Protein AF-A0A943MW72-F1 (afdb_monomer_lite)

Foldseek 3Di:
DVVLLVLLLVLLLCQQFVLQLLLCVLDPDDSLLSRLLSNLVRLLQLQVVLAVCVVVVHFAFLCVSVVVSNVVSVVSNVVSVVVVVVVCVVVVDDPPDDPDLCPCLLVLLLVLLLVLCCVLFVVLFPHLLFFFDDFVVLVLLLQLLLCLVLSNQHQQQRDSDNDDFLLAQWQDGRSHGHLCSLSSSLSSSCRPPVRFSSSSNSSSLSCLRSNNLSSLQLLLQCVLVVSPPLLSNLLSLLSPLQLLPPLCCVFVVPDSLLNNLLSNLSVLLSLVCLLPPPPHPPSVNVVSVVSNVSNCSSSVSSPNLSVVLSLLQCLLVCLQVVLVVQQVVVLVVPVPDDDSPSPPVSSVVSSVVSNVVSLVVLVVVLPDPVLCVQLQQDDAAQDALVVLVVCLLQSCFSHPAGQNLLSQLLVLLQVCCVPPNVVCNSLVVSLVLLSVLLSLLRHDHNDPVLSSSPSSVSSHNSSSSNSNSNSSSSSSSSSLVVVLVVQLVVCCVVPVVPSPHPVSVVSSVVSSVVSSCSSCPCDDPPDGHSSVVSSVSSSVSSAPPPQALCHPVNLVQLLVVVVVDDLPAEEEEDVLNVCLSCCSRPVRNYSPNRLADPPDPGTDPLSQCQQQALLCCQPDPSVVVSCVRSVHFKYKYNDADPVSRVSDPRDDVNSRCNRNVDDCPRPQWAWDDDDPRITMTTGRRD

Radius of gyration: 27.87 Å; chains: 1; bounding box: 82×56×87 Å

pLDDT: mean 90.43, std 11.52, range [44.84, 98.81]

Secondary structure (DSSP, 8-state):
-HHHHHHHHHHHHHHHHHHHHHHHTTTT--HHHHHHHHHHHHHHHHHHHHHHHHHTTPPP-HHHHHHHHHHHHHHHHHHHHHHHHHHHHHT----PPPPPTTTTHHHHHHHHHHHHHHHHTGGGSSSTT-----HHHHHHHHHHHHHHHH----SSS--SSSSSSTT-SBSS--------HHHHHHHHHHHHH---HHHHHHHHHHHIIIIIIHHHHHHHHHHHHTS-HHHHHHHHHHTTT-IIIIIIIIIIS--HHHHHHHHTHHHHHHHHHHHH-TTS-HHHHHHHHHHHHHHHHHHHHH-THHHHHHHHHHHHHHHHHHHHHHHHHHHHHTTTSS-----HHHHHHHHHHHHHHHHHHHHHHHH-GGGHHHHT--PPPSS-HHHHHHHHHHT-TTSS---HHHHHHHHHHHHHHHHH-TTSHHHHHHHHHHHHHHHHHHH--S-HHHHHHHGGGTT-HHHHHHHHHHHHHHHHHHHHHHHHHHHHHHHHHH-GGGTTSHHHHHHHHHHHHHHHHHHH-S--SSS--HHHHHHHHHHHHTT-TTS-SS-HHHHHHHHHHHTTS-TT-EEEE-GGGTGGGHHHHH---BS---SS-TTSTTB-HHHHHHHHHGGGTTT-HHHHHHHHHTTEEEEEE---SHHHHTTSTT--GGGTHHHHT--TTSTTEEEEEEETTEEEEEE---

Structure (mmCIF, N/CA/C/O backbone):
data_AF-A0A943MW72-F1
#
_entry.id   AF-A0A943MW72-F1
#
loop_
_atom_site.group_PDB
_atom_site.id
_atom_site.type_symbol
_atom_site.label_atom_id
_atom_site.label_alt_id
_atom_site.label_comp_id
_atom_site.label_asym_id
_atom_site.label_entity_id
_atom_site.label_seq_id
_atom_site.pdbx_PDB_ins_code
_atom_site.Cartn_x
_atom_site.Cartn_y
_atom_site.Cartn_z
_atom_site.occupancy
_atom_site.B_iso_or_equiv
_atom_site.auth_seq_id
_atom_site.auth_comp_id
_atom_site.auth_asym_id
_atom_site.auth_atom_id
_atom_site.pdbx_PDB_model_num
ATOM 1 N N . MET A 1 1 ? 1.439 16.631 -18.017 1.00 85.50 1 MET A N 1
ATOM 2 C CA . MET A 1 1 ? 1.537 15.791 -16.795 1.00 85.50 1 MET A CA 1
ATOM 3 C C . MET A 1 1 ? 0.488 16.062 -15.706 1.00 85.50 1 MET A C 1
ATOM 5 O O . MET A 1 1 ? -0.037 15.096 -15.161 1.00 85.50 1 MET A O 1
ATOM 9 N N . ILE A 1 2 ? 0.177 17.312 -15.309 1.00 91.88 2 ILE A N 1
ATOM 10 C CA . ILE A 1 2 ? -0.842 17.557 -14.254 1.00 91.88 2 ILE A CA 1
ATOM 11 C C . ILE A 1 2 ? -2.256 17.095 -14.673 1.00 91.88 2 ILE A C 1
ATOM 13 O O . ILE A 1 2 ? -2.888 16.389 -13.882 1.00 91.88 2 ILE A O 1
ATOM 17 N N . PRO A 1 3 ? -2.774 17.446 -15.871 1.00 94.50 3 PRO A N 1
ATOM 18 C CA . PRO A 1 3 ? -4.081 16.962 -16.323 1.00 94.50 3 PRO A CA 1
ATOM 19 C C . PRO A 1 3 ? -4.187 15.431 -16.355 1.00 94.50 3 PRO A C 1
ATOM 21 O O . PRO A 1 3 ? -5.172 14.877 -15.876 1.00 94.50 3 PRO A O 1
ATOM 24 N N . GLU A 1 4 ? -3.152 14.754 -16.846 1.00 96.19 4 GLU A N 1
ATOM 25 C CA . GLU A 1 4 ? -3.037 13.299 -16.968 1.00 96.19 4 GLU A CA 1
ATOM 26 C C . GLU A 1 4 ? -3.049 12.634 -15.590 1.00 96.19 4 GLU A C 1
ATOM 28 O O . GLU A 1 4 ? -3.748 11.643 -15.379 1.00 96.19 4 GLU A O 1
ATOM 33 N N . PHE A 1 5 ? -2.345 13.215 -14.614 1.00 97.44 5 PHE A N 1
ATOM 34 C CA . PHE A 1 5 ? -2.361 12.740 -13.232 1.00 97.44 5 PHE A CA 1
ATOM 35 C C . PHE A 1 5 ? -3.743 12.882 -12.584 1.00 97.44 5 PHE A C 1
ATOM 37 O O . PHE A 1 5 ? -4.241 11.941 -11.962 1.00 97.44 5 PHE A O 1
ATOM 44 N N . ILE A 1 6 ? -4.391 14.043 -12.739 1.00 97.25 6 ILE A N 1
ATOM 45 C CA . ILE A 1 6 ? -5.739 14.281 -12.200 1.00 97.25 6 ILE A CA 1
ATOM 46 C C . ILE A 1 6 ? -6.745 13.322 -12.846 1.00 97.25 6 ILE A C 1
ATOM 48 O O . ILE A 1 6 ? -7.546 12.710 -12.136 1.00 97.25 6 ILE A O 1
ATOM 52 N N . LEU A 1 7 ? -6.683 13.154 -14.169 1.00 97.50 7 LEU A N 1
ATOM 53 C CA . LEU A 1 7 ? -7.526 12.221 -14.910 1.00 97.50 7 LEU A CA 1
ATOM 54 C C . LEU A 1 7 ? -7.322 10.784 -14.418 1.00 97.50 7 LEU A C 1
ATOM 56 O O . LEU A 1 7 ? -8.296 10.107 -14.091 1.00 97.50 7 LEU A O 1
ATOM 60 N N . SER A 1 8 ? -6.069 10.358 -14.253 1.00 98.44 8 SER A N 1
ATOM 61 C CA . SER A 1 8 ? -5.722 9.039 -13.714 1.00 98.44 8 SER A CA 1
ATOM 62 C C . SER A 1 8 ? -6.286 8.837 -12.304 1.00 98.44 8 SER A C 1
ATOM 64 O O . SER A 1 8 ? -6.885 7.801 -12.021 1.00 98.44 8 SER A O 1
ATOM 66 N N . CYS A 1 9 ? -6.202 9.845 -11.427 1.00 98.56 9 CYS A N 1
ATOM 67 C CA . CYS A 1 9 ? -6.795 9.780 -10.087 1.00 98.56 9 CYS A CA 1
ATOM 68 C C . CYS A 1 9 ? -8.324 9.627 -10.136 1.00 98.56 9 CYS A C 1
ATOM 70 O O . CYS A 1 9 ? -8.895 8.865 -9.354 1.00 98.56 9 CYS A O 1
ATOM 72 N N . ILE A 1 10 ? -8.998 10.336 -11.049 1.00 98.38 10 ILE A N 1
ATOM 73 C CA . ILE A 1 10 ? -10.453 10.235 -11.241 1.00 98.38 10 ILE A CA 1
ATOM 74 C C . ILE A 1 10 ? -10.832 8.830 -11.710 1.00 98.38 10 ILE A C 1
ATOM 76 O O . ILE A 1 10 ? -11.766 8.244 -11.164 1.00 98.38 10 ILE A O 1
ATOM 80 N N . VAL A 1 11 ? -10.101 8.276 -12.676 1.00 98.31 11 VAL A N 1
ATOM 81 C CA . VAL A 1 11 ? -10.335 6.933 -13.227 1.00 98.31 11 VAL A CA 1
ATOM 82 C C . VAL A 1 11 ? -10.125 5.869 -12.162 1.00 98.31 11 VAL A C 1
ATOM 84 O O . VAL A 1 11 ? -11.015 5.053 -11.933 1.00 98.31 11 VAL A O 1
ATOM 87 N N . VAL A 1 12 ? -9.003 5.918 -11.441 1.00 98.56 12 VAL A N 1
ATOM 88 C CA . VAL A 1 12 ? -8.723 4.985 -10.345 1.00 98.56 12 VAL A CA 1
ATOM 89 C C . VAL A 1 12 ? -9.811 5.078 -9.273 1.00 98.56 12 VAL A C 1
ATOM 91 O O . VAL A 1 12 ? -10.351 4.058 -8.844 1.00 98.56 12 VAL A O 1
ATOM 94 N N . ALA A 1 13 ? -10.199 6.289 -8.859 1.00 98.50 13 ALA A N 1
ATOM 95 C CA . ALA A 1 13 ? -11.279 6.465 -7.893 1.00 98.50 13 ALA A CA 1
ATOM 96 C C . ALA A 1 13 ? -12.618 5.921 -8.423 1.00 98.50 13 ALA A C 1
ATOM 98 O O . ALA A 1 13 ? -13.351 5.263 -7.685 1.00 98.50 13 ALA A O 1
ATOM 99 N N . PHE A 1 14 ? -12.935 6.147 -9.696 1.00 98.06 14 PHE A N 1
ATOM 100 C CA . PHE A 1 14 ? -14.144 5.633 -10.332 1.00 98.06 14 PHE A CA 1
ATOM 101 C C . PHE A 1 14 ? -14.173 4.102 -10.327 1.00 98.06 14 PHE A C 1
ATOM 103 O O . PHE A 1 14 ? -15.137 3.513 -9.840 1.00 98.06 14 PHE A O 1
ATOM 110 N N . VAL A 1 15 ? -13.102 3.467 -10.804 1.00 97.88 15 VAL A N 1
ATOM 111 C CA . VAL A 1 15 ? -12.960 2.010 -10.918 1.00 97.88 15 VAL A CA 1
ATOM 112 C C . VAL A 1 15 ? -13.031 1.351 -9.541 1.00 97.88 15 VAL A C 1
ATOM 114 O O . VAL A 1 15 ? -13.747 0.362 -9.373 1.00 97.88 15 VAL A O 1
ATOM 117 N N . LEU A 1 16 ? -12.372 1.926 -8.530 1.00 98.38 16 LEU A N 1
ATOM 118 C CA . LEU A 1 16 ? -12.396 1.406 -7.163 1.00 98.38 16 LEU A CA 1
ATOM 119 C C . LEU A 1 16 ? -13.766 1.567 -6.494 1.00 98.38 16 LEU A C 1
ATOM 121 O O . LEU A 1 16 ? -14.262 0.625 -5.867 1.00 98.38 16 LEU A O 1
ATOM 125 N N . TYR A 1 17 ? -14.382 2.746 -6.598 1.00 98.56 17 TYR A N 1
ATOM 126 C CA . TYR A 1 17 ? -15.531 3.093 -5.763 1.00 98.56 17 TYR A CA 1
ATOM 127 C C . TYR A 1 17 ? -16.885 2.922 -6.444 1.00 98.56 17 TYR A C 1
ATOM 129 O O . TYR A 1 17 ? -17.829 2.496 -5.782 1.00 98.56 17 TYR A O 1
ATOM 137 N N . LEU A 1 18 ? -17.045 3.262 -7.723 1.00 97.25 18 LEU A N 1
ATOM 138 C CA . LEU A 1 18 ? -18.388 3.399 -8.290 1.00 97.25 18 LEU A CA 1
ATOM 139 C C . LEU A 1 18 ? -19.146 2.062 -8.411 1.00 97.25 18 LEU A C 1
ATOM 141 O O . LEU A 1 18 ? -20.272 1.988 -7.902 1.00 97.25 18 LEU A O 1
ATOM 145 N N . PRO A 1 19 ? -18.575 0.993 -9.003 1.00 97.50 19 PRO A N 1
ATOM 146 C CA . PRO A 1 19 ? -19.308 -0.258 -9.198 1.00 97.50 19 PRO A CA 1
ATOM 147 C C . PRO A 1 19 ? -19.659 -0.924 -7.865 1.00 97.50 19 PRO A C 1
ATOM 149 O O . PRO A 1 19 ? -20.830 -1.187 -7.569 1.00 97.50 19 PRO A O 1
ATOM 152 N N . GLY A 1 20 ? -18.662 -1.081 -6.988 1.00 97.75 20 GLY A N 1
ATOM 153 C CA . GLY A 1 20 ? -18.866 -1.604 -5.643 1.00 97.75 20 GLY A CA 1
ATOM 154 C C . GLY A 1 20 ? -19.872 -0.786 -4.831 1.00 97.75 20 GLY A C 1
ATOM 155 O O . GLY A 1 20 ? -20.723 -1.362 -4.153 1.00 97.75 20 GLY A O 1
ATOM 156 N N . PHE A 1 21 ? -19.863 0.547 -4.941 1.00 97.56 21 PHE A N 1
ATOM 157 C CA . PHE A 1 21 ? -20.837 1.396 -4.258 1.00 97.56 21 PHE A CA 1
ATOM 158 C C . PHE A 1 21 ? -22.261 1.108 -4.737 1.00 97.56 21 PHE A C 1
ATOM 160 O O . PHE A 1 21 ? -23.158 0.933 -3.911 1.00 97.56 21 PHE A O 1
ATOM 167 N N . PHE A 1 22 ? -22.489 1.013 -6.048 1.00 96.44 22 PHE A N 1
ATOM 168 C CA . PHE A 1 22 ? -23.806 0.701 -6.610 1.00 96.44 22 PHE A CA 1
ATOM 169 C C . PHE A 1 22 ? -24.331 -0.664 -6.158 1.00 96.44 22 PHE A C 1
ATOM 171 O O . PHE A 1 22 ? -25.486 -0.752 -5.724 1.00 96.44 22 PHE A O 1
ATOM 178 N N . ILE A 1 23 ? -23.478 -1.691 -6.141 1.00 95.94 23 ILE A N 1
ATOM 179 C CA . ILE A 1 23 ? -23.824 -3.009 -5.590 1.00 95.94 23 ILE A CA 1
ATOM 180 C C . ILE A 1 23 ? -24.182 -2.883 -4.103 1.00 95.94 23 ILE A C 1
ATOM 182 O O . ILE A 1 23 ? -25.236 -3.346 -3.656 1.00 95.94 23 ILE A O 1
ATOM 186 N N . LEU A 1 24 ? -23.356 -2.192 -3.315 1.00 95.44 24 LEU A N 1
ATOM 187 C CA . LEU A 1 24 ? -23.553 -2.074 -1.871 1.00 95.44 24 LEU A CA 1
ATOM 188 C C . LEU A 1 24 ? -24.746 -1.196 -1.484 1.00 95.44 24 LEU A C 1
ATOM 190 O O . LEU A 1 24 ? -25.320 -1.392 -0.410 1.00 95.44 24 LEU A O 1
ATOM 194 N N . LYS A 1 25 ? -25.223 -0.308 -2.360 1.00 91.25 25 LYS A N 1
ATOM 195 C CA . LYS A 1 25 ? -26.480 0.439 -2.163 1.00 91.25 25 LYS A CA 1
ATOM 196 C C . LYS A 1 25 ? -27.716 -0.463 -2.169 1.00 91.25 25 LYS A C 1
ATOM 198 O O . LYS A 1 25 ? -28.776 -0.052 -1.668 1.00 91.25 25 LYS A O 1
ATOM 203 N N . ALA A 1 26 ? -27.600 -1.697 -2.664 1.00 87.69 26 ALA A N 1
ATOM 204 C CA . ALA A 1 26 ? -28.627 -2.720 -2.498 1.00 87.69 26 ALA A CA 1
ATOM 205 C C . ALA A 1 26 ? -28.738 -3.258 -1.065 1.00 87.69 26 ALA A C 1
ATOM 207 O O . ALA A 1 26 ? -29.782 -3.787 -0.678 1.00 87.69 26 ALA A O 1
ATOM 208 N N . THR A 1 27 ? -27.713 -3.052 -0.242 1.00 87.44 27 THR A N 1
ATOM 209 C CA . THR A 1 27 ? -27.683 -3.497 1.151 1.00 87.44 27 THR A CA 1
ATOM 210 C C . THR A 1 27 ? -28.313 -2.466 2.106 1.00 87.44 27 THR A C 1
ATOM 212 O O . THR A 1 27 ? -28.968 -1.501 1.694 1.00 87.44 27 THR A O 1
ATOM 215 N N . ARG A 1 28 ? -28.158 -2.701 3.417 1.00 83.25 28 ARG A N 1
ATOM 216 C CA . ARG A 1 28 ? -28.612 -1.819 4.510 1.00 83.25 28 ARG A CA 1
ATOM 217 C C . ARG A 1 28 ? -27.483 -0.975 5.116 1.00 83.25 28 ARG A C 1
ATOM 219 O O . ARG A 1 28 ? -27.653 -0.478 6.227 1.00 83.25 28 ARG A O 1
ATOM 226 N N . LEU A 1 29 ? -26.339 -0.888 4.444 1.00 88.44 29 LEU A N 1
ATOM 227 C CA . LEU A 1 29 ? -25.214 -0.063 4.879 1.00 88.44 29 LEU A CA 1
ATOM 228 C C . LEU A 1 29 ? -25.560 1.424 4.762 1.00 88.44 29 LEU A C 1
ATOM 230 O O . LEU A 1 29 ? -26.369 1.827 3.918 1.00 88.44 29 LEU A O 1
ATOM 234 N N . SER A 1 30 ? -24.932 2.245 5.603 1.00 88.81 30 SER A N 1
ATOM 235 C CA . SER A 1 30 ? -24.958 3.696 5.415 1.00 88.81 30 SER A CA 1
ATOM 236 C C . SER A 1 30 ? -24.248 4.090 4.113 1.00 88.81 30 SER A C 1
ATOM 238 O O . SER A 1 30 ? -23.492 3.308 3.537 1.00 88.81 30 SER A O 1
ATOM 240 N N . GLN A 1 31 ? -24.477 5.316 3.630 1.00 90.88 31 GLN A N 1
ATOM 241 C CA . GLN A 1 31 ? -23.833 5.797 2.400 1.00 90.88 31 GLN A CA 1
ATOM 242 C C . GLN A 1 31 ? -22.304 5.774 2.509 1.00 90.88 31 GLN A C 1
ATOM 244 O O . GLN A 1 31 ? -21.642 5.292 1.596 1.00 90.88 31 GLN A O 1
ATOM 249 N N . TRP A 1 32 ? -21.758 6.231 3.639 1.00 93.19 32 TRP A N 1
ATOM 250 C CA . TRP A 1 32 ? -20.315 6.244 3.865 1.00 93.19 32 TRP A CA 1
ATOM 251 C C . TRP A 1 32 ? -19.720 4.848 4.033 1.00 93.19 32 TRP A C 1
ATOM 253 O O . TRP A 1 32 ? -18.623 4.612 3.544 1.00 93.19 32 TRP A O 1
ATOM 263 N N . GLU A 1 33 ? -20.433 3.909 4.663 1.00 94.56 33 GLU A N 1
ATOM 264 C CA . GLU A 1 33 ? -19.985 2.513 4.704 1.00 94.56 33 GLU A CA 1
ATOM 265 C C . GLU A 1 33 ? -20.002 1.882 3.314 1.00 94.56 33 GLU A C 1
ATOM 267 O O . GLU A 1 33 ? -19.012 1.285 2.919 1.00 94.56 33 GLU A O 1
ATOM 272 N N . ALA A 1 34 ? -21.091 2.038 2.555 1.00 95.62 34 ALA A N 1
ATOM 273 C CA . ALA A 1 34 ? -21.169 1.514 1.194 1.00 95.62 34 ALA A CA 1
ATOM 274 C C . ALA A 1 34 ? -20.055 2.085 0.305 1.00 95.62 34 ALA A C 1
ATOM 276 O O . ALA A 1 34 ? -19.512 1.361 -0.518 1.00 95.62 34 ALA A O 1
ATOM 277 N N . PHE A 1 35 ? -19.706 3.364 0.481 1.00 96.56 35 PHE A N 1
ATOM 278 C CA . PHE A 1 35 ? -18.613 3.993 -0.253 1.00 96.56 35 PHE A CA 1
ATOM 279 C C . PHE A 1 35 ? -17.256 3.437 0.192 1.00 96.56 35 PHE A C 1
ATOM 281 O O . PHE A 1 35 ? -16.515 2.924 -0.631 1.00 96.56 35 PHE A O 1
ATOM 288 N N . ALA A 1 36 ? -16.957 3.427 1.494 1.00 97.88 36 ALA A N 1
ATOM 289 C CA . ALA A 1 36 ? -15.689 2.907 2.009 1.00 97.88 36 ALA A CA 1
ATOM 290 C C . ALA A 1 36 ? -15.448 1.428 1.658 1.00 97.88 36 ALA A C 1
ATOM 292 O O . ALA A 1 36 ? -14.317 1.042 1.389 1.00 97.88 36 ALA A O 1
ATOM 293 N N . PHE A 1 37 ? -16.502 0.606 1.646 1.00 98.56 37 PHE A N 1
ATOM 294 C CA . PHE A 1 37 ? -16.429 -0.818 1.314 1.00 98.56 37 PHE A CA 1
ATOM 295 C C . PHE A 1 37 ? -16.468 -1.131 -0.179 1.00 98.56 37 PHE A C 1
ATOM 297 O O . PHE A 1 37 ? -16.253 -2.284 -0.545 1.00 98.56 37 PHE A O 1
ATOM 304 N N . ALA A 1 38 ? -16.739 -0.153 -1.042 1.00 98.50 38 ALA A N 1
ATOM 305 C CA . ALA A 1 38 ? -16.846 -0.395 -2.474 1.00 98.50 38 ALA A CA 1
ATOM 306 C C . ALA A 1 38 ? -15.615 -1.101 -3.079 1.00 98.50 38 ALA A C 1
ATOM 308 O O . ALA A 1 38 ? -15.822 -2.071 -3.813 1.00 98.50 38 ALA A O 1
ATOM 309 N N . PRO A 1 39 ? -14.362 -0.752 -2.717 1.00 98.75 39 PRO A N 1
ATOM 310 C CA . PRO A 1 39 ? -13.192 -1.437 -3.264 1.00 98.75 39 PRO A CA 1
ATOM 311 C C . PRO A 1 39 ? -13.108 -2.929 -2.905 1.00 98.75 39 PRO A C 1
ATOM 313 O O . PRO A 1 39 ? -12.532 -3.694 -3.672 1.00 98.75 39 PRO A O 1
ATOM 316 N N . PHE A 1 40 ? -13.720 -3.376 -1.796 1.00 98.62 40 PHE A N 1
ATOM 317 C CA . PHE A 1 40 ? -13.796 -4.808 -1.461 1.00 98.62 40 PHE A CA 1
ATOM 318 C C . PHE A 1 40 ? -14.653 -5.593 -2.455 1.00 98.62 40 PHE A C 1
ATOM 320 O O . PHE A 1 40 ? -14.514 -6.803 -2.544 1.00 98.62 40 PHE A O 1
ATOM 327 N N . VAL A 1 41 ? -15.530 -4.928 -3.206 1.00 98.44 41 VAL A N 1
ATOM 328 C CA . VAL A 1 41 ? -16.318 -5.554 -4.273 1.00 98.44 41 VAL A CA 1
ATOM 329 C C . VAL A 1 41 ? -15.625 -5.380 -5.622 1.00 98.44 41 VAL A C 1
ATOM 331 O O . VAL A 1 41 ? -15.493 -6.349 -6.363 1.00 98.44 41 VAL A O 1
ATOM 334 N N . SER A 1 42 ? -15.167 -4.163 -5.930 1.00 98.56 42 SER A N 1
ATOM 335 C CA . SER A 1 42 ? -14.612 -3.836 -7.246 1.00 98.56 42 SER A CA 1
ATOM 336 C C . SER A 1 42 ? -13.295 -4.570 -7.527 1.00 98.56 42 SER A C 1
ATOM 338 O O . SER A 1 42 ? -13.158 -5.162 -8.590 1.00 98.56 42 SER A O 1
ATOM 340 N N . ILE A 1 43 ? -12.347 -4.593 -6.577 1.00 98.62 43 ILE A N 1
ATOM 341 C CA . ILE A 1 43 ? -11.022 -5.204 -6.798 1.00 98.62 43 ILE A CA 1
ATOM 342 C C . ILE A 1 43 ? -11.138 -6.702 -7.122 1.00 98.62 43 ILE A C 1
ATOM 344 O O . ILE A 1 43 ? -10.633 -7.102 -8.171 1.00 98.62 43 ILE A O 1
ATOM 348 N N . PRO A 1 44 ? -11.830 -7.535 -6.311 1.00 98.38 44 PRO A N 1
ATOM 349 C CA . PRO A 1 44 ? -12.001 -8.940 -6.659 1.00 98.38 44 PRO A CA 1
ATOM 350 C C . PRO A 1 44 ? -12.733 -9.142 -7.982 1.00 98.38 44 PRO A C 1
ATOM 352 O O . PRO A 1 44 ? -12.376 -10.050 -8.720 1.00 98.38 44 PRO A O 1
ATOM 355 N N . ALA A 1 45 ? -13.725 -8.303 -8.301 1.00 98.19 45 ALA A N 1
ATOM 356 C CA . ALA A 1 45 ? -14.450 -8.413 -9.561 1.00 98.19 45 ALA A CA 1
ATOM 357 C C . ALA A 1 45 ? -13.518 -8.243 -10.770 1.00 98.19 45 ALA A C 1
ATOM 359 O O . ALA A 1 45 ? -13.564 -9.074 -11.670 1.00 98.19 45 ALA A O 1
ATOM 360 N N . TYR A 1 46 ? -12.641 -7.233 -10.768 1.00 98.25 46 TYR A N 1
ATOM 361 C CA . TYR A 1 46 ? -11.687 -7.035 -11.865 1.00 98.25 46 TYR A CA 1
ATOM 362 C C . TYR A 1 46 ? -10.619 -8.121 -11.926 1.00 98.25 46 TYR A C 1
ATOM 364 O O . TYR A 1 46 ? -10.357 -8.629 -13.007 1.00 98.25 46 TYR A O 1
ATOM 372 N N . CYS A 1 47 ? -10.045 -8.519 -10.786 1.00 97.31 47 CYS A N 1
ATOM 373 C CA . CYS A 1 47 ? -8.991 -9.538 -10.773 1.00 97.31 47 CYS A CA 1
ATOM 374 C C . CYS A 1 47 ? -9.527 -10.902 -11.234 1.00 97.31 47 CYS A C 1
ATOM 376 O O . CYS A 1 47 ? -8.886 -11.589 -12.022 1.00 97.31 47 CYS A O 1
ATOM 378 N N . ILE A 1 48 ? -10.730 -11.284 -10.786 1.00 97.06 48 ILE A N 1
ATOM 379 C CA . ILE A 1 48 ? -11.386 -12.520 -11.232 1.00 97.06 48 ILE A CA 1
ATOM 380 C C . ILE A 1 48 ? -11.736 -12.433 -12.718 1.00 97.06 48 ILE A C 1
ATOM 382 O O . ILE A 1 48 ? -11.555 -13.411 -13.434 1.00 97.06 48 ILE A O 1
ATOM 386 N N . LEU A 1 49 ? -12.227 -11.285 -13.193 1.00 96.81 49 LEU A N 1
ATOM 387 C CA . LEU A 1 49 ? -12.564 -11.126 -14.605 1.00 96.81 49 LEU A CA 1
ATOM 388 C C . LEU A 1 49 ? -11.320 -11.176 -15.499 1.00 96.81 49 LEU A C 1
ATOM 390 O O . LEU A 1 49 ? -11.376 -11.823 -16.535 1.00 96.81 49 LEU A O 1
ATOM 394 N N . GLY A 1 50 ? -10.200 -10.587 -15.073 1.00 95.50 50 GLY A N 1
ATOM 395 C CA . GLY A 1 50 ? -8.913 -10.695 -15.764 1.00 95.50 50 GLY A CA 1
ATOM 396 C C . GLY A 1 50 ? -8.421 -12.141 -15.879 1.00 95.50 50 GLY A C 1
ATOM 397 O O . GLY A 1 50 ? -8.064 -12.577 -16.967 1.00 95.50 50 GLY A O 1
ATOM 398 N N . ILE A 1 51 ? -8.529 -12.925 -14.797 1.00 95.12 51 ILE A N 1
ATOM 399 C CA . ILE A 1 51 ? -8.242 -14.373 -14.821 1.00 95.12 51 ILE A CA 1
ATOM 400 C C . ILE A 1 51 ? -9.166 -15.111 -15.801 1.00 95.12 51 ILE A C 1
ATOM 402 O O . ILE A 1 51 ? -8.720 -15.979 -16.545 1.00 95.12 51 ILE A O 1
ATOM 406 N N . ILE A 1 52 ? -10.465 -14.793 -15.800 1.00 95.81 52 ILE A N 1
ATOM 407 C CA . ILE A 1 52 ? -11.429 -15.423 -16.715 1.00 95.81 52 ILE A CA 1
ATOM 408 C C . ILE A 1 52 ? -11.098 -15.087 -18.171 1.00 95.81 52 ILE A C 1
ATOM 410 O O . ILE A 1 52 ? -11.219 -15.962 -19.020 1.00 95.81 52 ILE A O 1
ATOM 414 N N . TYR A 1 53 ? -10.710 -13.843 -18.459 1.00 94.69 53 TYR A N 1
ATOM 415 C CA . TYR A 1 53 ? -10.369 -13.395 -19.808 1.00 94.69 53 TYR A CA 1
ATOM 416 C C . TYR A 1 53 ? -9.140 -14.128 -20.335 1.00 94.69 53 TYR A C 1
ATOM 418 O O . TYR A 1 53 ? -9.231 -14.749 -21.389 1.00 94.69 53 TYR A O 1
ATOM 426 N N . GLU A 1 54 ? -8.057 -14.156 -19.559 1.00 90.69 54 GLU A N 1
ATOM 427 C CA . GLU A 1 54 ? -6.835 -14.881 -19.920 1.00 90.69 54 GLU A CA 1
ATOM 428 C C . GLU A 1 54 ? -7.123 -16.370 -20.167 1.00 90.69 54 GLU A C 1
ATOM 430 O O . GLU A 1 54 ? -6.871 -16.871 -21.260 1.00 90.69 54 GLU A O 1
ATOM 435 N N . LYS A 1 55 ? -7.804 -17.058 -19.238 1.00 91.19 55 LYS A N 1
ATOM 436 C CA . LYS A 1 55 ? -8.146 -18.484 -19.412 1.00 91.19 55 LYS A CA 1
ATOM 437 C C . LYS A 1 55 ? -9.129 -18.767 -20.548 1.00 91.19 55 LYS A C 1
ATOM 439 O O . LYS A 1 55 ? -9.241 -19.913 -20.980 1.00 91.19 55 LYS A O 1
ATOM 444 N N . ALA A 1 56 ? -9.862 -17.759 -21.012 1.00 93.88 56 ALA A N 1
ATOM 445 C CA . ALA A 1 56 ? -10.745 -17.858 -22.167 1.00 93.88 56 ALA A CA 1
ATOM 446 C C . ALA A 1 56 ? -10.061 -17.453 -23.487 1.00 93.88 56 ALA A C 1
ATOM 448 O O . ALA A 1 56 ? -10.723 -17.496 -24.524 1.00 93.88 56 ALA A O 1
ATOM 449 N N . GLY A 1 57 ? -8.784 -17.049 -23.465 1.00 90.19 57 GLY A N 1
ATOM 450 C CA . GLY A 1 57 ? -8.079 -16.511 -24.632 1.00 90.19 57 GLY A CA 1
ATOM 451 C C . GLY A 1 57 ? -8.652 -15.175 -25.118 1.00 90.19 57 GLY A C 1
ATOM 452 O O . GLY A 1 57 ? -8.636 -14.894 -26.313 1.00 90.19 57 GLY A O 1
ATOM 453 N N . LEU A 1 58 ? -9.238 -14.380 -24.216 1.00 93.88 58 LEU A N 1
ATOM 454 C CA . LEU A 1 58 ? -9.827 -13.074 -24.513 1.00 93.88 58 LEU A CA 1
ATOM 455 C C . LEU A 1 58 ? -8.892 -11.945 -24.081 1.00 93.88 58 LEU A C 1
ATOM 457 O O . LEU A 1 58 ? -8.423 -11.916 -22.946 1.00 93.88 58 LEU A O 1
ATOM 461 N N . THR A 1 59 ? -8.730 -10.942 -24.939 1.00 93.75 59 THR A N 1
ATOM 462 C CA . THR A 1 59 ? -7.940 -9.743 -24.639 1.00 93.75 59 THR A CA 1
ATOM 463 C C . THR A 1 59 ? -8.660 -8.843 -23.627 1.00 93.75 59 THR A C 1
ATOM 465 O O . THR A 1 59 ? -9.760 -8.322 -23.876 1.00 93.75 59 THR A O 1
ATOM 468 N N . ALA A 1 60 ? -8.055 -8.641 -22.456 1.00 94.94 60 ALA A N 1
ATOM 469 C CA . ALA A 1 60 ? -8.530 -7.678 -21.473 1.00 94.94 60 ALA A CA 1
ATOM 470 C C . ALA A 1 60 ? -8.105 -6.251 -21.850 1.00 94.94 60 ALA A C 1
ATOM 472 O O . ALA A 1 60 ? -7.005 -5.990 -22.315 1.00 94.94 60 ALA A O 1
ATOM 473 N N . SER A 1 61 ? -8.999 -5.301 -21.615 1.00 96.56 61 SER A N 1
ATOM 474 C CA . SER A 1 61 ? -8.745 -3.868 -21.689 1.00 96.56 61 SER A CA 1
ATOM 475 C C . SER A 1 61 ? -9.610 -3.179 -20.648 1.00 96.56 61 SER A C 1
ATOM 477 O O . SER A 1 61 ? -10.597 -3.750 -20.168 1.00 96.56 61 SER A O 1
ATOM 479 N N . ALA A 1 62 ? -9.312 -1.920 -20.332 1.00 97.00 62 ALA A N 1
ATOM 480 C CA . ALA A 1 62 ? -10.092 -1.165 -19.356 1.00 97.00 62 ALA A CA 1
ATOM 481 C C . ALA A 1 62 ? -11.604 -1.177 -19.644 1.00 97.00 62 ALA A C 1
ATOM 483 O O . ALA A 1 62 ? -12.416 -1.248 -18.721 1.00 97.00 62 ALA A O 1
ATOM 484 N N . LEU A 1 63 ? -12.003 -1.143 -20.919 1.00 96.75 63 LEU A N 1
ATOM 485 C CA . LEU A 1 63 ? -13.409 -1.215 -21.313 1.00 96.75 63 LEU A CA 1
ATOM 486 C C . LEU A 1 63 ? -13.951 -2.642 -21.247 1.00 96.75 63 LEU A C 1
ATOM 488 O O . LEU A 1 63 ? -15.060 -2.832 -20.740 1.00 96.75 63 LEU A O 1
ATOM 492 N N . SER A 1 64 ? -13.192 -3.635 -21.722 1.00 96.44 64 SER A N 1
ATOM 493 C CA . SER A 1 64 ? -13.682 -5.012 -21.806 1.00 96.44 64 SER A CA 1
ATOM 494 C C . SER A 1 64 ? -13.917 -5.625 -20.426 1.00 96.44 64 SER A C 1
ATOM 496 O O . SER A 1 64 ? -14.923 -6.306 -20.255 1.00 96.44 64 SER A O 1
ATOM 498 N N . ILE A 1 65 ? -13.097 -5.300 -19.418 1.00 96.00 65 ILE A N 1
ATOM 499 C CA . ILE A 1 65 ? -13.334 -5.732 -18.029 1.00 96.00 65 ILE A CA 1
ATOM 500 C C . ILE A 1 65 ? -14.122 -4.703 -17.200 1.00 96.00 65 ILE A C 1
ATOM 502 O O . ILE A 1 65 ? -14.875 -5.067 -16.293 1.00 96.00 65 ILE A O 1
ATOM 506 N N . GLY A 1 66 ? -14.001 -3.409 -17.510 1.00 96.62 66 GLY A N 1
ATOM 507 C CA . GLY A 1 66 ? -14.658 -2.329 -16.771 1.00 96.62 66 GLY A CA 1
ATOM 508 C C . GLY A 1 66 ? -16.168 -2.267 -16.990 1.00 96.62 66 GLY A C 1
ATOM 509 O O . GLY A 1 66 ? -16.943 -2.163 -16.032 1.00 96.62 66 GLY A O 1
ATOM 510 N N . LEU A 1 67 ? -16.605 -2.352 -18.251 1.00 96.44 67 LEU A N 1
ATOM 511 C CA . LEU A 1 67 ? -18.016 -2.223 -18.614 1.00 96.44 67 LEU A CA 1
ATOM 512 C C . LEU A 1 67 ? -18.883 -3.354 -18.046 1.00 96.44 67 LEU A C 1
ATOM 514 O O . LEU A 1 67 ? -19.918 -3.024 -17.465 1.00 96.44 67 LEU A O 1
ATOM 518 N N . PRO A 1 68 ? -18.509 -4.650 -18.114 1.00 96.88 68 PRO A N 1
ATOM 519 C CA . PRO A 1 68 ? -19.316 -5.714 -17.518 1.00 96.88 68 PRO A CA 1
ATOM 520 C C . PRO A 1 68 ? -19.546 -5.512 -16.017 1.00 96.88 68 PRO A C 1
ATOM 522 O O . PRO A 1 68 ? -20.681 -5.610 -15.545 1.00 96.88 68 PRO A O 1
ATOM 525 N N . VAL A 1 69 ? -18.498 -5.151 -15.267 1.00 97.19 69 VAL A N 1
ATOM 526 C CA . VAL A 1 69 ? -18.597 -4.893 -13.822 1.00 97.19 69 VAL A CA 1
ATOM 527 C C . VAL A 1 69 ? -19.518 -3.701 -13.544 1.00 97.19 69 VAL A C 1
ATOM 529 O O . VAL A 1 69 ? -20.373 -3.768 -12.652 1.00 97.19 69 VAL A O 1
ATOM 532 N N . LEU A 1 70 ? -19.416 -2.625 -14.331 1.00 97.06 70 LEU A N 1
ATOM 533 C CA . LEU A 1 70 ? -20.294 -1.460 -14.214 1.00 97.06 70 LEU A CA 1
ATOM 534 C C . LEU A 1 70 ? -21.754 -1.790 -14.567 1.00 97.06 70 LEU A C 1
ATOM 536 O O . LEU A 1 70 ? -22.659 -1.405 -13.823 1.00 97.06 70 LEU A O 1
ATOM 540 N N . ILE A 1 71 ? -21.998 -2.530 -15.652 1.00 97.31 71 ILE A N 1
ATOM 541 C CA . ILE A 1 71 ? -23.337 -2.946 -16.097 1.00 97.31 71 ILE A CA 1
ATOM 542 C C . ILE A 1 71 ? -24.009 -3.794 -15.019 1.00 97.31 71 ILE A C 1
ATOM 544 O O . ILE A 1 71 ? -25.124 -3.478 -14.598 1.00 97.31 71 ILE A O 1
ATOM 548 N N . VAL A 1 72 ? -23.323 -4.822 -14.504 1.00 96.50 72 VAL A N 1
ATOM 549 C CA . VAL A 1 72 ? -23.835 -5.655 -13.404 1.00 96.50 72 VAL A CA 1
ATOM 550 C C . VAL A 1 72 ? -24.179 -4.786 -12.193 1.00 96.50 72 VAL A C 1
ATOM 552 O O . VAL A 1 72 ? -25.253 -4.925 -11.603 1.00 96.50 72 VAL A O 1
ATOM 555 N N . SER A 1 73 ? -23.313 -3.831 -11.858 1.00 95.94 73 SER A N 1
ATOM 556 C CA . SER A 1 73 ? -23.521 -2.920 -10.731 1.00 95.94 73 SER A CA 1
ATOM 557 C C . SER A 1 73 ? -24.752 -2.022 -10.908 1.00 95.94 73 SER A C 1
ATOM 559 O O . SER A 1 73 ? -25.539 -1.853 -9.970 1.00 95.94 73 SER A O 1
ATOM 561 N N . LEU A 1 74 ? -24.970 -1.488 -12.114 1.00 96.12 74 LEU A N 1
ATOM 562 C CA . LEU A 1 74 ? -26.143 -0.683 -12.466 1.00 96.12 74 LEU A CA 1
ATOM 563 C C . LEU A 1 74 ? -27.435 -1.509 -12.450 1.00 96.12 74 LEU A C 1
ATOM 565 O O . LEU A 1 74 ? -28.448 -1.045 -11.922 1.00 96.12 74 LEU A O 1
ATOM 569 N N . VAL A 1 75 ? -27.402 -2.745 -12.956 1.00 95.88 75 VAL A N 1
ATOM 570 C CA . VAL A 1 75 ? -28.545 -3.671 -12.908 1.00 95.88 75 VAL A CA 1
ATOM 571 C C . VAL A 1 75 ? -28.927 -3.970 -11.458 1.00 95.88 75 VAL A C 1
ATOM 573 O O . VAL A 1 75 ? -30.097 -3.839 -11.086 1.00 95.88 75 VAL A O 1
ATOM 576 N N . VAL A 1 76 ? -27.953 -4.294 -10.601 1.00 94.62 76 VAL A N 1
ATOM 577 C CA . VAL A 1 76 ? -28.186 -4.536 -9.167 1.00 94.62 76 VAL A CA 1
ATOM 578 C C . VAL A 1 76 ? -28.796 -3.305 -8.490 1.00 94.62 76 VAL A C 1
ATOM 580 O O . VAL A 1 76 ? -29.760 -3.429 -7.721 1.00 94.62 76 VAL A O 1
ATOM 583 N N . LEU A 1 77 ? -28.287 -2.110 -8.800 1.00 93.88 77 LEU A N 1
ATOM 584 C CA . LEU A 1 77 ? -28.825 -0.854 -8.284 1.00 93.88 77 LEU A CA 1
ATOM 585 C C . LEU A 1 77 ? -30.273 -0.626 -8.739 1.00 93.88 77 LEU A C 1
ATOM 587 O O . LEU A 1 77 ? -31.128 -0.329 -7.900 1.00 93.88 77 LEU A O 1
ATOM 591 N N . GLY A 1 78 ? -30.561 -0.803 -10.031 1.00 92.69 78 GLY A N 1
ATOM 592 C CA . GLY A 1 78 ? -31.891 -0.634 -10.621 1.00 92.69 78 GLY A CA 1
ATOM 593 C C . GLY A 1 78 ? -32.920 -1.599 -10.030 1.00 92.69 78 GLY A C 1
ATOM 594 O O . GLY A 1 78 ? -33.984 -1.172 -9.570 1.00 92.69 78 GLY A O 1
ATOM 595 N N . VAL A 1 79 ? -32.576 -2.887 -9.928 1.00 92.06 79 VAL A N 1
ATOM 596 C CA . VAL A 1 79 ? -33.427 -3.920 -9.310 1.00 92.06 79 VAL A CA 1
ATOM 597 C C . VAL A 1 79 ? -33.691 -3.603 -7.836 1.00 92.06 79 VAL A C 1
ATOM 599 O O . VAL A 1 79 ? -34.830 -3.689 -7.364 1.00 92.06 79 VAL A O 1
ATOM 602 N N . SER A 1 80 ? -32.662 -3.195 -7.091 1.00 90.06 80 SER A N 1
ATOM 603 C CA . SER A 1 80 ? -32.794 -2.794 -5.688 1.00 90.06 80 SER A CA 1
ATOM 604 C C . SER A 1 80 ? -33.687 -1.563 -5.515 1.00 90.06 80 SER A C 1
ATOM 606 O O . SER A 1 80 ? -34.577 -1.556 -4.657 1.00 90.06 80 SER A O 1
ATOM 608 N N . ALA A 1 81 ? -33.488 -0.530 -6.336 1.00 89.56 81 ALA A N 1
ATOM 609 C CA . ALA A 1 81 ? -34.285 0.690 -6.308 1.00 89.56 81 ALA A CA 1
ATOM 610 C C . ALA A 1 81 ? -35.760 0.400 -6.628 1.00 89.56 81 ALA A C 1
ATOM 612 O O . ALA A 1 81 ? -36.644 0.863 -5.903 1.00 89.56 81 ALA A O 1
ATOM 613 N N . GLY A 1 82 ? -36.027 -0.440 -7.635 1.00 89.19 82 GLY A N 1
ATOM 614 C CA . GLY A 1 82 ? -37.372 -0.905 -7.982 1.00 89.19 82 GLY A CA 1
ATOM 615 C C . GLY A 1 82 ? -38.054 -1.650 -6.829 1.00 89.19 82 GLY A C 1
ATOM 616 O O . GLY A 1 82 ? -39.192 -1.334 -6.471 1.00 89.19 82 GLY A O 1
ATOM 617 N N . ARG A 1 83 ? -37.340 -2.573 -6.165 1.00 87.94 83 ARG A N 1
ATOM 618 C CA . ARG A 1 83 ? -37.846 -3.293 -4.979 1.00 87.94 83 ARG A CA 1
ATOM 619 C C . ARG A 1 83 ? -38.147 -2.346 -3.816 1.00 87.94 83 ARG A C 1
ATOM 621 O O . ARG A 1 83 ? -39.217 -2.447 -3.217 1.00 87.94 83 ARG A O 1
ATOM 628 N N . LYS A 1 84 ? -37.247 -1.401 -3.517 1.00 85.81 84 LYS A N 1
ATOM 629 C CA . LYS A 1 84 ? -37.444 -0.396 -2.456 1.00 85.81 84 LYS A CA 1
ATOM 630 C C . LYS A 1 84 ? -38.637 0.515 -2.758 1.00 85.81 84 LYS A C 1
ATOM 632 O O . LYS A 1 84 ? -39.401 0.812 -1.843 1.00 85.81 84 LYS A O 1
ATOM 637 N N . ARG A 1 85 ? -38.840 0.916 -4.021 1.00 84.75 85 ARG A N 1
ATOM 638 C CA . ARG A 1 85 ? -39.997 1.718 -4.458 1.00 84.75 85 ARG A CA 1
ATOM 639 C C . ARG A 1 85 ? -41.313 0.962 -4.265 1.00 84.75 85 ARG A C 1
ATOM 641 O O . ARG A 1 85 ? -42.220 1.510 -3.644 1.00 84.75 85 ARG A O 1
ATOM 648 N N . LYS A 1 86 ? -41.389 -0.298 -4.712 1.00 84.38 86 LYS A N 1
ATOM 649 C CA . LYS A 1 86 ? -42.577 -1.154 -4.540 1.00 84.38 86 LYS A CA 1
ATOM 650 C C . LYS A 1 86 ? -42.890 -1.403 -3.062 1.00 84.38 86 LYS A C 1
ATOM 652 O O . LYS A 1 86 ? -44.040 -1.322 -2.649 1.00 84.38 86 LYS A O 1
ATOM 657 N N . GLN A 1 87 ? -41.862 -1.630 -2.243 1.00 81.81 87 GLN A N 1
ATOM 658 C CA . GLN A 1 87 ? -42.029 -1.778 -0.798 1.00 81.81 87 GLN A CA 1
ATOM 659 C C . GLN A 1 87 ? -42.565 -0.492 -0.152 1.00 81.81 87 GLN A C 1
ATOM 661 O O . GLN A 1 87 ? -43.497 -0.570 0.636 1.00 81.81 87 GLN A O 1
ATOM 666 N N . ARG A 1 88 ? -42.037 0.685 -0.525 1.00 79.00 88 ARG A N 1
ATOM 667 C CA . ARG A 1 88 ? -42.515 1.990 -0.028 1.00 79.00 88 ARG A CA 1
ATOM 668 C C . ARG A 1 88 ? -43.973 2.266 -0.397 1.00 79.00 88 ARG A C 1
ATOM 670 O O . ARG A 1 88 ? -44.702 2.794 0.434 1.00 79.00 88 ARG A O 1
ATOM 677 N N . GLN A 1 89 ? -44.377 1.904 -1.617 1.00 79.56 89 GLN A N 1
ATOM 678 C CA . GLN A 1 89 ? -45.768 2.002 -2.072 1.00 79.56 89 GLN A CA 1
ATOM 679 C C . GLN A 1 89 ? -46.684 1.066 -1.271 1.00 79.56 89 GLN A C 1
ATOM 681 O O . GLN A 1 89 ? -47.737 1.500 -0.821 1.00 79.56 89 GLN A O 1
ATOM 686 N N . ASN A 1 90 ? -46.253 -0.173 -1.009 1.00 76.56 90 ASN A N 1
ATOM 687 C CA . ASN A 1 90 ? -47.042 -1.143 -0.242 1.00 76.56 90 ASN A CA 1
ATOM 688 C C . ASN A 1 90 ? -47.125 -0.834 1.261 1.00 76.56 90 ASN A C 1
ATOM 690 O O . ASN A 1 90 ? -48.109 -1.198 1.894 1.00 76.56 90 ASN A O 1
ATOM 694 N N . THR A 1 91 ? -46.106 -0.209 1.862 1.00 74.69 91 THR A N 1
ATOM 695 C CA . THR A 1 91 ? -46.076 0.056 3.313 1.00 74.69 91 THR A CA 1
ATOM 696 C C . THR A 1 91 ? -46.478 1.483 3.695 1.00 74.69 91 THR A C 1
ATOM 698 O O . THR A 1 91 ? -46.346 1.834 4.864 1.00 74.69 91 THR A O 1
ATOM 701 N N . GLY A 1 92 ? -46.902 2.328 2.742 1.00 55.03 92 GLY A N 1
ATOM 702 C CA . GLY A 1 92 ? -47.421 3.689 2.981 1.00 55.03 92 GLY A CA 1
ATOM 703 C C . GLY A 1 92 ? -46.474 4.666 3.699 1.00 55.03 92 GLY A C 1
ATOM 704 O O . GLY A 1 92 ? -46.869 5.772 4.053 1.00 55.03 92 GLY A O 1
ATOM 705 N N . GLY A 1 93 ? -45.221 4.275 3.943 1.00 49.88 93 GLY A N 1
ATOM 706 C CA . GLY A 1 93 ? -44.325 4.946 4.879 1.00 49.88 93 GLY A CA 1
ATOM 707 C C . GLY A 1 93 ? -43.025 5.391 4.226 1.00 49.88 93 GLY A C 1
ATOM 708 O O . GLY A 1 93 ? -42.180 4.573 3.846 1.00 49.88 93 GLY A O 1
ATOM 709 N N . ALA A 1 94 ? -42.806 6.704 4.163 1.00 46.41 94 ALA A N 1
ATOM 710 C CA . ALA A 1 94 ? -41.486 7.264 3.923 1.00 46.41 94 ALA A CA 1
ATOM 711 C C . ALA A 1 94 ? -40.610 7.009 5.159 1.00 46.41 94 ALA A C 1
ATOM 713 O O . ALA A 1 94 ? -40.572 7.813 6.085 1.00 46.41 94 ALA A O 1
ATOM 714 N N . GLN A 1 95 ? -39.888 5.886 5.184 1.00 49.28 95 GLN A N 1
ATOM 715 C CA . GLN A 1 95 ? -38.840 5.679 6.181 1.00 49.28 95 GLN A CA 1
ATOM 716 C C . GLN A 1 95 ? -37.807 6.805 5.996 1.00 49.28 95 GLN A C 1
ATOM 718 O O . GLN A 1 95 ? -37.122 6.852 4.967 1.00 49.28 95 GLN A O 1
ATOM 723 N N . LYS A 1 96 ? -37.788 7.780 6.918 1.00 45.88 96 LYS A N 1
ATOM 724 C CA . LYS A 1 96 ? -36.773 8.839 6.961 1.00 45.88 96 LYS A CA 1
ATOM 725 C C . LYS A 1 96 ? -35.431 8.149 7.1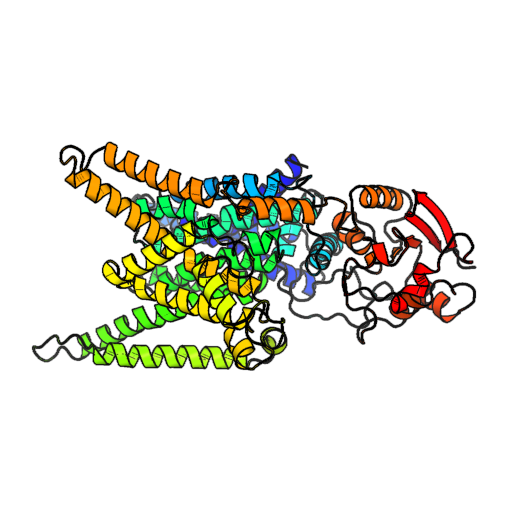81 1.00 45.88 96 LYS A C 1
ATOM 727 O O . LYS A 1 96 ? -35.267 7.418 8.153 1.00 45.88 96 LYS A O 1
ATOM 732 N N . SER A 1 97 ? -34.497 8.332 6.252 1.00 50.72 97 SER A N 1
ATOM 733 C CA . SER A 1 97 ? -33.117 7.904 6.454 1.00 50.72 97 SER A CA 1
ATOM 734 C C . SER A 1 97 ? -32.544 8.711 7.612 1.00 50.72 97 SER A C 1
ATOM 736 O O . SER A 1 97 ? -32.482 9.939 7.514 1.00 50.72 97 SER A O 1
ATOM 738 N N . GLU A 1 98 ? -32.156 8.048 8.698 1.00 51.53 98 GLU A N 1
ATOM 739 C CA . GLU A 1 98 ? -31.419 8.726 9.760 1.00 51.53 98 GLU A CA 1
ATOM 740 C C . GLU A 1 98 ? -30.115 9.301 9.180 1.00 51.53 98 GLU A C 1
ATOM 742 O O . GLU A 1 98 ? -29.432 8.614 8.407 1.00 51.53 98 GLU A O 1
ATOM 747 N N . PRO A 1 99 ? -29.780 10.567 9.482 1.00 54.88 99 PRO A N 1
ATOM 748 C CA . PRO A 1 99 ? -28.533 11.162 9.032 1.00 54.88 99 PRO A CA 1
ATOM 749 C C . PRO A 1 99 ? -27.348 10.362 9.580 1.00 54.88 99 PRO A C 1
ATOM 751 O O . PRO A 1 99 ? -27.327 9.968 10.744 1.00 54.88 99 PRO A O 1
ATOM 754 N N . SER A 1 100 ? -26.355 10.117 8.725 1.00 67.25 100 SER A N 1
ATOM 755 C CA . SER A 1 100 ? -25.160 9.356 9.092 1.00 67.25 100 SER A CA 1
ATOM 756 C C . SER A 1 100 ? -24.433 10.000 10.276 1.00 67.25 100 SER A C 1
ATOM 758 O O . SER A 1 100 ? -24.093 11.185 10.219 1.00 67.25 100 SER A O 1
ATOM 760 N N . SER A 1 101 ? -24.092 9.209 11.299 1.00 72.38 101 SER A N 1
ATOM 761 C CA . SER A 1 101 ? -23.326 9.671 12.468 1.00 72.38 101 SER A CA 1
ATOM 762 C C . SER A 1 101 ? -21.932 10.213 12.116 1.00 72.38 101 SER A C 1
ATOM 764 O O . SER A 1 101 ? -21.358 10.994 12.874 1.00 72.38 101 SER A O 1
ATOM 766 N N . LEU A 1 102 ? -21.417 9.871 10.929 1.00 85.38 102 LEU A N 1
ATOM 767 C CA . LEU A 1 102 ? -20.132 10.339 10.398 1.00 85.38 102 LEU A CA 1
ATOM 768 C C . LEU A 1 102 ? -20.148 11.770 9.831 1.00 85.38 102 LEU A C 1
ATOM 770 O O . LEU A 1 102 ? -19.077 12.349 9.672 1.00 85.38 102 LEU A O 1
ATOM 774 N N . GLY A 1 103 ? -21.309 12.355 9.508 1.00 87.88 103 GLY A N 1
ATOM 775 C CA . GLY A 1 103 ? -21.381 13.705 8.925 1.00 87.88 103 GLY A CA 1
ATOM 776 C C . GLY A 1 103 ? -20.377 13.937 7.780 1.00 87.88 103 GLY A C 1
ATOM 777 O O . GLY A 1 103 ? -20.367 13.180 6.811 1.00 87.88 103 GLY A O 1
ATOM 778 N N . LEU A 1 104 ? -19.526 14.965 7.927 1.00 92.50 104 LEU A N 1
ATOM 779 C CA . LEU A 1 104 ? -18.465 15.351 6.979 1.00 92.50 104 LEU A CA 1
ATOM 780 C C . LEU A 1 104 ? -17.065 14.819 7.351 1.00 92.50 104 LEU A C 1
ATOM 782 O O . LEU A 1 104 ? -16.096 15.139 6.668 1.00 92.50 104 LEU A O 1
ATOM 786 N N . TYR A 1 105 ? -16.920 14.018 8.416 1.00 95.81 105 TYR A N 1
ATOM 787 C CA . TYR A 1 105 ? -15.605 13.502 8.827 1.00 95.81 105 TYR A CA 1
ATOM 788 C C . TYR A 1 105 ? -14.887 12.696 7.733 1.00 95.81 105 TYR A C 1
ATOM 790 O O . TYR A 1 105 ? -13.690 12.909 7.577 1.00 95.81 105 TYR A O 1
ATOM 798 N N . PRO A 1 106 ? -15.556 11.839 6.936 1.00 96.94 106 PRO A N 1
ATOM 799 C CA . PRO A 1 106 ? -14.901 11.148 5.825 1.00 96.94 106 PRO A CA 1
ATOM 800 C C . PRO A 1 106 ? -14.212 12.108 4.844 1.00 96.94 106 PRO A C 1
ATOM 802 O O . PRO A 1 106 ? -13.061 11.892 4.481 1.00 96.94 106 PRO A O 1
ATOM 805 N N . LEU A 1 107 ? -14.873 13.219 4.500 1.00 97.50 107 LEU A N 1
ATOM 806 C CA . LEU A 1 107 ? -14.308 14.255 3.630 1.00 97.50 107 LEU A CA 1
ATOM 807 C C . LEU A 1 107 ? -13.143 14.995 4.292 1.00 97.50 107 LEU A C 1
ATOM 809 O O . LEU A 1 107 ? -12.178 15.330 3.616 1.00 97.50 107 LEU A O 1
ATOM 813 N N . LEU A 1 108 ? -13.199 15.216 5.609 1.00 97.81 108 LEU A N 1
ATOM 814 C CA . LEU A 1 108 ? -12.078 15.798 6.346 1.00 97.81 108 LEU A CA 1
ATOM 815 C C . LEU A 1 108 ? -10.837 14.894 6.296 1.00 97.81 108 LEU A C 1
ATOM 817 O O . LEU A 1 108 ? -9.742 15.402 6.090 1.00 97.81 108 LEU A O 1
ATOM 821 N N . TYR A 1 109 ? -10.991 13.577 6.470 1.00 98.56 109 TYR A N 1
ATOM 822 C CA . TYR A 1 109 ? -9.862 12.640 6.383 1.00 98.56 109 TYR A CA 1
ATOM 823 C C . TYR A 1 109 ? -9.256 12.657 4.979 1.00 98.56 109 TYR A C 1
ATOM 825 O O . TYR A 1 109 ? -8.042 12.771 4.858 1.00 98.56 109 TYR A O 1
ATOM 833 N N . ILE A 1 110 ? -10.099 12.630 3.939 1.00 98.62 110 ILE A N 1
ATOM 834 C CA . ILE A 1 110 ? -9.647 12.729 2.545 1.00 98.62 110 ILE A CA 1
ATOM 835 C C . ILE A 1 110 ? -8.910 14.049 2.303 1.00 98.62 110 ILE A C 1
ATOM 837 O O . ILE A 1 110 ? -7.814 14.042 1.757 1.00 98.62 110 ILE A O 1
ATOM 841 N N . GLY A 1 111 ? -9.466 15.176 2.755 1.00 98.56 111 GLY A N 1
ATOM 842 C CA . GLY A 1 111 ? -8.855 16.495 2.587 1.00 98.56 111 GLY A CA 1
ATOM 843 C C . GLY A 1 111 ? -7.508 16.632 3.301 1.00 98.56 111 GLY A C 1
ATOM 844 O O . GLY A 1 111 ? -6.557 17.140 2.714 1.00 98.56 111 GLY A O 1
ATOM 845 N N . VAL A 1 112 ? -7.394 16.139 4.541 1.00 98.25 112 VAL A N 1
ATOM 846 C CA . VAL A 1 112 ? -6.113 16.116 5.268 1.00 98.25 112 VAL A CA 1
ATOM 847 C C . VAL A 1 112 ? -5.122 15.175 4.586 1.00 98.25 112 VAL A C 1
ATOM 849 O O . VAL A 1 112 ? -3.971 15.554 4.399 1.00 98.25 112 VAL A O 1
ATOM 852 N N . GLY A 1 113 ? -5.563 13.989 4.162 1.00 98.00 113 GLY A N 1
ATOM 853 C CA . GLY A 1 113 ? -4.733 13.041 3.422 1.00 98.00 113 GLY A CA 1
ATOM 854 C C . GLY A 1 113 ? -4.180 13.639 2.133 1.00 98.00 113 GLY A C 1
ATOM 855 O O . GLY A 1 113 ? -2.974 13.593 1.920 1.00 98.00 113 GLY A O 1
ATOM 856 N N . LEU A 1 114 ? -5.033 14.272 1.321 1.00 98.19 114 LEU A N 1
ATOM 857 C CA . LEU A 1 114 ? -4.631 14.992 0.109 1.00 98.19 114 LEU A CA 1
ATOM 858 C C . LEU A 1 114 ? -3.620 16.098 0.418 1.00 98.19 114 LEU A C 1
ATOM 860 O O . LEU A 1 114 ? -2.615 16.198 -0.279 1.00 98.19 114 LEU A O 1
ATOM 864 N N . ALA A 1 115 ? -3.851 16.904 1.459 1.00 97.44 115 ALA A N 1
ATOM 865 C CA . ALA A 1 115 ? -2.947 17.992 1.826 1.00 97.44 115 ALA A CA 1
ATOM 866 C C . ALA A 1 115 ? -1.561 17.476 2.246 1.00 97.44 115 ALA A C 1
ATOM 868 O O . ALA A 1 115 ? -0.549 17.946 1.731 1.00 97.44 115 ALA A O 1
ATOM 869 N N . VAL A 1 116 ? -1.510 16.484 3.143 1.00 96.19 116 VAL A N 1
ATOM 870 C CA . VAL A 1 116 ? -0.249 15.910 3.643 1.00 96.19 116 VAL A CA 1
ATOM 871 C C . VAL A 1 116 ? 0.489 15.166 2.523 1.00 96.19 116 VAL A C 1
ATOM 873 O O . VAL A 1 116 ? 1.688 15.368 2.349 1.00 96.19 116 VAL A O 1
ATOM 876 N N . TYR A 1 117 ? -0.218 14.361 1.724 1.00 96.88 117 TYR A N 1
ATOM 877 C CA . TYR A 1 117 ? 0.362 13.634 0.591 1.00 96.88 117 TYR A CA 1
ATOM 878 C C . TYR A 1 117 ? 0.920 14.586 -0.470 1.00 96.88 117 TYR A C 1
ATOM 880 O O . TYR A 1 117 ? 2.062 14.439 -0.900 1.00 96.88 117 TYR A O 1
ATOM 888 N N . SER A 1 118 ? 0.157 15.616 -0.843 1.00 95.56 118 SER A N 1
ATOM 889 C CA . SER A 1 118 ? 0.603 16.578 -1.854 1.00 95.56 118 SER A CA 1
ATOM 890 C C . SER A 1 118 ? 1.819 17.377 -1.384 1.00 95.56 118 SER A C 1
ATOM 892 O O . SER A 1 118 ? 2.751 17.575 -2.154 1.00 95.56 118 SER A O 1
ATOM 894 N N . PHE A 1 119 ? 1.834 17.809 -0.118 1.00 93.94 119 PHE A N 1
ATOM 895 C CA . PHE A 1 119 ? 2.894 18.667 0.415 1.00 93.94 119 PHE A CA 1
ATOM 896 C C . PHE A 1 119 ? 4.202 17.929 0.737 1.00 93.94 119 PHE A C 1
ATOM 898 O O . PHE A 1 119 ? 5.273 18.517 0.629 1.00 93.94 119 PHE A O 1
ATOM 905 N N . PHE A 1 120 ? 4.153 16.668 1.177 1.00 92.44 120 PHE A N 1
ATOM 906 C CA . PHE A 1 120 ? 5.374 15.945 1.564 1.00 92.44 120 PHE A CA 1
ATOM 907 C C . PHE A 1 120 ? 5.875 14.952 0.523 1.00 92.44 120 PHE A C 1
ATOM 909 O O . PHE A 1 120 ? 7.054 14.614 0.558 1.00 92.44 120 PHE A O 1
ATOM 916 N N . TYR A 1 121 ? 5.011 14.490 -0.379 1.00 93.50 121 TYR A N 1
ATOM 917 C CA . TYR A 1 121 ? 5.377 13.503 -1.388 1.00 93.50 121 TYR A CA 1
ATOM 918 C C . TYR A 1 121 ? 5.348 14.109 -2.792 1.00 93.50 121 TYR A C 1
ATOM 920 O O . TYR A 1 121 ? 6.401 14.275 -3.399 1.00 93.50 121 TYR A O 1
ATOM 928 N N . LEU A 1 122 ? 4.177 14.538 -3.283 1.00 93.62 122 LEU A N 1
ATOM 929 C CA . LEU A 1 122 ? 4.065 15.014 -4.671 1.00 93.62 122 LEU A CA 1
ATOM 930 C C . LEU A 1 122 ? 4.907 16.262 -4.950 1.00 93.62 122 LEU A C 1
ATOM 932 O O . LEU A 1 122 ? 5.509 16.358 -6.011 1.00 93.62 122 LEU A O 1
ATOM 936 N N . SER A 1 123 ? 5.000 17.204 -4.007 1.00 92.00 123 SER A N 1
ATOM 937 C CA . SER A 1 123 ? 5.805 18.418 -4.204 1.00 92.00 123 SER A CA 1
ATOM 938 C C . SER A 1 123 ? 7.316 18.168 -4.219 1.00 92.00 123 SER A C 1
ATOM 940 O O . SER A 1 123 ? 8.073 19.100 -4.475 1.00 92.00 123 SER A O 1
ATOM 942 N N . ALA A 1 124 ? 7.764 16.973 -3.828 1.00 90.62 124 ALA A N 1
ATOM 943 C CA . ALA A 1 124 ? 9.173 16.598 -3.844 1.00 90.62 124 ALA A CA 1
ATOM 944 C C . ALA A 1 124 ? 9.587 15.931 -5.163 1.00 90.62 124 ALA A C 1
ATOM 946 O O . ALA A 1 124 ? 10.780 15.834 -5.436 1.00 90.62 124 ALA A O 1
ATOM 947 N N . MET A 1 125 ? 8.620 15.488 -5.970 1.00 88.81 125 MET A N 1
ATOM 948 C CA . MET A 1 125 ? 8.877 14.891 -7.276 1.00 88.81 125 MET A CA 1
ATOM 949 C C . MET A 1 125 ? 9.185 15.981 -8.313 1.00 88.81 125 MET A C 1
ATOM 951 O O . MET A 1 125 ? 8.485 16.999 -8.324 1.00 88.81 125 MET A O 1
ATOM 955 N N . PRO A 1 126 ? 10.168 15.779 -9.212 1.00 87.56 126 PRO A N 1
ATOM 956 C CA . PRO A 1 126 ? 10.412 16.700 -10.323 1.00 87.56 126 PRO A CA 1
ATOM 957 C C . PRO A 1 126 ? 9.176 16.861 -11.219 1.00 87.56 126 PRO A C 1
ATOM 959 O O . PRO A 1 126 ? 8.752 17.978 -11.513 1.00 87.56 126 PRO A O 1
ATOM 962 N N . THR A 1 127 ? 8.537 15.745 -11.584 1.00 88.75 127 THR A N 1
ATOM 963 C CA . THR A 1 127 ? 7.212 15.719 -12.213 1.00 88.75 127 THR A CA 1
ATOM 964 C C . THR A 1 127 ? 6.355 14.600 -11.625 1.00 88.75 127 THR A C 1
ATOM 966 O O . THR A 1 127 ? 6.858 13.653 -11.028 1.00 88.75 127 THR A O 1
ATOM 969 N N . LEU A 1 128 ? 5.038 14.662 -11.841 1.00 91.94 128 LEU A N 1
ATOM 970 C CA . LEU A 1 128 ? 4.096 13.641 -11.356 1.00 91.94 128 LEU A CA 1
ATOM 971 C C . LEU A 1 128 ? 4.224 12.280 -12.072 1.00 91.94 128 LEU A C 1
ATOM 973 O O . LEU A 1 128 ? 3.549 11.328 -11.681 1.00 91.94 128 LEU A O 1
ATOM 977 N N . GLY A 1 129 ? 5.056 12.190 -13.116 1.00 90.25 129 GLY A N 1
ATOM 978 C CA . GLY A 1 129 ? 5.384 10.946 -13.815 1.00 90.25 129 GLY A CA 1
ATOM 979 C C . GLY A 1 129 ? 6.717 10.324 -13.399 1.00 90.25 129 GLY A C 1
ATOM 980 O O . GLY A 1 129 ? 6.996 9.208 -13.825 1.00 90.25 129 GLY A O 1
ATOM 981 N N . HIS A 1 130 ? 7.527 11.007 -12.580 1.00 90.19 130 HIS A N 1
ATOM 982 C CA . HIS A 1 130 ? 8.767 10.432 -12.060 1.00 90.19 130 HIS A CA 1
ATOM 983 C C . HIS A 1 130 ? 8.464 9.344 -11.034 1.00 90.19 130 HIS A C 1
ATOM 985 O O . HIS A 1 130 ? 7.538 9.453 -10.226 1.00 90.19 130 HIS A O 1
ATOM 991 N N . VAL A 1 131 ? 9.259 8.284 -11.080 1.00 89.19 131 VAL A N 1
ATOM 992 C CA . VAL A 1 131 ? 9.035 7.056 -10.325 1.00 89.19 131 VAL A CA 1
ATOM 993 C C . VAL A 1 131 ? 10.312 6.602 -9.643 1.00 89.19 131 VAL A C 1
ATOM 995 O O . VAL A 1 131 ? 11.397 6.991 -10.051 1.00 89.19 131 VAL A O 1
ATOM 998 N N . ALA A 1 132 ? 10.173 5.776 -8.606 1.00 88.62 132 ALA A N 1
ATOM 999 C CA . ALA A 1 132 ? 11.319 5.181 -7.932 1.00 88.62 132 ALA A CA 1
ATOM 1000 C C . ALA A 1 132 ? 11.847 3.964 -8.705 1.00 88.62 132 ALA A C 1
ATOM 1002 O O . ALA A 1 132 ? 11.068 3.052 -8.999 1.00 88.62 132 ALA A O 1
ATOM 1003 N N . GLU A 1 133 ? 13.157 3.933 -8.954 1.00 84.56 133 GLU A N 1
ATOM 1004 C CA . GLU A 1 133 ? 13.874 2.891 -9.705 1.00 84.56 133 GLU A CA 1
ATOM 1005 C C . GLU A 1 133 ? 14.500 1.841 -8.776 1.00 84.56 133 GLU A C 1
ATOM 1007 O O . GLU A 1 133 ? 15.712 1.704 -8.655 1.00 84.56 133 GLU A O 1
ATOM 1012 N N . THR A 1 134 ? 13.651 1.116 -8.048 1.00 84.31 134 THR A N 1
ATOM 1013 C CA . THR A 1 134 ? 14.076 0.065 -7.110 1.00 84.31 134 THR A CA 1
ATOM 1014 C C . THR A 1 134 ? 13.771 -1.332 -7.645 1.00 84.31 134 THR A C 1
ATOM 1016 O O . THR A 1 134 ? 12.993 -1.493 -8.584 1.00 84.31 134 THR A O 1
ATOM 1019 N N . TYR A 1 135 ? 14.330 -2.352 -6.985 1.00 81.81 135 TYR A N 1
ATOM 1020 C CA . TYR A 1 135 ? 14.212 -3.763 -7.366 1.00 81.81 135 TYR A CA 1
ATOM 1021 C C . TYR A 1 135 ? 12.787 -4.203 -7.747 1.00 81.81 135 TYR A C 1
ATOM 1023 O O . TYR A 1 135 ? 12.565 -4.679 -8.858 1.00 81.81 135 TYR A O 1
ATOM 1031 N N . ASP A 1 136 ? 11.808 -4.008 -6.858 1.00 85.06 136 ASP A N 1
ATOM 1032 C CA . ASP A 1 136 ? 10.418 -4.422 -7.112 1.00 85.06 136 ASP A CA 1
ATOM 1033 C C . ASP A 1 136 ? 9.721 -3.524 -8.149 1.00 85.06 136 ASP A C 1
ATOM 1035 O O . ASP A 1 136 ? 8.851 -3.969 -8.902 1.00 85.06 136 ASP A O 1
ATOM 1039 N N . ASN A 1 137 ? 10.105 -2.250 -8.205 1.00 89.62 137 ASN A N 1
ATOM 1040 C CA . ASN A 1 137 ? 9.436 -1.254 -9.027 1.00 89.62 137 ASN A CA 1
ATOM 1041 C C . ASN A 1 137 ? 9.715 -1.426 -10.523 1.00 89.62 137 ASN A C 1
ATOM 1043 O O . ASN A 1 137 ? 8.801 -1.201 -11.314 1.00 89.62 137 ASN A O 1
ATOM 1047 N N . VAL A 1 138 ? 10.914 -1.887 -10.903 1.00 89.06 138 VAL A N 1
ATOM 1048 C CA . VAL A 1 138 ? 11.230 -2.265 -12.295 1.00 89.06 138 VAL A CA 1
ATOM 1049 C C . VAL A 1 138 ? 10.198 -3.272 -12.807 1.00 89.06 138 VAL A C 1
ATOM 1051 O O . VAL A 1 138 ? 9.510 -3.029 -13.799 1.00 89.06 138 VAL A O 1
ATOM 1054 N N . PHE A 1 139 ? 9.996 -4.362 -12.058 1.00 90.75 139 PHE A N 1
ATOM 1055 C CA . PHE A 1 139 ? 8.993 -5.376 -12.384 1.00 90.75 139 PHE A CA 1
ATOM 1056 C C . PHE A 1 139 ? 7.580 -4.780 -12.450 1.00 90.75 139 PHE A C 1
ATOM 1058 O O . PHE A 1 139 ? 6.801 -5.103 -13.341 1.00 90.75 139 PHE A O 1
ATOM 1065 N N . HIS A 1 140 ? 7.232 -3.885 -11.524 1.00 94.12 140 HIS A N 1
ATOM 1066 C CA . HIS A 1 140 ? 5.900 -3.290 -11.467 1.00 94.12 140 HIS A CA 1
ATOM 1067 C C . HIS A 1 140 ? 5.546 -2.426 -12.682 1.00 94.12 140 HIS A C 1
ATOM 1069 O O . HIS A 1 140 ? 4.412 -2.513 -13.157 1.00 94.12 140 HIS A O 1
ATOM 1075 N N . TYR A 1 141 ? 6.467 -1.596 -13.175 1.00 95.25 141 TYR A N 1
ATOM 1076 C CA . TYR A 1 141 ? 6.198 -0.752 -14.343 1.00 95.25 141 TYR A CA 1
ATOM 1077 C C . TYR A 1 141 ? 6.132 -1.588 -15.621 1.00 95.25 141 TYR A C 1
ATOM 1079 O O . TYR A 1 141 ? 5.194 -1.426 -16.401 1.00 95.25 141 TYR A O 1
ATOM 1087 N N . ASN A 1 142 ? 7.052 -2.544 -15.769 1.00 94.00 142 ASN A N 1
ATOM 1088 C CA . ASN A 1 142 ? 7.069 -3.473 -16.897 1.00 94.00 142 ASN A CA 1
ATOM 1089 C C . ASN A 1 142 ? 5.802 -4.347 -16.931 1.00 94.00 142 ASN A C 1
ATOM 1091 O O . ASN A 1 142 ? 5.232 -4.563 -17.996 1.00 94.00 142 ASN A O 1
ATOM 1095 N N . LEU A 1 143 ? 5.280 -4.769 -15.774 1.00 94.31 143 LEU A N 1
ATOM 1096 C CA . LEU A 1 143 ? 4.035 -5.542 -15.707 1.00 94.31 143 LEU A CA 1
ATOM 1097 C C . LEU A 1 143 ? 2.797 -4.711 -16.083 1.00 94.31 143 LEU A C 1
ATOM 1099 O O . LEU A 1 143 ? 1.897 -5.227 -16.737 1.00 94.31 143 LEU A O 1
ATOM 1103 N N . ILE A 1 144 ? 2.730 -3.427 -15.702 1.00 96.75 144 ILE A N 1
ATOM 1104 C CA . ILE A 1 144 ? 1.622 -2.549 -16.132 1.00 96.75 144 ILE A CA 1
ATOM 1105 C C . ILE A 1 144 ? 1.625 -2.395 -17.654 1.00 96.75 144 ILE A C 1
ATOM 1107 O O . ILE A 1 144 ? 0.566 -2.492 -18.271 1.00 96.75 144 ILE A O 1
ATOM 1111 N N . ARG A 1 145 ? 2.800 -2.153 -18.247 1.00 95.25 145 ARG A N 1
ATOM 1112 C CA . ARG A 1 145 ? 2.955 -2.046 -19.701 1.00 95.25 145 ARG A CA 1
ATOM 1113 C C . ARG A 1 145 ? 2.508 -3.328 -20.395 1.00 95.25 145 ARG A C 1
ATOM 1115 O O . ARG A 1 145 ? 1.585 -3.290 -21.201 1.00 95.25 145 ARG A O 1
ATOM 1122 N N . SER A 1 146 ? 3.062 -4.461 -19.963 1.00 93.00 146 SER A N 1
ATOM 1123 C CA . SER A 1 146 ? 2.726 -5.775 -20.511 1.00 93.00 146 SER A CA 1
ATOM 1124 C C . SER A 1 146 ? 1.240 -6.091 -20.413 1.00 93.00 146 SER A C 1
ATOM 1126 O O . SER A 1 146 ? 0.667 -6.588 -21.377 1.00 93.00 146 SER A O 1
ATOM 1128 N N . PHE A 1 147 ? 0.577 -5.752 -19.304 1.00 94.69 147 PHE A N 1
ATOM 1129 C CA . PHE A 1 147 ? -0.873 -5.899 -19.200 1.00 94.69 147 PHE A CA 1
ATOM 1130 C C . PHE A 1 147 ? -1.586 -5.134 -20.314 1.00 94.69 147 PHE A C 1
ATOM 1132 O O . PHE A 1 147 ? -2.442 -5.699 -20.992 1.00 94.69 147 PHE A O 1
ATOM 1139 N N . VAL A 1 148 ? -1.261 -3.857 -20.512 1.00 95.50 148 VAL A N 1
ATOM 1140 C CA . VAL A 1 148 ? -1.950 -3.008 -21.494 1.00 95.50 148 VAL A CA 1
ATOM 1141 C C . VAL A 1 148 ? -1.742 -3.499 -22.927 1.00 95.50 148 VAL A C 1
ATOM 1143 O O . VAL A 1 148 ? -2.710 -3.487 -23.682 1.00 95.50 148 VAL A O 1
ATOM 1146 N N . GLU A 1 149 ? -0.540 -3.956 -23.268 1.00 92.50 149 GLU A N 1
ATOM 1147 C CA . GLU A 1 149 ? -0.196 -4.441 -24.611 1.00 92.50 149 GLU A CA 1
ATOM 1148 C C . GLU A 1 149 ? -0.747 -5.840 -24.900 1.00 92.50 149 GLU A C 1
ATOM 1150 O O . GLU A 1 149 ? -1.466 -6.030 -25.877 1.00 92.50 149 GLU A O 1
ATOM 1155 N N . SER A 1 150 ? -0.480 -6.816 -24.026 1.00 90.62 150 SER A N 1
ATOM 1156 C CA . SER A 1 150 ? -0.927 -8.207 -24.230 1.00 90.62 150 SER A CA 1
ATOM 1157 C C . SER A 1 150 ? -2.434 -8.387 -24.019 1.00 90.62 150 SER A C 1
ATOM 1159 O O . SER A 1 150 ? -3.055 -9.324 -24.520 1.00 90.62 150 SER A O 1
ATOM 1161 N N . GLY A 1 151 ? -3.040 -7.534 -23.189 1.00 91.94 151 GLY A N 1
ATOM 1162 C CA . GLY A 1 151 ? -4.374 -7.756 -22.643 1.00 91.94 151 GLY A CA 1
ATOM 1163 C C . GLY A 1 151 ? -4.466 -8.925 -21.652 1.00 91.94 151 GLY A C 1
ATOM 1164 O O . GLY A 1 151 ? -5.574 -9.316 -21.285 1.00 91.94 151 GLY A O 1
ATOM 1165 N N . ALA A 1 152 ? -3.352 -9.472 -21.160 1.00 90.31 152 ALA A N 1
ATOM 1166 C CA . ALA A 1 152 ? -3.327 -10.556 -20.175 1.00 90.31 152 ALA A CA 1
ATOM 1167 C C . ALA A 1 152 ? -3.326 -10.021 -18.726 1.00 90.31 152 ALA A C 1
ATOM 1169 O O . ALA A 1 152 ? -2.357 -10.150 -17.983 1.00 90.31 152 ALA A O 1
ATOM 1170 N N . TRP A 1 153 ? -4.430 -9.400 -18.283 1.00 93.12 153 TRP A N 1
ATOM 1171 C CA . TRP A 1 153 ? -4.531 -8.766 -16.949 1.00 93.12 153 TRP A CA 1
ATOM 1172 C C . TRP A 1 153 ? -4.804 -9.803 -15.840 1.00 93.12 153 TRP A C 1
ATOM 1174 O O . TRP A 1 153 ? -5.804 -9.720 -15.119 1.00 93.12 153 TRP A O 1
ATOM 1184 N N . SER A 1 154 ? -3.954 -10.825 -15.722 1.00 92.44 154 SER A N 1
ATOM 1185 C CA . SER A 1 154 ? -4.177 -11.997 -14.867 1.00 92.44 154 SER A CA 1
ATOM 1186 C C . SER A 1 154 ? -3.281 -12.004 -13.626 1.00 92.44 154 SER A C 1
ATOM 1188 O O . SER A 1 154 ? -2.101 -11.678 -13.669 1.00 92.44 154 SER A O 1
ATOM 1190 N N . SER A 1 155 ? -3.844 -12.424 -12.487 1.00 91.62 155 SER A N 1
ATOM 1191 C CA . SER A 1 155 ? -3.076 -12.718 -11.261 1.00 91.62 155 SER A CA 1
ATOM 1192 C C . SER A 1 155 ? -2.577 -14.169 -11.198 1.00 91.62 155 SER A C 1
ATOM 1194 O O . SER A 1 155 ? -1.975 -14.548 -10.199 1.00 91.62 155 SER A O 1
ATOM 1196 N N . LEU A 1 156 ? -2.880 -15.003 -12.198 1.00 88.06 156 LEU A N 1
ATOM 1197 C CA . LEU A 1 156 ? -2.389 -16.387 -12.293 1.00 88.06 156 LEU A CA 1
ATOM 1198 C C . LEU A 1 156 ? -1.328 -16.571 -13.378 1.00 88.06 156 LEU A C 1
ATOM 1200 O O . LEU A 1 156 ? -0.730 -17.638 -13.442 1.00 88.06 156 LEU A O 1
ATOM 1204 N N . ASP A 1 157 ? -1.143 -15.561 -14.225 1.00 75.00 157 ASP A N 1
ATOM 1205 C CA . ASP A 1 157 ? -0.278 -15.645 -15.398 1.00 75.00 157 ASP A CA 1
ATOM 1206 C C . ASP A 1 157 ? 0.275 -14.268 -15.794 1.00 75.00 157 ASP A C 1
ATOM 1208 O O . ASP A 1 157 ? 0.250 -13.848 -16.945 1.00 75.00 157 ASP A O 1
ATOM 1212 N N . GLY A 1 158 ? 0.656 -13.477 -14.788 1.00 71.50 158 GLY A N 1
ATOM 1213 C CA . GLY A 1 158 ? 1.190 -12.140 -15.020 1.00 71.50 158 GLY A CA 1
ATOM 1214 C C . GLY A 1 158 ? 2.651 -12.213 -15.450 1.00 71.50 158 GLY A C 1
ATOM 1215 O O . GLY A 1 158 ? 3.508 -12.509 -14.618 1.00 71.50 158 GLY A O 1
ATOM 1216 N N . SER A 1 159 ? 2.932 -11.895 -16.712 1.00 81.00 159 SER A N 1
ATOM 1217 C CA . SER A 1 159 ? 4.285 -11.803 -17.268 1.00 81.00 159 SER A CA 1
ATOM 1218 C C . SER A 1 159 ? 4.652 -10.353 -17.584 1.00 81.00 159 SER A C 1
ATOM 1220 O O . SER A 1 159 ? 3.783 -9.516 -17.800 1.00 81.00 159 SER A O 1
ATOM 1222 N N . VAL A 1 160 ? 5.950 -10.041 -17.594 1.00 81.88 160 VAL A N 1
ATOM 1223 C CA . VAL A 1 160 ? 6.469 -8.768 -18.138 1.00 81.88 160 VAL A CA 1
ATOM 1224 C C . VAL A 1 160 ? 6.825 -8.874 -19.630 1.00 81.88 160 VAL A C 1
ATOM 1226 O O . VAL A 1 160 ? 7.231 -7.883 -20.237 1.00 81.88 160 VAL A O 1
ATOM 1229 N N . TYR A 1 161 ? 6.658 -10.066 -20.205 1.00 82.50 161 TYR A N 1
ATOM 1230 C CA . TYR A 1 161 ? 6.863 -10.401 -21.613 1.00 82.50 161 TYR A CA 1
ATOM 1231 C C . TYR A 1 161 ? 5.522 -10.777 -22.245 1.00 82.50 161 TYR A C 1
ATOM 1233 O O . TYR A 1 161 ? 4.668 -11.340 -21.559 1.00 82.50 161 TYR A O 1
ATOM 1241 N N . LEU A 1 162 ? 5.342 -10.427 -23.519 1.00 77.94 162 LEU A N 1
ATOM 1242 C CA . LEU A 1 162 ? 4.056 -10.533 -24.211 1.00 77.94 162 LEU A CA 1
ATOM 1243 C C . LEU A 1 162 ? 3.722 -11.965 -24.630 1.00 77.94 162 LEU A C 1
ATOM 1245 O O . LEU A 1 162 ? 2.591 -12.386 -24.419 1.00 77.94 162 LEU A O 1
ATOM 1249 N N . ASP A 1 163 ? 4.710 -12.702 -25.136 1.00 67.06 163 ASP A N 1
ATOM 1250 C CA . ASP A 1 163 ? 4.544 -14.069 -25.625 1.00 67.06 163 ASP A CA 1
ATOM 1251 C C . ASP A 1 163 ? 5.665 -14.997 -25.136 1.00 67.06 163 ASP A C 1
ATOM 1253 O O . ASP A 1 163 ? 6.769 -14.567 -24.782 1.00 67.06 163 ASP A O 1
ATOM 1257 N N . GLU A 1 164 ? 5.358 -16.294 -25.128 1.00 60.59 164 GLU A N 1
ATOM 1258 C CA . GLU A 1 164 ? 6.322 -17.382 -24.966 1.00 60.59 164 GLU A CA 1
ATOM 1259 C C . GLU A 1 164 ? 7.081 -17.628 -26.271 1.00 60.59 164 GLU A C 1
ATOM 1261 O O . GLU A 1 164 ? 6.473 -17.736 -27.334 1.00 60.59 164 GLU A O 1
ATOM 1266 N N . GLY A 1 165 ? 8.405 -17.779 -26.205 1.00 58.44 165 GLY A N 1
ATOM 1267 C CA . GLY A 1 165 ? 9.207 -18.119 -27.378 1.00 58.44 165 GLY A CA 1
ATOM 1268 C C . GLY A 1 165 ? 10.640 -17.621 -27.282 1.00 58.44 165 GLY A C 1
ATOM 1269 O O . GLY A 1 165 ? 11.151 -17.366 -26.197 1.00 58.44 165 GLY A O 1
ATOM 1270 N N . ALA A 1 166 ? 11.292 -17.469 -28.428 1.00 53.25 166 ALA A N 1
ATOM 1271 C CA . ALA A 1 166 ? 12.684 -17.043 -28.483 1.00 53.25 166 ALA A CA 1
ATOM 1272 C C . ALA A 1 166 ? 12.907 -15.596 -27.993 1.00 53.25 166 ALA A C 1
ATOM 1274 O O . ALA A 1 166 ? 14.007 -15.265 -27.573 1.00 53.25 166 ALA A O 1
ATOM 1275 N N . ASN A 1 167 ? 11.861 -14.764 -27.921 1.00 60.03 167 ASN A N 1
ATOM 1276 C CA . ASN A 1 167 ? 11.940 -13.388 -27.404 1.00 60.03 167 ASN A CA 1
ATOM 1277 C C . ASN A 1 167 ? 11.807 -13.316 -25.861 1.00 60.03 167 ASN A C 1
ATOM 1279 O O . ASN A 1 167 ? 11.545 -12.253 -25.294 1.00 60.03 167 ASN A O 1
ATOM 1283 N N . TYR A 1 168 ? 11.959 -14.456 -25.175 1.00 67.69 168 TYR A N 1
ATOM 1284 C CA . TYR A 1 168 ? 11.781 -14.618 -23.733 1.00 67.69 168 TYR A CA 1
ATOM 1285 C C . TYR A 1 168 ? 13.104 -15.057 -23.069 1.00 67.69 168 TYR A C 1
ATOM 1287 O O . TYR A 1 168 ? 13.558 -16.181 -23.284 1.00 67.69 168 TYR A O 1
ATOM 1295 N N . PRO A 1 169 ? 13.729 -14.231 -22.201 1.00 66.44 169 PRO A N 1
ATOM 1296 C CA . PRO A 1 169 ? 15.047 -14.534 -21.632 1.00 66.44 169 PRO A CA 1
ATOM 1297 C C . PRO A 1 169 ? 15.073 -15.684 -20.621 1.00 66.44 169 PRO A C 1
ATOM 1299 O O . PRO A 1 169 ? 16.156 -16.041 -20.159 1.00 66.44 169 PRO A O 1
ATOM 1302 N N . TYR A 1 170 ? 13.937 -16.284 -20.263 1.00 66.56 170 TYR A N 1
ATOM 1303 C CA . TYR A 1 170 ? 13.853 -17.322 -19.234 1.00 66.56 170 TYR A CA 1
ATOM 1304 C C . TYR A 1 170 ? 13.416 -18.676 -19.811 1.00 66.56 170 TYR A C 1
ATOM 1306 O O . TYR A 1 170 ? 12.729 -18.758 -20.815 1.00 66.56 170 TYR A O 1
ATOM 1314 N N . ALA A 1 171 ? 13.819 -19.772 -19.176 1.00 50.16 171 ALA A N 1
ATOM 1315 C CA . ALA A 1 171 ? 13.580 -21.126 -19.664 1.00 50.16 171 ALA A CA 1
ATOM 1316 C C . ALA A 1 171 ? 12.136 -21.616 -19.445 1.00 50.16 171 ALA A C 1
ATOM 1318 O O . ALA A 1 171 ? 11.685 -22.513 -20.152 1.00 50.16 171 ALA A O 1
ATOM 1319 N N . ILE A 1 172 ? 11.423 -21.097 -18.434 1.00 51.84 172 ILE A N 1
ATOM 1320 C CA . ILE A 1 172 ? 10.066 -21.539 -18.066 1.00 51.84 172 ILE A CA 1
ATOM 1321 C C . ILE A 1 172 ? 9.284 -20.364 -17.464 1.00 51.84 172 ILE A C 1
ATOM 1323 O O . ILE A 1 172 ? 9.776 -19.719 -16.533 1.00 51.84 172 ILE A O 1
ATOM 1327 N N . LEU A 1 173 ? 8.042 -20.148 -17.914 1.00 52.47 173 LEU A N 1
ATOM 1328 C CA . LEU A 1 173 ? 7.089 -19.287 -17.213 1.00 52.47 173 LEU A CA 1
ATOM 1329 C C . LEU A 1 173 ? 6.620 -19.936 -15.917 1.00 52.47 173 LEU A C 1
ATOM 1331 O O . LEU A 1 173 ? 6.047 -21.027 -15.886 1.00 52.47 173 LEU A O 1
ATOM 1335 N N . SER A 1 174 ? 6.799 -19.222 -14.813 1.00 51.59 174 SER A N 1
ATOM 1336 C CA . SER A 1 174 ? 6.052 -19.530 -13.605 1.00 51.59 174 SER A CA 1
ATOM 1337 C C . SER A 1 174 ? 4.616 -19.023 -13.778 1.00 51.59 174 SER A C 1
ATOM 1339 O O . SER A 1 174 ? 4.355 -17.850 -13.517 1.00 51.59 174 SER A O 1
ATOM 1341 N N . HIS A 1 175 ? 3.674 -19.902 -14.142 1.00 62.81 175 HIS A N 1
ATOM 1342 C CA . HIS A 1 175 ? 2.219 -19.657 -14.041 1.00 62.81 175 HIS A CA 1
ATOM 1343 C C . HIS A 1 175 ? 1.748 -19.638 -12.569 1.00 62.81 175 HIS A C 1
ATOM 1345 O O . HIS A 1 175 ? 0.775 -20.289 -12.168 1.00 62.81 175 HIS A O 1
ATOM 1351 N N . GLU A 1 176 ? 2.518 -18.978 -11.709 1.00 70.44 176 GLU A N 1
ATOM 1352 C CA . GLU A 1 176 ? 2.260 -18.903 -10.285 1.00 70.44 176 GLU A CA 1
ATOM 1353 C C . GLU A 1 176 ? 1.375 -17.704 -9.965 1.00 70.44 176 GLU A C 1
ATOM 1355 O O . GLU A 1 176 ? 1.388 -16.665 -10.625 1.00 70.44 176 GLU A O 1
ATOM 1360 N N . PHE A 1 177 ? 0.596 -17.843 -8.893 1.00 84.31 177 PHE A N 1
ATOM 1361 C CA . PHE A 1 177 ? -0.210 -16.738 -8.404 1.00 84.31 177 PHE A CA 1
ATOM 1362 C C . PHE A 1 177 ? 0.680 -15.547 -8.025 1.00 84.31 177 PHE A C 1
ATOM 1364 O O . PHE A 1 177 ? 1.503 -15.642 -7.111 1.00 84.31 177 PHE A O 1
ATOM 1371 N N . TYR A 1 178 ? 0.415 -14.399 -8.643 1.00 88.69 178 TYR A N 1
ATOM 1372 C CA . TYR A 1 178 ? 1.001 -13.116 -8.288 1.00 88.69 178 TYR A CA 1
ATOM 1373 C C . TYR A 1 178 ? -0.102 -12.100 -7.940 1.00 88.69 178 TYR A C 1
ATOM 1375 O O . TYR A 1 178 ? -1.050 -11.928 -8.709 1.00 88.69 178 TYR A O 1
ATOM 1383 N N . PRO A 1 179 ? -0.023 -11.394 -6.796 1.00 92.50 179 PRO A N 1
ATOM 1384 C CA . PRO A 1 179 ? -1.040 -10.427 -6.389 1.00 92.50 179 PRO A CA 1
ATOM 1385 C C . PRO A 1 179 ? -0.987 -9.144 -7.247 1.00 92.50 179 PRO A C 1
ATOM 1387 O O . PRO A 1 179 ? -0.380 -8.143 -6.868 1.00 92.50 179 PRO A O 1
ATOM 1390 N N . ALA A 1 180 ? -1.657 -9.168 -8.403 1.00 94.56 180 ALA A N 1
ATOM 1391 C CA . ALA A 1 180 ? -1.573 -8.129 -9.434 1.00 94.56 180 ALA A CA 1
ATOM 1392 C C . ALA A 1 180 ? -2.680 -7.052 -9.371 1.00 94.56 180 ALA A C 1
ATOM 1394 O O . ALA A 1 180 ? -2.911 -6.337 -10.351 1.00 94.56 180 ALA A O 1
ATOM 1395 N N . ALA A 1 181 ? -3.411 -6.902 -8.256 1.00 97.56 181 ALA A N 1
ATOM 1396 C CA . ALA A 1 181 ? -4.505 -5.921 -8.189 1.00 97.56 181 ALA A CA 1
ATOM 1397 C C . ALA A 1 181 ? -4.018 -4.480 -8.372 1.00 97.56 181 ALA A C 1
ATOM 1399 O O . ALA A 1 181 ? -4.711 -3.675 -8.988 1.00 97.56 181 ALA A O 1
ATOM 1400 N N . TRP A 1 182 ? -2.846 -4.135 -7.831 1.00 98.00 182 TRP A N 1
ATOM 1401 C CA . TRP A 1 182 ? -2.285 -2.794 -8.006 1.00 98.00 182 TRP A CA 1
ATOM 1402 C C . TRP A 1 182 ? -1.993 -2.510 -9.488 1.00 98.00 182 TRP A C 1
ATOM 1404 O O . TRP A 1 182 ? -2.385 -1.461 -9.993 1.00 98.00 182 TRP A O 1
ATOM 1414 N N . HIS A 1 183 ? -1.414 -3.480 -10.199 1.00 97.69 183 HIS A N 1
ATOM 1415 C CA . HIS A 1 183 ? -1.121 -3.413 -11.634 1.00 97.69 183 HIS A CA 1
ATOM 1416 C C . HIS A 1 183 ? -2.397 -3.307 -12.460 1.00 97.69 183 HIS A C 1
ATOM 1418 O O . HIS A 1 183 ? -2.522 -2.404 -13.281 1.00 97.69 183 HIS A O 1
ATOM 1424 N N . THR A 1 184 ? -3.387 -4.154 -12.165 1.00 97.62 184 THR A N 1
ATOM 1425 C CA . THR A 1 184 ? -4.710 -4.144 -12.809 1.00 97.62 184 THR A CA 1
ATOM 1426 C C . THR A 1 184 ? -5.358 -2.765 -12.699 1.00 97.62 184 THR A C 1
ATOM 1428 O O . THR A 1 184 ? -5.826 -2.216 -13.690 1.00 97.62 184 THR A O 1
ATOM 1431 N N . ILE A 1 185 ? -5.366 -2.170 -11.500 1.00 98.44 185 ILE A N 1
ATOM 1432 C CA . ILE A 1 185 ? -5.976 -0.854 -11.267 1.00 98.44 185 ILE A CA 1
ATOM 1433 C C . ILE A 1 185 ? -5.193 0.267 -11.963 1.00 98.44 185 ILE A C 1
ATOM 1435 O O . ILE A 1 185 ? -5.817 1.143 -12.561 1.00 98.44 185 ILE A O 1
ATOM 1439 N N . SER A 1 186 ? -3.858 0.234 -11.935 1.00 98.31 186 SER A N 1
ATOM 1440 C CA . SER A 1 186 ? -3.018 1.204 -12.653 1.00 98.31 186 SER A CA 1
ATOM 1441 C C . SER A 1 186 ? -3.205 1.123 -14.175 1.00 98.31 186 SER A C 1
ATOM 1443 O O . SER A 1 186 ? -3.261 2.158 -14.841 1.00 98.31 186 SER A O 1
ATOM 1445 N N . SER A 1 187 ? -3.402 -0.084 -14.713 1.00 98.19 187 SER A N 1
ATOM 1446 C CA . SER A 1 187 ? -3.578 -0.335 -16.151 1.00 98.19 187 SER A CA 1
ATOM 1447 C C . SER A 1 187 ? -4.846 0.305 -16.723 1.00 98.19 187 SER A C 1
ATOM 1449 O O . SER A 1 187 ? -4.873 0.640 -17.902 1.00 98.19 187 SER A O 1
ATOM 1451 N N . PHE A 1 188 ? -5.883 0.571 -15.912 1.00 98.56 188 PHE A N 1
ATOM 1452 C CA . PHE A 1 188 ? -7.087 1.275 -16.386 1.00 98.56 188 PHE A CA 1
ATOM 1453 C C . PHE A 1 188 ? -6.783 2.670 -16.936 1.00 98.56 188 PHE A C 1
ATOM 1455 O O . PHE A 1 188 ? -7.357 3.062 -17.949 1.00 98.56 188 PHE A O 1
ATOM 1462 N N . ALA A 1 189 ? -5.922 3.436 -16.262 1.00 98.12 189 ALA A N 1
ATOM 1463 C CA . ALA A 1 189 ? -5.606 4.791 -16.699 1.00 98.12 189 ALA A CA 1
ATOM 1464 C C . ALA A 1 189 ? -4.768 4.774 -17.986 1.00 98.12 189 ALA A C 1
ATOM 1466 O O . ALA A 1 189 ? -5.078 5.520 -18.914 1.00 98.12 189 ALA A O 1
ATOM 1467 N N . VAL A 1 190 ? -3.776 3.880 -18.061 1.00 98.25 190 VAL A N 1
ATOM 1468 C CA . VAL A 1 190 ? -2.929 3.692 -19.249 1.00 98.25 190 VAL A CA 1
ATOM 1469 C C . VAL A 1 190 ? -3.776 3.223 -20.437 1.00 98.25 190 VAL A C 1
ATOM 1471 O O . VAL A 1 190 ? -3.812 3.891 -21.460 1.00 98.25 190 VAL A O 1
ATOM 1474 N N . SER A 1 191 ? -4.573 2.164 -20.271 1.00 97.94 191 SER A N 1
ATOM 1475 C CA . SER A 1 191 ? -5.407 1.588 -21.338 1.00 97.94 191 SER A CA 1
ATOM 1476 C C . SER A 1 191 ? -6.495 2.533 -21.871 1.00 97.94 191 SER A C 1
ATOM 1478 O O . SER A 1 191 ? -6.850 2.439 -23.041 1.00 97.94 191 SER A O 1
ATOM 1480 N N . LEU A 1 192 ? -7.048 3.439 -21.051 1.00 97.44 192 LEU A N 1
ATOM 1481 C CA . LEU A 1 192 ? -8.096 4.369 -21.506 1.00 97.44 192 LEU A CA 1
ATOM 1482 C C . LEU A 1 192 ? -7.559 5.631 -22.185 1.00 97.44 192 LEU A C 1
ATOM 1484 O O . LEU A 1 192 ? -8.261 6.207 -23.015 1.00 97.44 192 LEU A O 1
ATOM 1488 N N . PHE A 1 193 ? -6.381 6.108 -21.779 1.00 96.44 193 PHE A N 1
ATOM 1489 C CA . PHE A 1 193 ? -5.918 7.460 -22.118 1.00 96.44 193 PHE A CA 1
ATOM 1490 C C . PHE A 1 193 ? -4.476 7.522 -22.620 1.00 96.44 193 PHE A C 1
ATOM 1492 O O . PHE A 1 193 ? -3.988 8.622 -22.863 1.00 96.44 193 PHE A O 1
ATOM 1499 N N . ASN A 1 194 ? -3.797 6.380 -22.738 1.00 94.94 194 ASN A N 1
ATOM 1500 C CA . ASN A 1 194 ? -2.377 6.274 -23.068 1.00 94.94 194 ASN A CA 1
ATOM 1501 C C . ASN A 1 194 ? -1.489 7.194 -22.205 1.00 94.94 194 ASN A C 1
ATOM 1503 O O . ASN A 1 194 ? -0.572 7.855 -22.689 1.00 94.94 194 ASN A O 1
ATOM 1507 N N . VAL A 1 195 ? -1.814 7.315 -20.911 1.00 96.81 195 VAL A N 1
ATOM 1508 C CA . VAL A 1 195 ? -0.987 8.095 -19.979 1.00 96.81 195 VAL A CA 1
ATOM 1509 C C . VAL A 1 195 ? 0.291 7.323 -19.643 1.00 96.81 195 VAL A C 1
ATOM 1511 O O . VAL A 1 195 ? 0.234 6.096 -19.538 1.00 96.81 195 VAL A O 1
ATOM 1514 N N . PRO A 1 196 ? 1.416 8.007 -19.367 1.00 96.00 196 PRO A N 1
ATOM 1515 C CA . PRO A 1 196 ? 2.646 7.331 -18.966 1.00 96.00 196 PRO A CA 1
ATOM 1516 C C . PRO A 1 196 ? 2.444 6.442 -17.732 1.00 96.00 196 PRO A C 1
ATOM 1518 O O . PRO A 1 196 ? 1.801 6.855 -16.758 1.00 96.00 196 PRO A O 1
ATOM 1521 N N . VAL A 1 197 ? 3.045 5.248 -17.733 1.00 97.00 197 VAL A N 1
ATOM 1522 C CA . VAL A 1 197 ? 2.909 4.249 -16.653 1.00 97.00 197 VAL A CA 1
ATOM 1523 C C . VAL A 1 197 ? 3.243 4.837 -15.281 1.00 97.00 197 VAL A C 1
ATOM 1525 O O . VAL A 1 197 ? 2.521 4.595 -14.311 1.00 97.00 197 VAL A O 1
ATOM 1528 N N . GLY A 1 198 ? 4.273 5.685 -15.195 1.00 95.44 198 GLY A N 1
ATOM 1529 C CA . GLY A 1 198 ? 4.641 6.352 -13.947 1.00 95.44 198 GLY A CA 1
ATOM 1530 C C . GLY A 1 198 ? 3.558 7.283 -13.388 1.00 95.44 198 GLY A C 1
ATOM 1531 O O . GLY A 1 198 ? 3.318 7.306 -12.179 1.00 95.44 198 GLY A O 1
ATOM 1532 N N . VAL A 1 199 ? 2.821 7.986 -14.257 1.00 97.38 199 VAL A N 1
ATOM 1533 C CA . VAL A 1 199 ? 1.676 8.824 -13.852 1.00 97.38 199 VAL A CA 1
ATOM 1534 C C . VAL A 1 199 ? 0.551 7.956 -13.302 1.00 97.38 199 VAL A C 1
ATOM 1536 O O . VAL A 1 199 ? -0.006 8.269 -12.248 1.00 97.38 199 VAL A O 1
ATOM 1539 N N . ALA A 1 200 ? 0.238 6.857 -13.991 1.00 98.25 200 ALA A N 1
ATOM 1540 C CA . ALA A 1 200 ? -0.761 5.885 -13.560 1.00 98.25 200 ALA A CA 1
ATOM 1541 C C . ALA A 1 200 ? -0.411 5.287 -12.187 1.00 98.25 200 ALA A C 1
ATOM 1543 O O . ALA A 1 200 ? -1.242 5.300 -11.278 1.00 98.25 200 ALA A O 1
ATOM 1544 N N . ALA A 1 201 ? 0.834 4.840 -11.999 1.00 97.56 201 ALA A N 1
ATOM 1545 C CA . ALA A 1 201 ? 1.331 4.286 -10.741 1.00 97.56 201 ALA A CA 1
ATOM 1546 C C . ALA A 1 201 ? 1.215 5.288 -9.575 1.00 97.56 201 ALA A C 1
ATOM 1548 O O . ALA A 1 201 ? 0.655 4.968 -8.518 1.00 97.56 201 ALA A O 1
ATOM 1549 N N . ASN A 1 202 ? 1.678 6.527 -9.774 1.00 97.38 202 ASN A N 1
ATOM 1550 C CA . ASN A 1 202 ? 1.595 7.583 -8.765 1.00 97.38 202 ASN A CA 1
ATOM 1551 C C . ASN A 1 202 ? 0.144 7.975 -8.450 1.00 97.38 202 ASN A C 1
ATOM 1553 O O . ASN A 1 202 ? -0.205 8.179 -7.283 1.00 97.38 202 ASN A O 1
ATOM 1557 N N . ALA A 1 203 ? -0.729 8.041 -9.459 1.00 98.44 203 ALA A N 1
ATOM 1558 C CA . ALA A 1 203 ? -2.151 8.314 -9.272 1.00 98.44 203 ALA A CA 1
ATOM 1559 C C . ALA A 1 203 ? -2.850 7.194 -8.483 1.00 98.44 203 ALA A C 1
ATOM 1561 O O . ALA A 1 203 ? -3.624 7.478 -7.563 1.00 98.44 203 ALA A O 1
ATOM 1562 N N . THR A 1 204 ? -2.528 5.929 -8.772 1.00 98.62 204 THR A N 1
ATOM 1563 C CA . THR A 1 204 ? -3.014 4.775 -8.009 1.00 98.62 204 THR A CA 1
ATOM 1564 C C . THR A 1 204 ? -2.617 4.893 -6.540 1.00 98.62 204 THR A C 1
ATOM 1566 O O . THR A 1 204 ? -3.481 4.874 -5.657 1.00 98.62 204 THR A O 1
ATOM 1569 N N . ASN A 1 205 ? -1.330 5.111 -6.264 1.00 98.38 205 ASN A N 1
ATOM 1570 C CA . ASN A 1 205 ? -0.821 5.286 -4.903 1.00 98.38 205 ASN A CA 1
ATOM 1571 C C . ASN A 1 205 ? -1.506 6.458 -4.177 1.00 98.38 205 ASN A C 1
ATOM 1573 O O . ASN A 1 205 ? -1.919 6.313 -3.022 1.00 98.38 205 ASN A O 1
ATOM 1577 N N . CYS A 1 206 ? -1.704 7.585 -4.865 1.00 98.44 206 CYS A N 1
ATOM 1578 C CA . CYS A 1 206 ? -2.418 8.746 -4.341 1.00 98.44 206 CYS A CA 1
ATOM 1579 C C . CYS A 1 206 ? -3.837 8.378 -3.884 1.00 98.44 206 CYS A C 1
ATOM 1581 O O . CYS A 1 206 ? -4.176 8.591 -2.721 1.00 98.44 206 CYS A O 1
ATOM 1583 N N . VAL A 1 207 ? -4.655 7.754 -4.739 1.00 98.81 207 VAL A N 1
ATOM 1584 C CA . VAL A 1 207 ? -6.048 7.408 -4.394 1.00 98.81 207 VAL A CA 1
ATOM 1585 C C . VAL A 1 207 ? -6.122 6.401 -3.242 1.00 98.81 207 VAL A C 1
ATOM 1587 O O . VAL A 1 207 ? -6.980 6.525 -2.359 1.00 98.81 207 VAL A O 1
ATOM 1590 N N . PHE A 1 208 ? -5.226 5.415 -3.192 1.00 98.81 208 PHE A N 1
ATOM 1591 C CA . PHE A 1 208 ? -5.211 4.462 -2.082 1.00 98.81 208 PHE A CA 1
ATOM 1592 C C . PHE A 1 208 ? -4.862 5.131 -0.746 1.00 98.81 208 PHE A C 1
ATOM 1594 O O . PHE A 1 208 ? -5.506 4.861 0.270 1.00 98.81 208 PHE A O 1
ATOM 1601 N N . ILE A 1 209 ? -3.908 6.060 -0.721 1.00 98.50 209 ILE A N 1
ATOM 1602 C CA . ILE A 1 209 ? -3.539 6.748 0.519 1.00 98.50 209 ILE A CA 1
ATOM 1603 C C . ILE A 1 209 ? -4.566 7.814 0.912 1.00 98.50 209 ILE A C 1
ATOM 1605 O O . ILE A 1 209 ? -4.989 7.874 2.068 1.00 98.50 209 ILE A O 1
ATOM 1609 N N . THR A 1 210 ? -5.018 8.643 -0.025 1.00 98.50 210 THR A N 1
ATOM 1610 C CA . THR A 1 210 ? -5.864 9.797 0.300 1.00 98.50 210 THR A CA 1
ATOM 1611 C C . THR A 1 210 ? -7.335 9.431 0.436 1.00 98.50 210 THR A C 1
ATOM 1613 O O . THR A 1 210 ? -8.032 10.056 1.235 1.00 98.50 210 THR A O 1
ATOM 1616 N N . CYS A 1 211 ? -7.807 8.382 -0.243 1.00 98.62 211 CYS A N 1
ATOM 1617 C CA . CYS A 1 211 ? -9.193 7.925 -0.161 1.00 98.62 211 CYS A CA 1
ATOM 1618 C C . CYS A 1 211 ? -9.326 6.625 0.637 1.00 98.62 211 CYS A C 1
ATOM 1620 O O . CYS A 1 211 ? -10.021 6.608 1.655 1.00 98.62 211 CYS A O 1
ATOM 1622 N N . VAL A 1 212 ? -8.665 5.539 0.216 1.00 98.75 212 VAL A N 1
ATOM 1623 C CA . VAL A 1 212 ? -8.880 4.211 0.827 1.00 98.75 212 VAL A CA 1
ATOM 1624 C C . VAL A 1 212 ? -8.432 4.194 2.286 1.00 98.75 212 VAL A C 1
ATOM 1626 O O . VAL A 1 212 ? -9.228 3.857 3.167 1.00 98.75 212 VAL A O 1
ATOM 1629 N N . PHE A 1 213 ? -7.198 4.605 2.574 1.00 98.81 213 PHE A N 1
ATOM 1630 C CA . PHE A 1 213 ? -6.672 4.615 3.938 1.00 98.81 213 PHE A CA 1
ATOM 1631 C C . PHE A 1 213 ? -7.414 5.614 4.842 1.00 98.81 213 PHE A C 1
ATOM 1633 O O . PHE A 1 213 ? -7.739 5.287 5.989 1.00 98.81 213 PHE A O 1
ATOM 1640 N N . SER A 1 214 ? -7.775 6.787 4.308 1.00 98.62 214 SER A N 1
ATOM 1641 C CA . SER A 1 214 ? -8.622 7.786 4.975 1.00 98.62 214 SER A CA 1
ATOM 1642 C C . SER A 1 214 ? -9.955 7.211 5.444 1.00 98.62 214 SER A C 1
ATOM 1644 O O . SER A 1 214 ? -10.299 7.294 6.626 1.00 98.62 214 SER A O 1
ATOM 1646 N N . LEU A 1 215 ? -10.723 6.620 4.525 1.00 98.50 215 LEU A N 1
ATOM 1647 C CA . LEU A 1 215 ? -12.054 6.088 4.812 1.00 98.50 215 LEU A CA 1
ATOM 1648 C C . LEU A 1 215 ? -11.983 4.871 5.735 1.00 98.50 215 LEU A C 1
ATOM 1650 O O . LEU A 1 215 ? -12.770 4.767 6.682 1.00 98.50 215 LEU A O 1
ATOM 1654 N N . SER A 1 216 ? -10.997 4.001 5.507 1.00 98.69 216 SER A N 1
ATOM 1655 C CA . SER A 1 216 ? -10.714 2.839 6.349 1.00 98.69 216 SER A CA 1
ATOM 1656 C C . SER A 1 216 ? -10.461 3.257 7.796 1.00 98.69 216 SER A C 1
ATOM 1658 O O . SER A 1 216 ? -11.119 2.769 8.722 1.00 98.69 216 SER A O 1
ATOM 1660 N N . SER A 1 217 ? -9.552 4.213 7.997 1.00 98.62 217 SER A N 1
ATOM 1661 C CA . SER A 1 217 ? -9.197 4.734 9.318 1.00 98.62 217 SER A CA 1
ATOM 1662 C C . SER A 1 217 ? -10.363 5.469 9.972 1.00 98.62 217 SER A C 1
ATOM 1664 O O . SER A 1 217 ? -10.633 5.258 11.155 1.00 98.62 217 SER A O 1
ATOM 1666 N N . CYS A 1 218 ? -11.115 6.270 9.211 1.00 98.44 218 CYS A N 1
ATOM 1667 C CA . CYS A 1 218 ? -12.281 6.994 9.712 1.00 98.44 218 CYS A CA 1
ATOM 1668 C C . CYS A 1 218 ? -13.338 6.039 10.296 1.00 98.44 218 CYS A C 1
ATOM 1670 O O . CYS A 1 218 ? -13.768 6.217 11.440 1.00 98.44 218 CYS A O 1
ATOM 1672 N N . LEU A 1 219 ? -13.719 4.985 9.560 1.00 97.50 219 LEU A N 1
ATOM 1673 C CA . LEU A 1 219 ? -14.700 4.000 10.034 1.00 97.50 219 LEU A CA 1
ATOM 1674 C C . LEU A 1 219 ? -14.188 3.204 11.236 1.00 97.50 219 LEU A C 1
ATOM 1676 O O . LEU A 1 219 ? -14.917 3.025 12.220 1.00 97.50 219 LEU A O 1
ATOM 1680 N N . PHE A 1 220 ? -12.928 2.769 11.196 1.00 98.19 220 PHE A N 1
ATOM 1681 C CA . PHE A 1 220 ? -12.319 2.043 12.303 1.00 98.19 220 PHE A CA 1
ATOM 1682 C C . PHE A 1 220 ? -12.288 2.889 13.581 1.00 98.19 220 PHE A C 1
ATOM 1684 O O . PHE A 1 220 ? -12.797 2.463 14.622 1.00 98.19 220 PHE A O 1
ATOM 1691 N N . LEU A 1 221 ? -11.799 4.129 13.508 1.00 98.19 221 LEU A N 1
ATOM 1692 C CA . LEU A 1 221 ? -11.753 5.048 14.646 1.00 98.19 221 LEU A CA 1
ATOM 1693 C C . LEU A 1 221 ? -13.158 5.415 15.140 1.00 98.19 221 LEU A C 1
ATOM 1695 O O . LEU A 1 221 ? -13.383 5.443 16.355 1.00 98.19 221 LEU A O 1
ATOM 1699 N N . ASN A 1 222 ? -14.131 5.600 14.239 1.00 95.62 222 ASN A N 1
ATOM 1700 C CA . ASN A 1 222 ? -15.530 5.817 14.613 1.00 95.62 222 ASN A CA 1
ATOM 1701 C C . ASN A 1 222 ? -16.054 4.670 15.488 1.00 95.62 222 ASN A C 1
ATOM 1703 O O . ASN A 1 222 ? -16.621 4.882 16.570 1.00 95.62 222 ASN A O 1
ATOM 1707 N N . ARG A 1 223 ? -15.782 3.431 15.064 1.00 94.38 223 ARG A N 1
ATOM 1708 C CA . ARG A 1 223 ? -16.181 2.218 15.782 1.00 94.38 223 ARG A CA 1
ATOM 1709 C C . ARG A 1 223 ? -15.462 2.048 17.110 1.00 94.38 223 ARG A C 1
ATOM 1711 O O . ARG A 1 223 ? -16.081 1.610 18.091 1.00 94.38 223 ARG A O 1
ATOM 1718 N N . LEU A 1 224 ? -14.172 2.372 17.153 1.00 95.69 224 LEU A N 1
ATOM 1719 C CA . LEU A 1 224 ? -13.359 2.285 18.357 1.00 95.69 224 LEU A CA 1
ATOM 1720 C C . LEU A 1 224 ? -13.807 3.300 19.396 1.00 95.69 224 LEU A C 1
ATOM 1722 O O . LEU A 1 224 ? -14.029 2.919 20.547 1.00 95.69 224 LEU A O 1
ATOM 1726 N N . PHE A 1 225 ? -14.014 4.559 19.019 1.00 95.31 225 PHE A N 1
ATOM 1727 C CA . PHE A 1 225 ? -14.319 5.648 19.948 1.00 95.31 225 PHE A CA 1
ATOM 1728 C C . PHE A 1 225 ? -15.814 5.911 20.158 1.00 95.31 225 PHE A C 1
ATOM 1730 O O . PHE A 1 225 ? -16.146 6.766 20.978 1.00 95.31 225 PHE A O 1
ATOM 1737 N N . LYS A 1 226 ? -16.695 5.096 19.555 1.00 90.19 226 LYS A N 1
ATOM 1738 C CA . LYS A 1 226 ? -18.163 5.181 19.676 1.00 90.19 226 LYS A CA 1
ATOM 1739 C C . LYS A 1 226 ? -18.678 6.574 19.304 1.00 90.19 226 LYS A C 1
ATOM 1741 O O . LYS A 1 226 ? -19.296 7.235 20.133 1.00 90.19 226 LYS A O 1
ATOM 1746 N N . GLU A 1 227 ? -18.362 7.019 18.090 1.00 83.38 227 GLU A N 1
ATOM 1747 C CA . GLU A 1 227 ? -18.884 8.277 17.526 1.00 83.38 227 GLU A CA 1
ATOM 1748 C C . GLU A 1 227 ? -18.473 9.539 18.303 1.00 83.38 227 GLU A C 1
ATOM 1750 O O . GLU A 1 227 ? -19.114 10.591 18.245 1.00 83.38 227 GLU A O 1
ATOM 1755 N N . ASN A 1 228 ? -17.360 9.466 19.041 1.00 92.12 228 ASN A N 1
ATOM 1756 C CA . ASN A 1 228 ? -16.800 10.637 19.696 1.00 92.12 228 ASN A CA 1
ATOM 1757 C C . ASN A 1 228 ? -16.229 11.604 18.647 1.00 92.12 228 ASN A C 1
ATOM 1759 O O . ASN A 1 228 ? -15.140 11.396 18.114 1.00 92.12 228 ASN A O 1
ATOM 1763 N N . ARG A 1 229 ? -16.964 12.693 18.408 1.00 92.94 229 ARG A N 1
ATOM 1764 C CA . ARG A 1 229 ? -16.640 13.755 17.443 1.00 92.94 229 ARG A CA 1
ATOM 1765 C C . ARG A 1 229 ? -15.231 14.335 17.585 1.00 92.94 229 ARG A C 1
ATOM 1767 O O . ARG A 1 229 ? -14.586 14.607 16.580 1.00 92.94 229 ARG A O 1
ATOM 1774 N N . LEU A 1 230 ? -14.743 14.515 18.815 1.00 95.00 230 LEU A N 1
ATOM 1775 C CA . LEU A 1 230 ? -13.397 15.045 19.052 1.00 95.00 230 LEU A CA 1
ATOM 1776 C C . LEU A 1 230 ? -12.321 14.010 18.700 1.00 95.00 230 LEU A C 1
ATOM 1778 O O . LEU A 1 230 ? -11.328 14.364 18.078 1.00 95.00 230 LEU A O 1
ATOM 1782 N N . ALA A 1 231 ? -12.524 12.738 19.051 1.00 96.44 231 ALA A N 1
ATOM 1783 C CA . ALA A 1 231 ? -11.600 11.671 18.663 1.00 96.44 231 ALA A CA 1
ATOM 1784 C C . ALA A 1 231 ? -11.559 11.479 17.137 1.00 96.44 231 ALA A C 1
ATOM 1786 O O . ALA A 1 231 ? -10.486 11.277 16.583 1.00 96.44 231 ALA A O 1
ATOM 1787 N N . LEU A 1 232 ? -12.705 11.600 16.456 1.00 96.12 232 LEU A N 1
ATOM 1788 C CA . LEU A 1 232 ? -12.765 11.569 14.993 1.00 96.12 232 LEU A CA 1
ATOM 1789 C C . LEU A 1 232 ? -12.040 12.751 14.353 1.00 96.12 232 LEU A C 1
ATOM 1791 O O . LEU A 1 232 ? -11.273 12.533 13.421 1.00 96.12 232 LEU A O 1
ATOM 1795 N N . LEU A 1 233 ? -12.246 13.967 14.870 1.00 96.94 233 LEU A N 1
ATOM 1796 C CA . LEU A 1 233 ? -11.530 15.162 14.421 1.00 96.94 233 LEU A CA 1
ATOM 1797 C C . LEU A 1 233 ? -10.014 14.975 14.549 1.00 96.94 233 LEU A C 1
ATOM 1799 O O . LEU A 1 233 ? -9.289 15.185 13.588 1.00 96.94 233 LEU A O 1
ATOM 1803 N N . ILE A 1 234 ? -9.550 14.538 15.722 1.00 98.38 234 ILE A N 1
ATOM 1804 C CA . ILE A 1 234 ? -8.134 14.255 15.989 1.00 98.38 234 ILE A CA 1
ATOM 1805 C C . ILE A 1 234 ? -7.602 13.176 15.043 1.00 98.38 234 ILE A C 1
ATOM 1807 O O . ILE A 1 234 ? -6.513 13.313 14.493 1.00 98.38 234 ILE A O 1
ATOM 1811 N N . GLY A 1 235 ? -8.376 12.111 14.832 1.00 98.31 235 GLY A N 1
ATOM 1812 C CA . GLY A 1 235 ? -7.988 11.016 13.956 1.00 98.31 235 GLY A CA 1
ATOM 1813 C C . GLY A 1 235 ? -7.726 11.441 12.515 1.00 98.31 235 GLY A C 1
ATOM 1814 O O . GLY A 1 235 ? -6.825 10.875 11.905 1.00 98.31 235 GLY A O 1
ATOM 1815 N N . ALA A 1 236 ? -8.405 12.474 12.003 1.00 98.19 236 ALA A N 1
ATOM 1816 C CA . ALA A 1 236 ? -8.150 12.980 10.653 1.00 98.19 236 ALA A CA 1
ATOM 1817 C C . ALA A 1 236 ? -6.692 13.432 10.487 1.00 98.19 236 ALA A C 1
ATOM 1819 O O . ALA A 1 236 ? -6.057 13.120 9.487 1.00 98.19 236 ALA A O 1
ATOM 1820 N N . PHE A 1 237 ? -6.144 14.100 11.507 1.00 97.44 237 PHE A N 1
ATOM 1821 C CA . PHE A 1 237 ? -4.769 14.599 11.506 1.00 97.44 237 PHE A CA 1
ATOM 1822 C C . PHE A 1 237 ? -3.738 13.547 11.917 1.00 97.44 237 PHE A C 1
ATOM 1824 O O . PHE A 1 237 ? -2.598 13.613 11.474 1.00 97.44 237 PHE A O 1
ATOM 1831 N N . ILE A 1 238 ? -4.107 12.580 12.761 1.00 98.31 238 ILE A N 1
ATOM 1832 C CA . ILE A 1 238 ? -3.171 11.559 13.261 1.00 98.31 238 ILE A CA 1
ATOM 1833 C C . ILE A 1 238 ? -3.020 10.370 12.303 1.00 98.31 238 ILE A C 1
ATOM 1835 O O . ILE A 1 238 ? -1.983 9.715 12.325 1.00 98.31 238 ILE A O 1
ATOM 1839 N N . THR A 1 239 ? -4.008 10.104 11.442 1.00 98.44 239 THR A N 1
ATOM 1840 C CA . THR A 1 239 ? -3.976 8.975 10.487 1.00 98.44 239 THR A CA 1
ATOM 1841 C C . THR A 1 239 ? -2.706 8.970 9.629 1.00 98.44 239 THR A C 1
ATOM 1843 O O . THR A 1 239 ? -2.153 7.909 9.371 1.00 98.44 239 THR A O 1
ATOM 1846 N N . PHE A 1 240 ? -2.200 10.150 9.267 1.00 97.38 240 PHE A N 1
ATOM 1847 C CA . PHE A 1 240 ? -1.033 10.332 8.401 1.00 97.38 240 PHE A CA 1
ATOM 1848 C C . PHE A 1 240 ? 0.262 10.676 9.154 1.00 97.38 240 PHE A C 1
ATOM 1850 O O . PHE A 1 240 ? 1.285 10.931 8.527 1.00 97.38 240 PHE A O 1
ATOM 1857 N N . ALA A 1 241 ? 0.237 10.694 10.491 1.00 96.75 241 ALA A N 1
ATOM 1858 C CA . ALA A 1 241 ? 1.347 11.187 11.309 1.00 96.75 241 ALA A CA 1
ATOM 1859 C C . ALA A 1 241 ? 2.490 10.172 11.476 1.00 96.75 241 ALA A C 1
ATOM 1861 O O . ALA A 1 241 ? 3.629 10.558 11.742 1.00 96.75 241 ALA A O 1
ATOM 1862 N N . PHE A 1 242 ? 2.186 8.877 11.371 1.00 96.00 242 PHE A N 1
ATOM 1863 C CA . PHE A 1 242 ? 3.168 7.814 11.565 1.00 96.00 242 PHE A CA 1
ATOM 1864 C C . PHE A 1 242 ? 4.102 7.731 10.369 1.00 96.00 242 PHE A C 1
ATOM 1866 O O . PHE A 1 242 ? 3.654 7.589 9.238 1.00 96.00 242 PHE A O 1
ATOM 1873 N N . GLY A 1 243 ? 5.407 7.776 10.626 1.00 93.38 243 GLY A N 1
ATOM 1874 C CA . GLY A 1 243 ? 6.403 7.702 9.571 1.00 93.38 243 GLY A CA 1
ATOM 1875 C C . GLY A 1 243 ? 6.429 6.345 8.877 1.00 93.38 243 GLY A C 1
ATOM 1876 O O . GLY A 1 243 ? 6.428 6.263 7.651 1.00 93.38 243 GLY A O 1
ATOM 1877 N N . ALA A 1 244 ? 6.360 5.272 9.668 1.00 95.00 244 ALA A N 1
ATOM 1878 C CA . ALA A 1 244 ? 6.456 3.903 9.172 1.00 95.00 244 ALA A CA 1
ATOM 1879 C C . ALA A 1 244 ? 5.353 3.499 8.175 1.00 95.00 244 ALA A C 1
ATOM 1881 O O . ALA A 1 244 ? 5.600 2.671 7.306 1.00 95.00 244 ALA A O 1
ATOM 1882 N N . TYR A 1 245 ? 4.152 4.078 8.266 1.00 97.44 245 TYR A N 1
ATOM 1883 C CA . TYR A 1 245 ? 3.106 3.902 7.257 1.00 97.44 245 TYR A CA 1
ATOM 1884 C C . TYR A 1 245 ? 2.252 5.174 7.139 1.00 97.44 245 TYR A C 1
ATOM 1886 O O . TYR A 1 245 ? 1.745 5.634 8.165 1.00 97.44 245 TYR A O 1
ATOM 1894 N N . PRO A 1 246 ? 2.027 5.711 5.923 1.00 97.00 246 PRO A N 1
ATOM 1895 C CA . PRO A 1 246 ? 2.380 5.124 4.620 1.00 97.00 246 PRO A CA 1
ATOM 1896 C C . PRO A 1 246 ? 3.788 5.467 4.104 1.00 97.00 246 PRO A C 1
ATOM 1898 O O . PRO A 1 246 ? 4.238 4.867 3.136 1.00 97.00 246 PRO A O 1
ATOM 1901 N N . TRP A 1 247 ? 4.484 6.425 4.718 1.00 95.75 247 TRP A N 1
ATOM 1902 C CA . TRP A 1 247 ? 5.590 7.142 4.069 1.00 95.75 247 TRP A CA 1
ATOM 1903 C C . TRP A 1 247 ? 6.838 6.308 3.811 1.00 95.75 247 TRP A C 1
ATOM 1905 O O . TRP A 1 247 ? 7.397 6.392 2.724 1.00 95.75 247 TRP A O 1
ATOM 1915 N N . VAL A 1 248 ? 7.264 5.485 4.771 1.00 94.38 248 VAL A N 1
ATOM 1916 C CA . VAL A 1 248 ? 8.418 4.594 4.565 1.00 94.38 248 VAL A CA 1
ATOM 1917 C C . VAL A 1 248 ? 8.153 3.628 3.413 1.00 94.38 248 VAL A C 1
ATOM 1919 O O . VAL A 1 248 ? 8.989 3.523 2.528 1.00 94.38 248 VAL A O 1
ATOM 1922 N N . ILE A 1 249 ? 6.971 3.010 3.372 1.00 95.25 249 ILE A N 1
ATOM 1923 C CA . ILE A 1 249 ? 6.570 2.042 2.335 1.00 95.25 249 ILE A CA 1
ATOM 1924 C C . ILE A 1 249 ? 6.297 2.702 0.972 1.00 95.25 249 ILE A C 1
ATOM 1926 O O . ILE A 1 249 ? 6.209 2.023 -0.045 1.00 95.25 249 ILE A O 1
ATOM 1930 N N . LEU A 1 250 ? 6.131 4.023 0.938 1.00 94.19 250 LEU A N 1
ATOM 1931 C CA . LEU A 1 250 ? 5.874 4.785 -0.281 1.00 94.19 250 LEU A CA 1
ATOM 1932 C C . LEU A 1 250 ? 7.151 5.410 -0.866 1.00 94.19 250 LEU A C 1
ATOM 1934 O O . LEU A 1 250 ? 7.306 5.438 -2.083 1.00 94.19 250 LEU A O 1
ATOM 1938 N N . ALA A 1 251 ? 8.023 5.952 -0.012 1.00 90.75 251 ALA A N 1
ATOM 1939 C CA . ALA A 1 251 ? 9.132 6.809 -0.424 1.00 90.75 251 ALA A CA 1
ATOM 1940 C C . ALA A 1 251 ? 10.511 6.179 -0.188 1.00 90.75 251 ALA A C 1
ATOM 1942 O O . ALA A 1 251 ? 11.359 6.251 -1.066 1.00 90.75 251 ALA A O 1
ATOM 1943 N N . HIS A 1 252 ? 10.745 5.566 0.978 1.00 89.56 252 HIS A N 1
ATOM 1944 C CA . HIS A 1 252 ? 12.061 5.016 1.338 1.00 89.56 252 HIS A CA 1
ATOM 1945 C C . HIS A 1 252 ? 12.247 3.570 0.869 1.00 89.56 252 HIS A C 1
ATOM 1947 O O . HIS A 1 252 ? 13.294 3.211 0.353 1.00 89.56 252 HIS A O 1
ATOM 1953 N N . TRP A 1 253 ? 11.221 2.747 1.053 1.00 91.19 253 TRP A N 1
ATOM 1954 C CA . TRP A 1 253 ? 11.198 1.334 0.703 1.00 91.19 253 TRP A CA 1
ATOM 1955 C C . TRP A 1 253 ? 9.924 1.071 -0.110 1.00 91.19 253 TRP A C 1
ATOM 1957 O O . TRP A 1 253 ? 8.948 0.551 0.439 1.00 91.19 253 TRP A O 1
ATOM 1967 N N . PRO A 1 254 ? 9.863 1.565 -1.364 1.00 91.62 254 PRO A N 1
ATOM 1968 C CA . PRO A 1 254 ? 8.638 1.587 -2.154 1.00 91.62 254 PRO A CA 1
ATOM 1969 C C . PRO A 1 254 ? 8.152 0.163 -2.444 1.00 91.62 254 PRO A C 1
ATOM 1971 O O . PRO A 1 254 ? 8.706 -0.534 -3.282 1.00 91.62 254 PRO A O 1
ATOM 1974 N N . LEU A 1 255 ? 7.101 -0.259 -1.736 1.00 93.81 255 LEU A N 1
ATOM 1975 C CA . LEU A 1 255 ? 6.437 -1.552 -1.915 1.00 93.81 255 LEU A CA 1
ATOM 1976 C C . LEU A 1 255 ? 4.956 -1.304 -2.205 1.00 93.81 255 LEU A C 1
ATOM 1978 O O . LEU A 1 255 ? 4.103 -1.457 -1.325 1.00 93.81 255 LEU A O 1
ATOM 1982 N N . TYR A 1 256 ? 4.625 -0.870 -3.421 1.00 96.19 256 TYR A N 1
ATOM 1983 C CA . TYR A 1 256 ? 3.285 -0.356 -3.732 1.00 96.19 256 TYR A CA 1
ATOM 1984 C C . TYR A 1 256 ? 2.139 -1.367 -3.532 1.00 96.19 256 TYR A C 1
ATOM 1986 O O . TYR A 1 256 ? 1.134 -0.995 -2.915 1.00 96.19 256 TYR A O 1
ATOM 1994 N N . PRO A 1 257 ? 2.262 -2.657 -3.899 1.00 96.44 257 PRO A N 1
ATOM 1995 C CA . PRO A 1 257 ? 1.240 -3.655 -3.565 1.00 96.44 257 PRO A CA 1
ATOM 1996 C C . PRO A 1 257 ? 1.032 -3.810 -2.040 1.00 96.44 257 PRO A C 1
ATOM 1998 O O . PRO A 1 257 ? -0.097 -3.893 -1.530 1.00 96.44 257 PRO A O 1
ATOM 2001 N N . ASN A 1 258 ? 2.116 -3.752 -1.254 1.00 97.12 258 ASN A N 1
ATOM 2002 C CA . ASN A 1 258 ? 2.030 -3.754 0.209 1.00 97.12 258 ASN A CA 1
ATOM 2003 C C . ASN A 1 258 ? 1.431 -2.448 0.769 1.00 97.12 258 ASN A C 1
ATOM 2005 O O . ASN A 1 258 ? 0.663 -2.489 1.735 1.00 97.12 258 ASN A O 1
ATOM 2009 N N . LEU A 1 259 ? 1.727 -1.305 0.149 1.00 98.00 259 LEU A N 1
ATOM 2010 C CA . LEU A 1 259 ? 1.165 -0.004 0.496 1.00 98.00 259 LEU A CA 1
ATOM 2011 C C . LEU A 1 259 ? -0.366 -0.037 0.418 1.00 98.00 259 LEU A C 1
ATOM 2013 O O . LEU A 1 259 ? -1.045 0.319 1.387 1.00 98.00 259 LEU A O 1
ATOM 2017 N N . VAL A 1 260 ? -0.907 -0.493 -0.717 1.00 98.00 260 VAL A N 1
ATOM 2018 C CA . VAL A 1 260 ? -2.351 -0.464 -0.988 1.00 98.00 260 VAL A CA 1
ATOM 2019 C C . VAL A 1 260 ? -3.123 -1.527 -0.211 1.00 98.00 260 VAL A C 1
ATOM 2021 O O . VAL A 1 260 ? -4.208 -1.251 0.299 1.00 98.00 260 VAL A O 1
ATOM 2024 N N . SER A 1 261 ? -2.550 -2.715 -0.015 1.00 98.12 261 SER A N 1
ATOM 2025 C CA . SER A 1 261 ? -3.146 -3.751 0.845 1.00 98.12 261 SER A CA 1
ATOM 2026 C C . SER A 1 261 ? -3.229 -3.303 2.312 1.00 98.12 261 SER A C 1
ATOM 2028 O O . SER A 1 261 ? -4.255 -3.491 2.972 1.00 98.12 261 SER A O 1
ATOM 2030 N N . THR A 1 262 ? -2.186 -2.638 2.820 1.00 98.44 262 THR A N 1
ATOM 2031 C CA . THR A 1 262 ? -2.137 -2.130 4.198 1.00 98.44 262 THR A CA 1
ATOM 2032 C C . THR A 1 262 ? -3.143 -0.992 4.426 1.00 98.44 262 THR A C 1
ATOM 2034 O O . THR A 1 262 ? -3.688 -0.870 5.526 1.00 98.44 262 THR A O 1
ATOM 2037 N N . ALA A 1 263 ? -3.498 -0.230 3.382 1.00 98.69 263 ALA A N 1
ATOM 2038 C CA . ALA A 1 263 ? -4.502 0.839 3.457 1.00 98.69 263 ALA A CA 1
ATOM 2039 C C . ALA A 1 263 ? -5.883 0.319 3.898 1.00 98.69 263 ALA A C 1
ATOM 2041 O O . ALA A 1 263 ? -6.640 1.038 4.555 1.00 98.69 263 ALA A O 1
ATOM 2042 N N . PHE A 1 264 ? -6.196 -0.943 3.583 1.00 98.75 264 PHE A N 1
ATOM 2043 C CA . PHE A 1 264 ? -7.456 -1.601 3.931 1.00 98.75 264 PHE A CA 1
ATOM 2044 C C . PHE A 1 264 ? -7.495 -2.215 5.332 1.00 98.75 264 PHE A C 1
ATOM 2046 O O . PHE A 1 264 ? -8.580 -2.561 5.811 1.00 98.75 264 PHE A O 1
ATOM 2053 N N . VAL A 1 265 ? -6.355 -2.351 6.016 1.00 98.75 265 VAL A N 1
ATOM 2054 C CA . VAL A 1 265 ? -6.263 -3.010 7.332 1.00 98.75 265 VAL A CA 1
ATOM 2055 C C . VAL A 1 265 ? -7.283 -2.452 8.337 1.00 98.75 265 VAL A C 1
ATOM 2057 O O . VAL A 1 265 ? -7.999 -3.254 8.952 1.00 98.75 265 VAL A O 1
ATOM 2060 N N . PRO A 1 266 ? -7.449 -1.119 8.498 1.00 98.81 266 PRO A N 1
ATOM 2061 C CA . PRO A 1 266 ? -8.440 -0.586 9.430 1.00 98.81 266 PRO A CA 1
ATOM 2062 C C . PRO A 1 266 ? -9.883 -0.946 9.036 1.00 98.81 266 PRO A C 1
ATOM 2064 O O . PRO A 1 266 ? -10.702 -1.267 9.904 1.00 98.81 266 PRO A O 1
ATOM 2067 N N . LEU A 1 267 ? -10.200 -0.952 7.736 1.00 98.69 267 LEU A N 1
ATOM 2068 C CA . LEU A 1 267 ? -11.535 -1.280 7.231 1.00 98.69 267 LEU A CA 1
ATOM 2069 C C . LEU A 1 267 ? -11.869 -2.757 7.424 1.00 98.69 267 LEU A C 1
ATOM 2071 O O . LEU A 1 267 ? -12.984 -3.084 7.835 1.00 98.69 267 LEU A O 1
ATOM 2075 N N . LEU A 1 268 ? -10.907 -3.651 7.189 1.00 98.75 268 LEU A N 1
ATOM 2076 C CA . LEU A 1 268 ? -11.109 -5.079 7.406 1.00 98.75 268 LEU A CA 1
ATOM 2077 C C . LEU A 1 268 ? -11.269 -5.394 8.904 1.00 98.75 268 LEU A C 1
ATOM 2079 O O . LEU A 1 268 ? -12.147 -6.176 9.281 1.00 98.75 268 LEU A O 1
ATOM 2083 N N . CYS A 1 269 ? -10.518 -4.703 9.774 1.00 98.75 269 CYS A N 1
ATOM 2084 C CA . CYS A 1 269 ? -10.737 -4.749 11.222 1.00 98.75 269 CYS A CA 1
ATOM 2085 C C . CYS A 1 269 ? -12.153 -4.288 11.595 1.00 98.75 269 CYS A C 1
ATOM 2087 O O . CYS A 1 269 ? -12.844 -4.953 12.371 1.00 98.75 269 CYS A O 1
ATOM 2089 N N . PHE A 1 270 ? -12.616 -3.172 11.023 1.00 98.06 270 PHE A N 1
ATOM 2090 C CA . PHE A 1 270 ? -13.979 -2.680 11.220 1.00 98.06 270 PHE A CA 1
ATOM 2091 C C . PHE A 1 270 ? -15.026 -3.715 10.772 1.00 98.06 270 PHE A C 1
ATOM 2093 O O . PHE A 1 270 ? -15.933 -4.026 11.548 1.00 98.06 270 PHE A O 1
ATOM 2100 N N . ALA A 1 271 ? -14.879 -4.298 9.577 1.00 98.12 271 ALA A N 1
ATOM 2101 C CA . ALA A 1 271 ? -15.782 -5.319 9.045 1.00 98.12 271 ALA A CA 1
ATOM 2102 C C . ALA A 1 271 ? -15.890 -6.523 9.986 1.00 98.12 271 ALA A C 1
ATOM 2104 O O . ALA A 1 271 ? -16.996 -6.912 10.368 1.00 98.12 271 ALA A O 1
ATOM 2105 N N . PHE A 1 272 ? -14.749 -7.048 10.443 1.00 98.06 272 PHE A N 1
ATOM 2106 C CA . PHE A 1 272 ? -14.707 -8.159 11.390 1.00 98.06 272 PHE A CA 1
ATOM 2107 C C . PHE A 1 272 ? -15.439 -7.820 12.692 1.00 98.06 272 PHE A C 1
ATOM 2109 O O . PHE A 1 272 ? -16.317 -8.561 13.137 1.00 98.06 272 PHE A O 1
ATOM 2116 N N . MET A 1 273 ? -15.133 -6.664 13.290 1.00 96.12 273 MET A N 1
ATOM 2117 C CA . MET A 1 273 ? -15.761 -6.217 14.537 1.00 96.12 273 MET A CA 1
ATOM 2118 C C . MET A 1 273 ? -17.282 -6.051 14.408 1.00 96.12 273 MET A C 1
ATOM 2120 O O . MET A 1 273 ? -18.010 -6.264 15.383 1.00 96.12 273 MET A O 1
ATOM 2124 N N . GLN A 1 274 ? -17.776 -5.661 13.231 1.00 94.81 274 GLN A N 1
ATOM 2125 C CA . GLN A 1 274 ? -19.208 -5.556 12.955 1.00 94.81 274 GLN A CA 1
ATOM 2126 C C . GLN A 1 274 ? -19.850 -6.925 12.702 1.00 94.81 274 GLN A C 1
ATOM 2128 O O . GLN A 1 274 ? -20.961 -7.160 13.186 1.00 94.81 274 GLN A O 1
ATOM 2133 N N . ALA A 1 275 ? -19.145 -7.832 12.019 1.00 95.12 275 ALA A N 1
ATOM 2134 C CA . ALA A 1 275 ? -19.573 -9.201 11.741 1.00 95.12 275 ALA A CA 1
ATOM 2135 C C . ALA A 1 275 ? -19.761 -10.024 13.026 1.00 95.12 275 ALA A C 1
ATOM 2137 O O . ALA A 1 275 ? -20.778 -10.702 13.183 1.00 95.12 275 ALA A O 1
ATOM 2138 N N . VAL A 1 276 ? -18.834 -9.913 13.985 1.00 92.00 276 VAL A N 1
ATOM 2139 C CA . VAL A 1 276 ? -18.900 -10.651 15.265 1.00 92.00 276 VAL A CA 1
ATOM 2140 C C . VAL A 1 276 ? -19.589 -9.866 16.390 1.00 92.00 276 VAL A C 1
ATOM 2142 O O . VAL A 1 276 ? -19.918 -10.417 17.444 1.00 92.00 276 VAL A O 1
ATOM 2145 N N . GLY A 1 277 ? -19.833 -8.570 16.188 1.00 84.75 277 GLY A N 1
ATOM 2146 C CA . GLY A 1 277 ? -20.351 -7.661 17.206 1.00 84.75 277 GLY A CA 1
ATOM 2147 C C . GLY A 1 277 ? -21.772 -7.996 17.663 1.00 84.75 277 GLY A C 1
ATOM 2148 O O . GLY A 1 277 ? -22.726 -7.923 16.891 1.00 84.75 277 GLY A O 1
ATOM 2149 N N . VAL A 1 278 ? -21.953 -8.269 18.962 1.00 76.12 278 VAL A N 1
ATOM 2150 C CA . VAL A 1 278 ? -23.268 -8.624 19.538 1.00 76.12 278 VAL A CA 1
ATOM 2151 C C . VAL A 1 278 ? -24.303 -7.488 19.417 1.00 76.12 278 VAL A C 1
ATOM 2153 O O . VAL A 1 278 ? -25.503 -7.752 19.382 1.00 76.12 278 VAL A O 1
ATOM 2156 N N . SER A 1 279 ? -23.856 -6.235 19.303 1.00 79.25 279 SER A N 1
ATOM 2157 C CA . SER A 1 279 ? -24.718 -5.063 19.098 1.00 79.25 279 SER A CA 1
ATOM 2158 C C . SER A 1 279 ? -25.241 -4.918 17.667 1.00 79.25 279 SER A C 1
ATOM 2160 O O . SER A 1 279 ? -26.229 -4.223 17.457 1.00 79.25 279 SER A O 1
ATOM 2162 N N . THR A 1 280 ? -24.604 -5.555 16.684 1.00 83.31 280 THR A N 1
ATOM 2163 C CA . THR A 1 280 ? -25.015 -5.462 15.280 1.00 83.31 280 THR A CA 1
ATOM 2164 C C . THR A 1 280 ? -26.242 -6.355 15.045 1.00 83.31 280 THR A C 1
ATOM 2166 O O . THR A 1 280 ? -26.218 -7.523 15.450 1.00 83.31 280 THR A O 1
ATOM 2169 N N . PRO A 1 281 ? -27.314 -5.881 14.389 1.00 86.00 281 PRO A N 1
ATOM 2170 C CA . PRO A 1 281 ? -28.453 -6.713 13.997 1.00 86.00 281 PRO A CA 1
ATOM 2171 C C . PRO A 1 281 ? -28.035 -7.924 13.146 1.00 86.00 281 PRO A C 1
ATOM 2173 O O . PRO A 1 281 ? -27.227 -7.785 12.230 1.00 86.00 281 PRO A O 1
ATOM 2176 N N . LYS A 1 282 ? -28.628 -9.109 13.381 1.00 86.19 282 LYS A N 1
ATOM 2177 C CA . LYS A 1 282 ? -28.251 -10.368 12.691 1.00 86.19 282 LYS A CA 1
ATOM 2178 C C . LYS A 1 282 ? -28.209 -10.241 11.159 1.00 86.19 282 LYS A C 1
ATOM 2180 O O . LYS A 1 282 ? -27.254 -10.688 10.539 1.00 86.19 282 LYS A O 1
ATOM 2185 N N . LYS A 1 283 ? -29.210 -9.583 10.556 1.00 84.19 283 LYS A N 1
ATOM 2186 C CA . LYS A 1 283 ? -29.273 -9.370 9.096 1.00 84.19 283 LYS A CA 1
ATOM 2187 C C . LYS A 1 283 ? -28.137 -8.481 8.570 1.00 84.19 283 LYS A C 1
ATOM 2189 O O . LYS A 1 283 ? -27.680 -8.695 7.458 1.00 84.19 283 LYS A O 1
ATOM 2194 N N . GLN A 1 284 ? -27.679 -7.502 9.354 1.00 87.12 284 GLN A N 1
ATOM 2195 C CA . GLN A 1 284 ? -26.532 -6.663 8.986 1.00 87.12 284 GLN A CA 1
ATOM 2196 C C . GLN A 1 284 ? -25.202 -7.396 9.193 1.00 87.12 284 GLN A C 1
ATOM 2198 O O . GLN A 1 284 ? -24.296 -7.218 8.391 1.00 87.12 284 GLN A O 1
ATOM 2203 N N . ARG A 1 285 ? -25.090 -8.280 10.197 1.00 90.94 285 ARG A N 1
ATOM 2204 C CA . ARG A 1 285 ? -23.879 -9.102 10.384 1.00 90.94 285 ARG A CA 1
ATOM 2205 C C . ARG A 1 285 ? -23.546 -9.939 9.160 1.00 90.94 285 ARG A C 1
ATOM 2207 O O . ARG A 1 285 ? -22.385 -9.983 8.791 1.00 90.94 285 ARG A O 1
ATOM 2214 N N . ALA A 1 286 ? -24.547 -10.546 8.519 1.00 92.19 286 ALA A N 1
ATOM 2215 C CA . ALA A 1 286 ? -24.333 -11.320 7.296 1.00 92.19 286 ALA A CA 1
ATOM 2216 C C . ALA A 1 286 ? -23.668 -10.478 6.191 1.00 92.19 286 ALA A C 1
ATOM 2218 O O . ALA A 1 286 ? -22.737 -10.947 5.549 1.00 92.19 286 ALA A O 1
ATOM 2219 N N . VAL A 1 287 ? -24.077 -9.212 6.036 1.00 93.56 287 VAL A N 1
ATOM 2220 C CA . VAL A 1 287 ? -23.445 -8.279 5.088 1.00 93.56 287 VAL A CA 1
ATOM 2221 C C . VAL A 1 287 ? -21.985 -8.029 5.464 1.00 93.56 287 VAL A C 1
ATOM 2223 O O . VAL A 1 287 ? -21.119 -8.133 4.606 1.00 93.56 287 VAL A O 1
ATOM 2226 N N . TYR A 1 288 ? -21.685 -7.763 6.738 1.00 96.50 288 TYR A N 1
ATOM 2227 C CA . TYR A 1 288 ? -20.299 -7.561 7.173 1.00 96.50 288 TYR A CA 1
ATOM 2228 C C . TYR A 1 288 ? -19.437 -8.828 7.086 1.00 96.50 288 TYR A C 1
ATOM 2230 O O . TYR A 1 288 ? -18.240 -8.707 6.864 1.00 96.50 288 TYR A O 1
ATOM 2238 N N . VAL A 1 289 ? -20.014 -10.029 7.227 1.00 97.00 289 VAL A N 1
ATOM 2239 C CA . VAL A 1 289 ? -19.303 -11.297 6.976 1.00 97.00 289 VAL A CA 1
ATOM 2240 C C . VAL A 1 289 ? -18.915 -11.392 5.504 1.00 97.00 289 VAL A C 1
ATOM 2242 O O . VAL A 1 289 ? -17.752 -11.632 5.209 1.00 97.00 289 VAL A O 1
ATOM 2245 N N . VAL A 1 290 ? -19.856 -11.145 4.587 1.00 96.88 290 VAL A N 1
ATOM 2246 C CA . VAL A 1 290 ? -19.566 -11.137 3.144 1.00 96.88 290 VAL A CA 1
ATOM 2247 C C . VAL A 1 290 ? -18.505 -10.088 2.813 1.00 96.88 290 VAL A C 1
ATOM 2249 O O . VAL A 1 290 ? -17.532 -10.405 2.144 1.00 96.88 290 VAL A O 1
ATOM 2252 N N . LEU A 1 291 ? -18.632 -8.869 3.346 1.00 98.00 291 LEU A N 1
ATOM 2253 C CA . LEU A 1 291 ? -17.628 -7.816 3.176 1.00 98.00 291 LEU A CA 1
ATOM 2254 C C . LEU A 1 291 ? -16.265 -8.184 3.766 1.00 98.00 291 LEU A C 1
ATOM 2256 O O . LEU A 1 291 ? -15.249 -7.796 3.208 1.00 98.00 291 LEU A O 1
ATOM 2260 N N . PHE A 1 292 ? -16.222 -8.913 4.881 1.00 98.44 292 PHE A N 1
ATOM 2261 C CA . PHE A 1 292 ? -14.969 -9.394 5.451 1.00 98.44 292 PHE A CA 1
ATOM 2262 C C . PHE A 1 292 ? -14.304 -10.422 4.527 1.00 98.44 292 PHE A C 1
ATOM 2264 O O . PHE A 1 292 ? -13.116 -10.299 4.260 1.00 98.44 292 PHE A O 1
ATOM 2271 N N . VAL A 1 293 ? -15.058 -11.383 3.981 1.00 98.44 293 VAL A N 1
ATOM 2272 C CA . VAL A 1 293 ? -14.523 -12.363 3.015 1.00 98.44 293 VAL A CA 1
ATOM 2273 C C . VAL A 1 293 ? -14.042 -11.675 1.737 1.00 98.44 293 VAL A C 1
ATOM 2275 O O . VAL A 1 293 ? -12.917 -11.905 1.303 1.00 98.44 293 VAL A O 1
ATOM 2278 N N . LEU A 1 294 ? -14.859 -10.786 1.173 1.00 98.44 294 LEU A N 1
ATOM 2279 C CA . LEU A 1 294 ? -14.500 -9.999 -0.004 1.00 98.44 294 LEU A CA 1
ATOM 2280 C C . LEU A 1 294 ? -13.291 -9.090 0.255 1.00 98.44 294 LEU A C 1
ATOM 2282 O O . LEU A 1 294 ? -12.432 -8.951 -0.605 1.00 98.44 294 LEU A O 1
ATOM 2286 N N . GLY A 1 295 ? -13.173 -8.525 1.457 1.00 98.56 295 GLY A N 1
ATOM 2287 C CA . GLY A 1 295 ? -12.012 -7.737 1.860 1.00 98.56 295 GLY A CA 1
ATOM 2288 C C . GLY A 1 295 ? -10.739 -8.565 2.016 1.00 98.56 295 GLY A C 1
ATOM 2289 O O . GLY A 1 295 ? -9.682 -8.117 1.589 1.00 98.56 295 GLY A O 1
ATOM 2290 N N . VAL A 1 296 ? -10.821 -9.784 2.564 1.00 98.62 296 VAL A N 1
ATOM 2291 C CA . VAL A 1 296 ? -9.687 -10.729 2.580 1.00 98.62 296 VAL A CA 1
ATOM 2292 C C . VAL A 1 296 ? -9.260 -11.067 1.153 1.00 98.62 296 VAL A C 1
ATOM 2294 O O . VAL A 1 296 ? -8.069 -11.058 0.869 1.00 98.62 296 VAL A O 1
ATOM 2297 N N . MET A 1 297 ? -10.215 -11.306 0.252 1.00 98.19 297 MET A N 1
ATOM 2298 C CA . MET A 1 297 ? -9.945 -11.582 -1.160 1.00 98.19 297 MET A CA 1
ATOM 2299 C C . MET A 1 297 ? -9.307 -10.381 -1.873 1.00 98.19 297 MET A C 1
ATOM 2301 O O . MET A 1 297 ? -8.296 -10.541 -2.545 1.00 98.19 297 MET A O 1
ATOM 2305 N N . ALA A 1 298 ? -9.839 -9.171 -1.677 1.00 98.44 298 ALA A N 1
ATOM 2306 C CA . ALA A 1 298 ? -9.271 -7.944 -2.233 1.00 98.44 298 ALA A CA 1
ATOM 2307 C C . ALA A 1 298 ? -7.831 -7.726 -1.746 1.00 98.44 298 ALA A C 1
ATOM 2309 O O . ALA A 1 298 ? -6.941 -7.464 -2.546 1.00 98.44 298 ALA A O 1
ATOM 2310 N N . ILE A 1 299 ? -7.586 -7.899 -0.443 1.00 98.31 299 ILE A N 1
ATOM 2311 C CA . ILE A 1 299 ? -6.238 -7.814 0.123 1.00 98.31 299 ILE A CA 1
ATOM 2312 C C . ILE A 1 299 ? -5.334 -8.917 -0.434 1.00 98.31 299 ILE A C 1
ATOM 2314 O O . ILE A 1 299 ? -4.179 -8.628 -0.712 1.00 98.31 299 ILE A O 1
ATOM 2318 N N . ALA A 1 300 ? -5.823 -10.143 -0.624 1.00 96.00 300 ALA A N 1
ATOM 2319 C CA . ALA A 1 300 ? -5.029 -11.227 -1.198 1.00 96.00 300 ALA A CA 1
ATOM 2320 C C . ALA A 1 300 ? -4.558 -10.905 -2.624 1.00 96.00 300 ALA A C 1
ATOM 2322 O O . ALA A 1 300 ? -3.396 -11.148 -2.926 1.00 96.00 300 ALA A O 1
ATOM 2323 N N . PHE A 1 301 ? -5.413 -10.294 -3.453 1.00 97.31 301 PHE A N 1
ATOM 2324 C CA . PHE A 1 301 ? -5.020 -9.815 -4.782 1.00 97.31 301 PHE A CA 1
ATOM 2325 C C . PHE A 1 301 ? -4.122 -8.568 -4.748 1.00 97.31 301 PHE A C 1
ATOM 2327 O O . PHE A 1 301 ? -3.397 -8.334 -5.705 1.00 97.31 301 PHE A O 1
ATOM 2334 N N . CYS A 1 302 ? -4.154 -7.756 -3.684 1.00 97.25 302 CYS A N 1
ATOM 2335 C CA . CYS A 1 302 ? -3.243 -6.616 -3.526 1.00 97.25 302 CYS A CA 1
ATOM 2336 C C . CYS A 1 302 ? -1.869 -7.027 -2.984 1.00 97.25 302 CYS A C 1
ATOM 2338 O O . CYS A 1 302 ? -0.860 -6.721 -3.588 1.00 97.25 302 CYS A O 1
ATOM 2340 N N . GLN A 1 303 ? -1.832 -7.648 -1.807 1.00 95.38 303 GLN A N 1
ATOM 2341 C CA . GLN A 1 303 ? -0.667 -8.281 -1.190 1.00 95.38 303 GLN A CA 1
ATOM 2342 C C . GLN A 1 303 ? -1.161 -9.067 0.046 1.00 95.38 303 GLN A C 1
ATOM 2344 O O . GLN A 1 303 ? -1.663 -8.460 1.003 1.00 95.38 303 GLN A O 1
ATOM 2349 N N . PRO A 1 304 ? -0.977 -10.400 0.109 1.00 94.06 304 PRO A N 1
ATOM 2350 C CA . PRO A 1 304 ? -1.550 -11.232 1.175 1.00 94.06 304 PRO A CA 1
ATOM 2351 C C . PRO A 1 304 ? -1.079 -10.906 2.601 1.00 94.06 304 PRO A C 1
ATOM 2353 O O . PRO A 1 304 ? -1.797 -11.172 3.569 1.00 94.06 304 PRO A O 1
ATOM 2356 N N . ASN A 1 305 ? 0.109 -10.312 2.767 1.00 95.38 305 ASN A N 1
ATOM 2357 C CA . ASN A 1 305 ? 0.700 -10.071 4.087 1.00 95.38 305 ASN A CA 1
ATOM 2358 C C . ASN A 1 305 ? -0.151 -9.150 4.991 1.00 95.38 305 ASN A C 1
ATOM 2360 O O . ASN A 1 305 ? -0.140 -9.298 6.214 1.00 95.38 305 ASN A O 1
ATOM 2364 N N . ALA A 1 306 ? -0.946 -8.241 4.420 1.00 97.81 306 ALA A N 1
ATOM 2365 C CA . ALA A 1 306 ? -1.819 -7.356 5.189 1.00 97.81 306 ALA A CA 1
ATOM 2366 C C . ALA A 1 306 ? -2.973 -8.108 5.888 1.00 97.81 306 ALA A C 1
ATOM 2368 O O . ALA A 1 306 ? -3.486 -7.633 6.905 1.00 97.81 306 ALA A O 1
ATOM 2369 N N . VAL A 1 307 ? -3.336 -9.321 5.445 1.00 98.00 307 VAL A N 1
ATOM 2370 C CA . VAL A 1 307 ? -4.269 -10.187 6.194 1.00 98.00 307 VAL A CA 1
ATOM 2371 C C . VAL A 1 307 ? -3.674 -10.558 7.555 1.00 98.00 307 VAL A C 1
ATOM 2373 O O . VAL A 1 307 ? -4.372 -10.516 8.569 1.00 98.00 307 VAL A O 1
ATOM 2376 N N . PHE A 1 308 ? -2.372 -10.840 7.614 1.00 98.25 308 PHE A N 1
ATOM 2377 C CA . PHE A 1 308 ? -1.681 -11.172 8.862 1.00 98.25 308 PHE A CA 1
ATOM 2378 C C . PHE A 1 308 ? -1.553 -9.956 9.788 1.00 98.25 308 PHE A C 1
ATOM 2380 O O . PHE A 1 308 ? -1.649 -10.105 11.006 1.00 98.25 308 PHE A O 1
ATOM 2387 N N . VAL A 1 309 ? -1.465 -8.737 9.238 1.00 98.44 309 VAL A N 1
ATOM 2388 C CA . VAL A 1 309 ? -1.553 -7.481 10.017 1.00 98.44 309 VAL A CA 1
ATOM 2389 C C . VAL A 1 309 ? -2.905 -7.403 10.728 1.00 98.44 309 VAL A C 1
ATOM 2391 O O . VAL A 1 309 ? -2.973 -7.150 11.932 1.00 98.44 309 VAL A O 1
ATOM 2394 N N . VAL A 1 310 ? -3.992 -7.695 10.008 1.00 98.62 310 VAL A N 1
ATOM 2395 C CA . VAL A 1 310 ? -5.348 -7.739 10.572 1.00 98.62 310 VAL A CA 1
ATOM 2396 C C . VAL A 1 310 ? -5.474 -8.832 11.635 1.00 98.62 310 VAL A C 1
ATOM 2398 O O . VAL A 1 310 ? -6.069 -8.582 12.684 1.00 98.62 310 VAL A O 1
ATOM 2401 N N . MET A 1 311 ? -4.875 -10.011 11.427 1.00 98.38 311 MET A N 1
ATOM 2402 C CA . MET A 1 311 ? -4.851 -11.078 12.436 1.00 98.38 311 MET A CA 1
ATOM 2403 C C . MET A 1 311 ? -4.150 -10.635 13.726 1.00 98.38 311 MET A C 1
ATOM 2405 O O . MET A 1 311 ? -4.705 -10.835 14.807 1.00 98.38 311 MET A O 1
ATOM 2409 N N . VAL A 1 312 ? -2.987 -9.980 13.634 1.00 98.56 312 VAL A N 1
ATOM 2410 C CA . VAL A 1 312 ? -2.254 -9.466 14.806 1.00 98.56 312 VAL A CA 1
ATOM 2411 C C . VAL A 1 312 ? -3.069 -8.407 15.552 1.00 98.56 312 VAL A C 1
ATOM 2413 O O . VAL A 1 312 ? -3.188 -8.473 16.777 1.00 98.56 312 VAL A O 1
ATOM 2416 N N . ILE A 1 313 ? -3.685 -7.461 14.832 1.00 98.56 313 ILE A N 1
ATOM 2417 C CA . ILE A 1 313 ? -4.500 -6.399 15.442 1.00 98.56 313 ILE A CA 1
ATOM 2418 C C . ILE A 1 313 ? -5.772 -6.966 16.096 1.00 98.56 313 ILE A C 1
ATOM 2420 O O . ILE A 1 313 ? -6.193 -6.508 17.160 1.00 98.56 313 ILE A O 1
ATOM 2424 N N . LEU A 1 314 ? -6.413 -7.962 15.482 1.00 98.38 314 LEU A N 1
ATOM 2425 C CA . LEU A 1 314 ? -7.674 -8.515 15.978 1.00 98.38 314 LEU A CA 1
ATOM 2426 C C . LEU A 1 314 ? -7.501 -9.642 16.999 1.00 98.38 314 LEU A C 1
ATOM 2428 O O . LEU A 1 314 ? -8.444 -9.901 17.749 1.00 98.38 314 LEU A O 1
ATOM 2432 N N . ALA A 1 315 ? -6.341 -10.296 17.090 1.00 98.12 315 ALA A N 1
ATOM 2433 C CA . ALA A 1 315 ? -6.127 -11.396 18.030 1.00 98.12 315 ALA A CA 1
ATOM 2434 C C . ALA A 1 315 ? -6.459 -10.996 19.487 1.00 98.12 315 ALA A C 1
ATOM 2436 O O . ALA A 1 315 ? -7.298 -11.658 20.115 1.00 98.12 315 ALA A O 1
ATOM 2437 N N . PRO A 1 316 ? -5.956 -9.865 20.027 1.00 98.12 316 PRO A N 1
ATOM 2438 C CA . PRO A 1 316 ? -6.349 -9.409 21.360 1.00 98.12 316 PRO A CA 1
ATOM 2439 C C . PRO A 1 316 ? -7.829 -9.022 21.470 1.00 98.12 316 PRO A C 1
ATOM 2441 O O . PRO A 1 316 ? -8.430 -9.189 22.535 1.00 98.12 316 PRO A O 1
ATOM 2444 N N . TYR A 1 317 ? -8.439 -8.513 20.393 1.00 97.06 317 TYR A N 1
ATOM 2445 C CA . TYR A 1 317 ? -9.870 -8.199 20.357 1.00 97.06 317 TYR A CA 1
ATOM 2446 C C . TYR A 1 317 ? -10.726 -9.464 20.497 1.00 97.06 317 TYR A C 1
ATOM 2448 O O . TYR A 1 317 ? -11.648 -9.488 21.319 1.00 97.06 317 TYR A O 1
ATOM 2456 N N . VAL A 1 318 ? -10.391 -10.525 19.753 1.00 96.88 318 VAL A N 1
ATOM 2457 C CA . VAL A 1 318 ? -11.066 -11.831 19.811 1.00 96.88 318 VAL A CA 1
ATOM 2458 C C . VAL A 1 318 ? -10.971 -12.415 21.216 1.00 96.88 318 VAL A C 1
ATOM 2460 O O . VAL A 1 318 ? -11.991 -12.802 21.787 1.00 96.88 318 VAL A O 1
ATOM 2463 N N . VAL A 1 319 ? -9.784 -12.392 21.829 1.00 96.69 319 VAL A N 1
ATOM 2464 C CA . VAL A 1 319 ? -9.605 -12.835 23.220 1.00 96.69 319 VAL A CA 1
ATOM 2465 C C . VAL A 1 319 ? -10.448 -11.983 24.176 1.00 96.69 319 VAL A C 1
ATOM 2467 O O . VAL A 1 319 ? -11.153 -12.516 25.038 1.00 96.69 319 VAL A O 1
ATOM 2470 N N . TYR A 1 320 ? -10.428 -10.656 24.034 1.00 94.69 320 TYR A N 1
ATOM 2471 C CA . TYR A 1 320 ? -11.103 -9.743 24.956 1.00 94.69 320 TYR A CA 1
ATOM 2472 C C . TYR A 1 320 ? -12.636 -9.811 24.888 1.00 94.69 320 TYR A C 1
ATOM 2474 O O . TYR A 1 320 ? -13.285 -9.959 25.933 1.00 94.69 320 TYR A O 1
ATOM 2482 N N . GLU A 1 321 ? -13.225 -9.668 23.696 1.00 92.50 321 GLU A N 1
ATOM 2483 C CA . GLU A 1 321 ? -14.681 -9.698 23.511 1.00 92.50 321 GLU A CA 1
ATOM 2484 C C . GLU A 1 321 ? -15.225 -11.132 23.511 1.00 92.50 321 GLU A C 1
ATOM 2486 O O . GLU A 1 321 ? -16.286 -11.364 24.092 1.00 92.50 321 GLU A O 1
ATOM 2491 N N . GLY A 1 322 ? -14.491 -12.105 22.963 1.00 92.56 322 GLY A N 1
ATOM 2492 C CA . GLY A 1 322 ? -14.882 -13.517 22.964 1.00 92.56 322 GLY A CA 1
ATOM 2493 C C . GLY A 1 322 ? -14.966 -14.090 24.378 1.00 92.56 322 GLY A C 1
ATOM 2494 O O . GLY A 1 322 ? -16.016 -14.595 24.777 1.00 92.56 322 GLY A O 1
ATOM 2495 N N . SER A 1 323 ? -13.920 -13.909 25.196 1.00 92.88 323 SER A N 1
ATOM 2496 C CA . SER A 1 323 ? -13.937 -14.362 26.599 1.00 92.88 323 SER A CA 1
ATOM 2497 C C . SER A 1 323 ? -15.060 -13.718 27.412 1.00 92.88 323 SER A C 1
ATOM 2499 O O . SER A 1 323 ? -15.680 -14.345 28.272 1.00 92.88 323 SER A O 1
ATOM 2501 N N . LYS A 1 324 ? -15.358 -12.445 27.135 1.00 90.38 324 LYS A N 1
ATOM 2502 C CA . LYS A 1 324 ? -16.451 -11.708 27.770 1.00 90.38 324 LYS A CA 1
ATOM 2503 C C . LYS A 1 324 ? -17.815 -12.258 27.348 1.00 90.38 324 LYS A C 1
ATOM 2505 O O . LYS A 1 324 ? -18.661 -12.440 28.222 1.00 90.38 324 LYS A O 1
ATOM 2510 N N . ALA A 1 325 ? -18.024 -12.540 26.064 1.00 88.94 325 ALA A N 1
ATOM 2511 C CA . ALA A 1 325 ? -19.265 -13.117 25.553 1.00 88.94 325 ALA A CA 1
ATOM 2512 C C . ALA A 1 325 ? -19.511 -14.528 26.117 1.00 88.94 325 ALA A C 1
ATOM 2514 O O . ALA A 1 325 ? -20.596 -14.803 26.630 1.00 88.94 325 ALA A O 1
ATOM 2515 N N . ILE A 1 326 ? -18.483 -15.384 26.121 1.00 89.75 326 ILE A N 1
ATOM 2516 C CA . ILE A 1 326 ? -18.542 -16.745 26.676 1.00 89.75 326 ILE A CA 1
ATOM 2517 C C . ILE A 1 326 ? -18.847 -16.702 28.179 1.00 89.75 326 ILE A C 1
ATOM 2519 O O . ILE A 1 326 ? -19.761 -17.373 28.659 1.00 89.75 326 ILE A O 1
ATOM 2523 N N . ALA A 1 327 ? -18.141 -15.855 28.934 1.00 87.75 327 ALA A N 1
ATOM 2524 C CA . ALA A 1 327 ? -18.382 -15.695 30.364 1.00 87.75 327 ALA A CA 1
ATOM 2525 C C . ALA A 1 327 ? -19.813 -15.217 30.668 1.00 87.75 327 ALA A C 1
ATOM 2527 O O . ALA A 1 327 ? -20.425 -15.679 31.629 1.00 87.75 327 ALA A O 1
ATOM 2528 N N . GLN A 1 328 ? -20.366 -14.312 29.854 1.00 86.25 328 GLN A N 1
ATOM 2529 C CA . GLN A 1 328 ? -21.750 -13.847 29.993 1.00 86.25 328 GLN A CA 1
ATOM 2530 C C . GLN A 1 328 ? -22.775 -14.940 29.669 1.00 86.25 328 GLN A C 1
ATOM 2532 O O . GLN A 1 328 ? -23.804 -15.014 30.337 1.00 86.25 328 GLN A O 1
ATOM 2537 N N . TYR A 1 329 ? -22.500 -15.796 28.684 1.00 85.75 329 TYR A N 1
ATOM 2538 C CA . TYR A 1 329 ? -23.351 -16.937 28.351 1.00 85.75 329 TYR A CA 1
ATOM 2539 C C . TYR A 1 329 ? -23.442 -17.937 29.514 1.00 85.75 329 TYR A C 1
ATOM 2541 O O . TYR A 1 329 ? -24.541 -18.243 29.977 1.00 85.75 329 TYR A O 1
ATOM 2549 N N . PHE A 1 330 ? -22.301 -18.359 30.071 1.00 83.38 330 PHE A N 1
ATOM 2550 C CA . PHE A 1 330 ? -22.279 -19.258 31.233 1.00 83.38 330 PHE A CA 1
ATOM 2551 C C . PHE A 1 330 ? -22.889 -18.623 32.488 1.00 83.38 330 PHE A C 1
ATOM 2553 O O . PHE A 1 330 ? -23.585 -19.304 33.239 1.00 83.38 330 PHE A O 1
ATOM 2560 N N . ALA A 1 331 ? -22.692 -17.314 32.698 1.00 80.75 331 ALA A N 1
ATOM 2561 C CA . ALA A 1 331 ? -23.339 -16.592 33.796 1.00 80.75 331 ALA A CA 1
ATOM 2562 C C . ALA A 1 331 ? -24.870 -16.675 33.724 1.00 80.75 331 ALA A C 1
ATOM 2564 O O . ALA A 1 331 ? -25.515 -16.815 34.754 1.00 80.75 331 ALA A O 1
ATOM 2565 N N . ARG A 1 332 ? -25.444 -16.568 32.516 1.00 79.62 332 ARG A N 1
ATOM 2566 C CA . ARG A 1 332 ? -26.896 -16.628 32.292 1.00 79.62 332 ARG A CA 1
ATOM 2567 C C . ARG A 1 332 ? -27.442 -18.045 32.442 1.00 79.62 332 ARG A C 1
ATOM 2569 O O . ARG A 1 332 ? -28.508 -18.210 33.017 1.00 79.62 332 ARG A O 1
ATOM 2576 N N . LYS A 1 333 ? -26.704 -19.053 31.968 1.00 73.31 333 LYS A N 1
ATOM 2577 C CA . LYS A 1 333 ? -27.101 -20.466 32.068 1.00 73.31 333 LYS A CA 1
ATOM 2578 C C . LYS A 1 333 ? -27.133 -20.971 33.518 1.00 73.31 333 LYS A C 1
ATOM 2580 O O . LYS A 1 333 ? -28.005 -21.754 33.864 1.00 73.31 333 LYS A O 1
ATOM 2585 N N . ASN A 1 334 ? -26.226 -20.484 34.366 1.00 65.50 334 ASN A N 1
ATOM 2586 C CA . ASN A 1 334 ? -26.110 -20.897 35.771 1.00 65.50 334 ASN A CA 1
ATOM 2587 C C . ASN A 1 334 ? -26.880 -19.981 36.746 1.00 65.50 334 ASN A C 1
ATOM 2589 O O . ASN A 1 334 ? -26.678 -20.064 37.956 1.00 65.50 334 ASN A O 1
ATOM 2593 N N . ALA A 1 335 ? -27.734 -19.082 36.243 1.00 60.66 335 ALA A N 1
ATOM 2594 C CA . ALA A 1 335 ? -28.465 -18.091 37.039 1.00 60.66 335 ALA A CA 1
ATOM 2595 C C . ALA A 1 335 ? -29.697 -18.660 37.779 1.00 60.66 335 ALA A C 1
ATOM 2597 O O . ALA A 1 335 ? -30.643 -17.927 38.049 1.00 60.66 335 ALA A O 1
ATOM 2598 N N . THR A 1 336 ? -29.691 -19.948 38.126 1.00 53.34 336 THR A N 1
ATOM 2599 C CA . THR A 1 336 ? -30.740 -20.618 38.915 1.00 53.34 336 THR A CA 1
ATOM 2600 C C . THR A 1 336 ? -30.550 -20.495 40.430 1.00 53.34 336 THR A C 1
ATOM 2602 O O . THR A 1 336 ? -31.422 -20.911 41.183 1.00 53.34 336 THR A O 1
ATOM 2605 N N . ALA A 1 337 ? -29.465 -19.882 40.915 1.00 47.72 337 ALA A N 1
ATOM 2606 C CA . ALA A 1 337 ? -29.258 -19.637 42.342 1.00 47.72 337 ALA A CA 1
ATOM 2607 C C . ALA A 1 337 ? -28.825 -18.189 42.605 1.00 47.72 337 ALA A C 1
ATOM 2609 O O . ALA A 1 337 ? -28.007 -17.622 41.881 1.00 47.72 337 ALA A O 1
ATOM 2610 N N . ASN A 1 338 ? -29.382 -17.613 43.668 1.00 44.84 338 ASN A N 1
ATOM 2611 C CA . ASN A 1 338 ? -29.481 -16.198 44.041 1.00 44.84 338 ASN A CA 1
ATOM 2612 C C . ASN A 1 338 ? -28.152 -15.438 44.317 1.00 44.84 338 ASN A C 1
ATOM 2614 O O . ASN A 1 338 ? -28.056 -14.642 45.247 1.00 44.84 338 ASN A O 1
ATOM 2618 N N . LYS A 1 339 ? -27.085 -15.663 43.540 1.00 47.66 339 LYS A N 1
ATOM 2619 C CA . LYS A 1 339 ? -25.849 -14.864 43.573 1.00 47.66 339 LYS A CA 1
ATOM 2620 C C . LYS A 1 339 ? -25.311 -14.674 42.162 1.00 47.66 339 LYS A C 1
ATOM 2622 O O . LYS A 1 339 ? -24.664 -15.557 41.604 1.00 47.66 339 LYS A O 1
ATOM 2627 N N . GLN A 1 340 ? -25.481 -13.470 41.622 1.00 48.38 340 GLN A N 1
ATOM 2628 C CA . GLN A 1 340 ? -24.883 -13.034 40.361 1.00 48.38 340 GLN A CA 1
ATOM 2629 C C . GLN A 1 340 ? -23.365 -12.823 40.519 1.00 48.38 340 GLN A C 1
ATOM 2631 O O . GLN A 1 340 ? -22.837 -11.715 40.426 1.00 48.38 340 GLN A O 1
ATOM 2636 N N . LYS A 1 341 ? -22.622 -13.901 40.800 1.00 53.84 341 LYS A N 1
ATOM 2637 C CA . LYS A 1 341 ? -21.159 -13.882 40.793 1.00 53.84 341 LYS A CA 1
ATOM 2638 C C . LYS A 1 341 ? -20.713 -13.673 39.348 1.00 53.84 341 LYS A C 1
ATOM 2640 O O . LYS A 1 341 ? -20.899 -14.543 38.503 1.00 53.84 341 LYS A O 1
ATOM 2645 N N . ARG A 1 342 ? -20.098 -12.520 39.054 1.00 57.34 342 ARG A N 1
ATOM 2646 C CA . ARG A 1 342 ? -19.364 -12.296 37.795 1.00 57.34 342 ARG A CA 1
ATOM 2647 C C . ARG A 1 342 ? -18.398 -13.475 37.602 1.00 57.34 342 ARG A C 1
ATOM 2649 O O . ARG A 1 342 ? -17.500 -13.612 38.437 1.00 57.34 342 ARG A O 1
ATOM 2656 N N . PRO A 1 343 ? -18.517 -14.315 36.556 1.00 68.75 343 PRO A N 1
ATOM 2657 C CA . PRO A 1 343 ? -17.686 -15.509 36.439 1.00 68.75 343 PRO A CA 1
ATOM 2658 C C . PRO A 1 343 ? -16.300 -15.126 35.905 1.00 68.75 343 PRO A C 1
ATOM 2660 O O . PRO A 1 343 ? -15.932 -15.401 34.765 1.00 68.75 343 PRO A O 1
ATOM 2663 N N . ARG A 1 344 ? -15.515 -14.449 36.752 1.00 80.81 344 ARG A N 1
ATOM 2664 C CA . ARG A 1 344 ? -14.152 -13.991 36.455 1.00 80.81 344 ARG A CA 1
ATOM 2665 C C . ARG A 1 344 ? -13.262 -15.168 36.054 1.00 80.81 344 ARG A C 1
ATOM 2667 O O . ARG A 1 344 ? -12.495 -15.029 35.111 1.00 80.81 344 ARG A O 1
ATOM 2674 N N . ARG A 1 345 ? -13.435 -16.329 36.701 1.00 84.62 345 ARG A N 1
ATOM 2675 C CA . ARG A 1 345 ? -12.754 -17.585 36.342 1.00 84.62 345 ARG A CA 1
ATOM 2676 C C . ARG A 1 345 ? -13.094 -18.040 34.919 1.00 84.62 345 ARG A C 1
ATOM 2678 O O . ARG A 1 345 ? -12.180 -18.236 34.132 1.00 84.62 345 ARG A O 1
ATOM 2685 N N . ALA A 1 346 ? -14.380 -18.112 34.555 1.00 85.69 346 ALA A N 1
ATOM 2686 C CA . ALA A 1 346 ? -14.793 -18.514 33.204 1.00 85.69 346 ALA A CA 1
ATOM 2687 C C . ALA A 1 346 ? -14.248 -17.567 32.124 1.00 85.69 346 ALA A C 1
ATOM 2689 O O . ALA A 1 346 ? -13.832 -18.017 31.060 1.00 85.69 346 ALA A O 1
ATOM 2690 N N . ARG A 1 347 ? -14.193 -16.257 32.408 1.00 90.19 347 ARG A N 1
ATOM 2691 C CA . ARG A 1 347 ? -13.586 -15.278 31.497 1.00 90.19 347 ARG A CA 1
ATOM 2692 C C . ARG A 1 347 ? -12.084 -15.506 31.310 1.00 90.19 347 ARG A C 1
ATOM 2694 O O . ARG A 1 347 ? -11.611 -15.453 30.186 1.00 90.19 347 ARG A O 1
ATOM 2701 N N . VAL A 1 348 ? -11.337 -15.747 32.386 1.00 91.75 348 VAL A N 1
ATOM 2702 C CA . VAL A 1 348 ? -9.888 -15.997 32.290 1.00 91.75 348 VAL A CA 1
ATOM 2703 C C . VAL A 1 348 ? -9.615 -17.295 31.528 1.00 91.75 348 VAL A C 1
ATOM 2705 O O . VAL A 1 348 ? -8.847 -17.274 30.576 1.00 91.75 348 VAL A O 1
ATOM 2708 N N . ILE A 1 349 ? -10.303 -18.387 31.877 1.00 92.56 349 ILE A N 1
ATOM 2709 C CA . ILE A 1 349 ? -10.129 -19.695 31.225 1.00 92.56 349 ILE A CA 1
ATOM 2710 C C . ILE A 1 349 ? -10.472 -19.616 29.732 1.00 92.56 349 ILE A C 1
ATOM 2712 O O . ILE A 1 349 ? -9.660 -20.002 28.900 1.00 92.56 349 ILE A O 1
ATOM 2716 N N . SER A 1 350 ? -11.636 -19.059 29.373 1.00 93.38 350 SER A N 1
ATOM 2717 C CA . SER A 1 350 ? -12.008 -18.892 27.958 1.00 93.38 350 SER A CA 1
ATOM 2718 C C . SER A 1 350 ? -11.049 -17.970 27.204 1.00 93.38 350 SER A C 1
ATOM 2720 O O . SER A 1 350 ? -10.767 -18.221 26.040 1.00 93.38 350 SER A O 1
ATOM 2722 N N . GLY A 1 351 ? -10.510 -16.936 27.858 1.00 94.75 351 GLY A N 1
ATOM 2723 C CA . GLY A 1 351 ? -9.472 -16.085 27.280 1.00 94.75 351 GLY A CA 1
ATOM 2724 C C . GLY A 1 351 ? -8.181 -16.847 26.971 1.00 94.75 351 GLY A C 1
ATOM 2725 O O . GLY A 1 351 ? -7.657 -16.699 25.873 1.00 94.75 351 GLY A O 1
ATOM 2726 N N . ILE A 1 352 ? -7.707 -17.688 27.898 1.00 96.06 352 ILE A N 1
ATOM 2727 C CA . ILE A 1 352 ? -6.521 -18.539 27.696 1.00 96.06 352 ILE A CA 1
ATOM 2728 C C . ILE A 1 352 ? -6.758 -19.520 26.547 1.00 96.06 352 ILE A C 1
ATOM 2730 O O . ILE A 1 352 ? -5.928 -19.610 25.651 1.00 96.06 352 ILE A O 1
ATOM 2734 N N . ILE A 1 353 ? -7.908 -20.201 26.525 1.00 96.94 353 ILE A N 1
ATOM 2735 C CA . ILE A 1 353 ? -8.255 -21.143 25.450 1.00 96.94 353 ILE A CA 1
ATOM 2736 C C . ILE A 1 353 ? -8.274 -20.430 24.094 1.00 96.94 353 ILE A C 1
ATOM 2738 O O . ILE A 1 353 ? -7.657 -20.908 23.150 1.00 96.94 353 ILE A O 1
ATOM 2742 N N . LEU A 1 354 ? -8.931 -19.269 23.991 1.00 97.12 354 LEU A N 1
ATOM 2743 C CA . LEU A 1 354 ? -8.961 -18.493 22.748 1.00 97.12 354 LEU A CA 1
ATOM 2744 C C . LEU A 1 354 ? -7.557 -18.060 22.306 1.00 97.12 354 LEU A C 1
ATOM 2746 O O . LEU A 1 354 ? -7.256 -18.130 21.120 1.00 97.12 354 LEU A O 1
ATOM 2750 N N . ALA A 1 355 ? -6.694 -17.647 23.239 1.00 97.56 355 ALA A N 1
ATOM 2751 C CA . ALA A 1 355 ? -5.313 -17.291 22.923 1.00 97.56 355 ALA A CA 1
ATOM 2752 C C . ALA A 1 355 ? -4.516 -18.499 22.403 1.00 97.56 355 ALA A C 1
ATOM 2754 O O . ALA A 1 355 ? -3.836 -18.384 21.387 1.00 97.56 355 ALA A O 1
ATOM 2755 N N . LEU A 1 356 ? -4.650 -19.667 23.041 1.00 98.00 356 LEU A N 1
ATOM 2756 C CA . LEU A 1 356 ? -4.006 -20.906 22.592 1.00 98.00 356 LEU A CA 1
ATOM 2757 C C . LEU A 1 356 ? -4.505 -21.347 21.210 1.00 98.00 356 LEU A C 1
ATOM 2759 O O . LEU A 1 356 ? -3.696 -21.747 20.382 1.00 98.00 356 LEU A O 1
ATOM 2763 N N . LEU A 1 357 ? -5.806 -21.220 20.931 1.00 98.12 357 LEU A N 1
ATOM 2764 C CA . LEU A 1 357 ? -6.369 -21.514 19.609 1.00 98.12 357 LEU A CA 1
ATOM 2765 C C . LEU A 1 357 ? -5.821 -20.576 18.527 1.00 98.12 357 LEU A C 1
ATOM 2767 O O . LEU A 1 357 ? -5.536 -21.029 17.423 1.00 98.12 357 LEU A O 1
ATOM 2771 N N . ILE A 1 358 ? -5.637 -19.290 18.838 1.00 98.06 358 ILE A N 1
ATOM 2772 C CA . ILE A 1 358 ? -5.027 -18.326 17.911 1.00 98.06 358 ILE A CA 1
ATOM 2773 C C . ILE A 1 358 ? -3.562 -18.689 17.642 1.00 98.06 358 ILE A C 1
ATOM 2775 O O . ILE A 1 358 ? -3.144 -18.681 16.489 1.00 98.06 358 ILE A O 1
ATOM 2779 N N . ILE A 1 359 ? -2.795 -19.046 18.677 1.00 97.75 359 ILE A N 1
ATOM 2780 C CA . ILE A 1 359 ? -1.395 -19.474 18.525 1.00 97.75 359 ILE A CA 1
ATOM 2781 C C . ILE A 1 359 ? -1.310 -20.764 17.699 1.00 97.75 359 ILE A C 1
ATOM 2783 O O . ILE A 1 359 ? -0.478 -20.859 16.801 1.00 97.75 359 ILE A O 1
ATOM 2787 N N . ALA A 1 360 ? -2.190 -21.736 17.955 1.00 98.12 360 ALA A N 1
ATOM 2788 C CA . ALA A 1 360 ? -2.256 -22.973 17.181 1.00 98.12 360 ALA A CA 1
ATOM 2789 C C . ALA A 1 360 ? -2.601 -22.699 15.709 1.00 98.12 360 ALA A C 1
ATOM 2791 O O . ALA A 1 360 ? -1.953 -23.238 14.817 1.00 98.12 360 ALA A O 1
ATOM 2792 N N . PHE A 1 361 ? -3.570 -21.816 15.446 1.00 98.00 361 PHE A N 1
ATOM 2793 C CA . PHE A 1 361 ? -3.922 -21.408 14.087 1.00 98.00 361 PHE A CA 1
ATOM 2794 C C . PHE A 1 361 ? -2.759 -20.700 13.378 1.00 98.00 361 PHE A C 1
ATOM 2796 O O . PHE A 1 361 ? -2.445 -21.036 12.240 1.00 98.00 361 PHE A O 1
ATOM 2803 N N . TRP A 1 362 ? -2.063 -19.788 14.063 1.00 98.25 362 TRP A N 1
ATOM 2804 C CA . TRP A 1 362 ? -0.856 -19.138 13.543 1.00 98.25 362 TRP A CA 1
ATOM 2805 C C . TRP A 1 362 ? 0.243 -20.151 13.202 1.00 98.25 362 TRP A C 1
ATOM 2807 O O . TRP A 1 362 ? 0.850 -20.065 12.139 1.00 98.25 362 TRP A O 1
ATOM 2817 N N . PHE A 1 363 ? 0.462 -21.151 14.061 1.00 97.94 363 PHE A N 1
ATOM 2818 C CA . PHE A 1 363 ? 1.423 -22.224 13.808 1.00 97.94 363 PHE A CA 1
ATOM 2819 C C . PHE A 1 363 ? 1.044 -23.077 12.591 1.00 97.94 363 PHE A C 1
ATOM 2821 O O . PHE A 1 363 ? 1.918 -23.419 11.800 1.00 97.94 363 PHE A O 1
ATOM 2828 N N . VAL A 1 364 ? -0.247 -23.383 12.404 1.00 98.19 364 VAL A N 1
ATOM 2829 C CA . VAL A 1 364 ? -0.728 -24.068 11.194 1.00 98.19 364 VAL A CA 1
ATOM 2830 C C . VAL A 1 364 ? -0.400 -23.239 9.956 1.00 98.19 364 VAL A C 1
ATOM 2832 O O . VAL A 1 364 ? 0.231 -23.768 9.048 1.00 98.19 364 VAL A O 1
ATOM 2835 N N . LEU A 1 365 ? -0.742 -21.943 9.940 1.00 97.62 365 LEU A N 1
ATOM 2836 C CA . LEU A 1 365 ? -0.413 -21.051 8.819 1.00 97.62 365 LEU A CA 1
ATOM 2837 C C . LEU A 1 365 ? 1.097 -21.007 8.552 1.00 97.62 365 LEU A C 1
ATOM 2839 O O . LEU A 1 365 ? 1.520 -21.102 7.406 1.00 97.62 365 LEU A O 1
ATOM 2843 N N . PHE A 1 366 ? 1.911 -20.944 9.606 1.00 97.56 366 PHE A N 1
ATOM 2844 C CA . PHE A 1 366 ? 3.372 -20.938 9.510 1.00 97.56 366 PHE A CA 1
ATOM 2845 C C . PHE A 1 366 ? 3.939 -22.222 8.876 1.00 97.56 366 PHE A C 1
ATOM 2847 O O . PHE A 1 366 ? 5.039 -22.207 8.331 1.00 97.56 366 PHE A O 1
ATOM 2854 N N . LYS A 1 367 ? 3.198 -23.335 8.920 1.00 97.50 3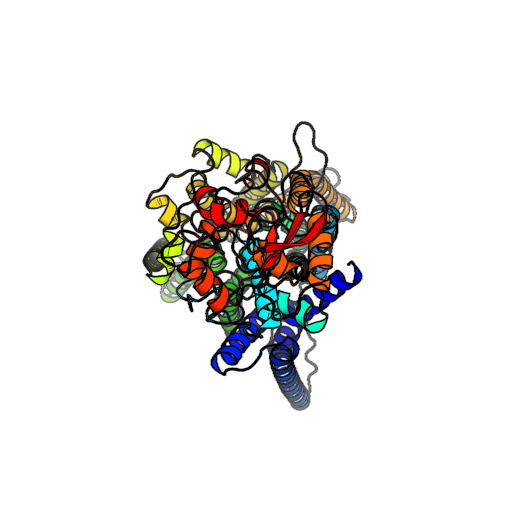67 LYS A N 1
ATOM 2855 C CA . LYS A 1 367 ? 3.595 -24.630 8.349 1.00 97.50 367 LYS A CA 1
ATOM 2856 C C . LYS A 1 367 ? 2.959 -24.947 6.995 1.00 97.50 367 LYS A C 1
ATOM 2858 O O . LYS A 1 367 ? 3.299 -25.976 6.418 1.00 97.50 367 LYS A O 1
ATOM 2863 N N . LEU A 1 368 ? 2.063 -24.105 6.469 1.00 96.75 368 LEU A N 1
ATOM 2864 C CA . LEU A 1 368 ? 1.432 -24.366 5.172 1.00 96.75 368 LEU A CA 1
ATOM 2865 C C . LEU A 1 368 ? 2.470 -24.305 4.033 1.00 96.75 368 LEU A C 1
ATOM 2867 O O . LEU A 1 368 ? 3.226 -23.330 3.984 1.00 96.75 368 LEU A O 1
ATOM 2871 N N . PRO A 1 369 ? 2.500 -25.292 3.108 1.00 95.25 369 PRO A N 1
ATOM 2872 C CA . PRO A 1 369 ? 3.504 -25.368 2.041 1.00 95.25 369 PRO A CA 1
ATOM 2873 C C . PRO A 1 369 ? 3.584 -24.114 1.165 1.00 95.25 369 PRO A C 1
ATOM 2875 O O . PRO A 1 369 ? 4.665 -23.570 0.973 1.00 95.25 369 PRO A O 1
ATOM 2878 N N . PHE A 1 370 ? 2.438 -23.590 0.719 1.00 90.88 370 PHE A N 1
ATOM 2879 C CA . PHE A 1 370 ? 2.394 -22.425 -0.175 1.00 90.88 370 PHE A CA 1
ATOM 2880 C C . PHE A 1 370 ? 2.877 -21.117 0.477 1.00 90.88 370 PHE A C 1
ATOM 2882 O O . PHE A 1 370 ? 3.113 -20.137 -0.217 1.00 90.88 370 PHE A O 1
ATOM 2889 N N . LEU A 1 371 ? 3.024 -21.078 1.808 1.00 94.31 371 LEU A N 1
ATOM 2890 C CA . LEU A 1 371 ? 3.559 -19.918 2.527 1.00 94.31 371 LEU A CA 1
ATOM 2891 C C . LEU A 1 371 ? 5.058 -20.049 2.816 1.00 94.31 371 LEU A C 1
ATOM 2893 O O . LEU A 1 371 ? 5.653 -19.081 3.285 1.00 94.31 371 LEU A O 1
ATOM 2897 N N . GLN A 1 372 ? 5.685 -21.203 2.545 1.00 95.38 372 GLN A N 1
ATOM 2898 C CA . GLN A 1 372 ? 7.073 -21.467 2.941 1.00 95.38 372 GLN A CA 1
ATOM 2899 C C . GLN A 1 372 ? 8.088 -20.555 2.250 1.00 95.38 372 GLN A C 1
ATOM 2901 O O . GLN A 1 372 ? 9.031 -20.130 2.913 1.00 95.38 372 GLN A O 1
ATOM 2906 N N . SER A 1 373 ? 7.880 -20.197 0.980 1.00 90.81 373 SER A N 1
ATOM 2907 C CA . SER A 1 373 ? 8.739 -19.234 0.269 1.00 90.81 373 SER A CA 1
ATOM 2908 C C . SER A 1 373 ? 8.721 -17.852 0.928 1.00 90.81 373 SER A C 1
ATOM 2910 O O . SER A 1 373 ? 9.743 -17.179 0.996 1.00 90.81 373 SER A O 1
ATOM 2912 N N . THR A 1 374 ? 7.574 -17.453 1.486 1.00 93.50 374 THR A N 1
ATOM 2913 C CA . THR A 1 374 ? 7.408 -16.177 2.192 1.00 93.50 374 THR A CA 1
ATOM 2914 C C . THR A 1 374 ? 7.951 -16.250 3.616 1.00 93.50 374 THR A C 1
ATOM 2916 O O . THR A 1 374 ? 8.771 -15.421 4.002 1.00 93.50 374 THR A O 1
ATOM 2919 N N . VAL A 1 375 ? 7.529 -17.244 4.413 1.00 96.81 375 VAL A N 1
ATOM 2920 C CA . VAL A 1 375 ? 7.884 -17.286 5.842 1.00 96.81 375 VAL A CA 1
ATOM 2921 C C . VAL A 1 375 ? 9.345 -17.618 6.098 1.00 96.81 375 VAL A C 1
ATOM 2923 O O . VAL A 1 375 ? 9.861 -17.189 7.128 1.00 96.81 375 VAL A O 1
ATOM 2926 N N . ASN A 1 376 ? 10.011 -18.327 5.180 1.00 96.44 376 ASN A N 1
ATOM 2927 C CA . ASN A 1 376 ? 11.437 -18.645 5.279 1.00 96.44 376 ASN A CA 1
ATOM 2928 C C . ASN A 1 376 ? 12.337 -17.630 4.561 1.00 96.44 376 ASN A C 1
ATOM 2930 O O . ASN A 1 376 ? 13.556 -17.741 4.672 1.00 96.44 376 ASN A O 1
ATOM 2934 N N . TYR A 1 377 ? 11.774 -16.625 3.876 1.00 95.31 377 TYR A N 1
ATOM 2935 C CA . TYR A 1 377 ? 12.581 -15.535 3.332 1.00 95.31 377 TYR A CA 1
ATOM 2936 C C . TYR A 1 377 ? 13.287 -14.801 4.478 1.00 95.31 377 TYR A C 1
ATOM 2938 O O . TYR A 1 377 ? 12.662 -14.488 5.496 1.00 95.31 377 TYR A O 1
ATOM 2946 N N . TYR A 1 378 ? 14.588 -14.556 4.333 1.00 96.25 378 TYR A N 1
ATOM 2947 C CA . TYR A 1 378 ? 15.423 -13.979 5.381 1.00 96.25 378 TYR A CA 1
ATOM 2948 C C . TYR A 1 378 ? 15.968 -12.611 4.969 1.00 96.25 378 TYR A C 1
ATOM 2950 O O . TYR A 1 378 ? 16.743 -12.503 4.023 1.00 96.25 378 TYR A O 1
ATOM 2958 N N . TRP A 1 379 ? 15.618 -11.586 5.744 1.00 95.19 379 TRP A N 1
ATOM 2959 C CA . TRP A 1 379 ? 16.279 -10.283 5.726 1.00 95.19 379 TRP A CA 1
ATOM 2960 C C . TRP A 1 379 ? 17.267 -10.174 6.895 1.00 95.19 379 TRP A C 1
ATOM 2962 O O . TRP A 1 379 ? 16.897 -10.507 8.028 1.00 95.19 379 TRP A O 1
ATOM 2972 N N . PRO A 1 380 ? 18.504 -9.692 6.686 1.00 95.50 380 PRO A N 1
ATOM 2973 C CA . PRO A 1 380 ? 19.435 -9.404 7.776 1.00 95.50 380 PRO A CA 1
ATOM 2974 C C . PRO A 1 380 ? 18.885 -8.379 8.790 1.00 95.50 380 PRO A C 1
ATOM 2976 O O . PRO A 1 380 ? 18.079 -7.521 8.426 1.00 95.50 380 PRO A O 1
ATOM 2979 N N . PRO A 1 381 ? 19.270 -8.458 10.080 1.00 95.75 381 PRO A N 1
ATOM 2980 C CA . PRO A 1 381 ? 18.870 -7.464 11.076 1.00 95.75 381 PRO A CA 1
ATOM 2981 C C . PRO A 1 381 ? 19.482 -6.086 10.777 1.00 95.75 381 PRO A C 1
ATOM 2983 O O . PRO A 1 381 ? 20.646 -5.990 10.401 1.00 95.75 381 PRO A O 1
ATOM 2986 N N . LEU A 1 382 ? 18.713 -5.020 11.014 1.00 96.00 382 LEU A N 1
ATOM 2987 C CA . LEU A 1 382 ? 19.172 -3.629 10.872 1.00 96.00 382 LEU A CA 1
ATOM 2988 C C . LEU A 1 382 ? 19.938 -3.135 12.100 1.00 96.00 382 LEU A C 1
ATOM 2990 O O . LEU A 1 382 ? 20.710 -2.185 12.022 1.00 96.00 382 LEU A O 1
ATOM 2994 N N . MET A 1 383 ? 19.647 -3.708 13.267 1.00 97.06 383 MET A N 1
ATOM 2995 C CA . MET A 1 383 ? 20.104 -3.186 14.551 1.00 97.06 383 MET A CA 1
ATOM 2996 C C . MET A 1 383 ? 20.116 -4.280 15.614 1.00 97.06 383 MET A C 1
ATOM 2998 O O . MET A 1 383 ? 19.490 -5.319 15.452 1.00 97.06 383 MET A O 1
ATOM 3002 N N . ASN A 1 384 ? 20.797 -4.066 16.738 1.00 96.94 384 ASN A N 1
ATOM 3003 C CA . ASN A 1 384 ? 20.713 -5.010 17.856 1.00 96.94 384 ASN A CA 1
ATOM 3004 C C . ASN A 1 384 ? 19.393 -4.856 18.643 1.00 96.94 384 ASN A C 1
ATOM 3006 O O . ASN A 1 384 ? 18.644 -3.895 18.466 1.00 96.94 384 ASN A O 1
ATOM 3010 N N . ILE A 1 385 ? 19.102 -5.801 19.545 1.00 97.62 385 ILE A N 1
ATOM 3011 C CA . ILE A 1 385 ? 17.837 -5.831 20.308 1.00 97.62 385 ILE A CA 1
ATOM 3012 C C . ILE A 1 385 ? 17.637 -4.546 21.130 1.00 97.62 385 ILE A C 1
ATOM 3014 O O . ILE A 1 385 ? 16.535 -3.999 21.165 1.00 97.62 385 ILE A O 1
ATOM 3018 N N . THR A 1 386 ? 18.691 -4.032 21.771 1.00 97.38 386 THR A N 1
ATOM 3019 C CA . THR A 1 386 ? 18.615 -2.810 22.590 1.00 97.38 386 THR A CA 1
ATOM 3020 C C . THR A 1 386 ? 18.273 -1.591 21.735 1.00 97.38 386 THR A C 1
ATOM 3022 O O . THR A 1 386 ? 17.412 -0.793 22.110 1.00 97.38 386 THR A O 1
ATOM 3025 N N . GLN A 1 387 ? 18.893 -1.474 20.560 1.00 97.50 387 GLN A N 1
ATOM 3026 C CA . GLN A 1 387 ? 18.582 -0.439 19.575 1.00 97.50 387 GLN A CA 1
ATOM 3027 C C . GLN A 1 387 ? 17.154 -0.582 19.039 1.00 97.50 387 GLN A C 1
ATOM 3029 O O . GLN A 1 387 ? 16.458 0.422 18.946 1.00 97.50 387 GLN A O 1
ATOM 3034 N N . ALA A 1 388 ? 16.678 -1.804 18.777 1.00 97.75 388 ALA A N 1
ATOM 3035 C CA . ALA A 1 388 ? 15.304 -2.054 18.332 1.00 97.75 388 ALA A CA 1
ATOM 3036 C C . ALA A 1 388 ? 14.253 -1.668 19.385 1.00 97.75 388 ALA A C 1
ATOM 3038 O O . ALA A 1 388 ? 13.188 -1.140 19.058 1.00 97.75 388 ALA A O 1
ATOM 3039 N N . ILE A 1 389 ? 14.546 -1.886 20.670 1.00 97.75 389 ILE A N 1
ATOM 3040 C CA . ILE A 1 389 ? 13.692 -1.415 21.768 1.00 97.75 389 ILE A CA 1
ATOM 3041 C C . ILE A 1 389 ? 13.704 0.118 21.822 1.00 97.75 389 ILE A C 1
ATOM 3043 O O . ILE A 1 389 ? 12.640 0.737 21.895 1.00 97.75 389 ILE A O 1
ATOM 3047 N N . ALA A 1 390 ? 14.883 0.741 21.751 1.00 96.62 390 ALA A N 1
ATOM 3048 C CA . ALA A 1 390 ? 15.014 2.196 21.772 1.00 96.62 390 ALA A CA 1
ATOM 3049 C C . ALA A 1 390 ? 14.301 2.860 20.578 1.00 96.62 390 ALA A C 1
ATOM 3051 O O . ALA A 1 390 ? 13.562 3.828 20.772 1.00 96.62 390 ALA A O 1
ATOM 3052 N N . SER A 1 391 ? 14.445 2.305 19.371 1.00 96.88 391 SER A N 1
ATOM 3053 C CA . SER A 1 391 ? 13.787 2.782 18.149 1.00 96.88 391 SER A CA 1
ATOM 3054 C C . SER A 1 391 ? 12.268 2.601 18.193 1.00 96.88 391 SER A C 1
ATOM 3056 O O . SER A 1 391 ? 11.525 3.434 17.673 1.00 96.88 391 SER A O 1
ATOM 3058 N N . SER A 1 392 ? 11.781 1.563 18.881 1.00 97.31 392 SER A N 1
ATOM 3059 C CA . SER A 1 392 ? 10.349 1.359 19.132 1.00 97.31 392 SER A CA 1
ATOM 3060 C C . SER A 1 392 ? 9.768 2.395 20.098 1.00 97.31 392 SER A C 1
ATOM 3062 O O . SER A 1 392 ? 8.637 2.843 19.914 1.00 97.31 392 SER A O 1
ATOM 3064 N N . ILE A 1 393 ? 10.525 2.799 21.125 1.00 94.69 393 ILE A N 1
ATOM 3065 C CA . ILE A 1 393 ? 10.100 3.831 22.086 1.00 94.69 393 ILE A CA 1
ATOM 3066 C C . ILE A 1 393 ? 10.097 5.218 21.430 1.00 94.69 393 ILE A C 1
ATOM 3068 O O . ILE A 1 393 ? 9.166 5.997 21.637 1.00 94.69 393 ILE A O 1
ATOM 3072 N N . SER A 1 394 ? 11.120 5.525 20.631 1.00 94.19 394 SER A N 1
ATOM 3073 C CA . SER A 1 394 ? 11.249 6.805 19.924 1.00 94.19 394 SER A CA 1
ATOM 3074 C C . SER A 1 394 ? 10.363 6.913 18.676 1.00 94.19 394 SER A C 1
ATOM 3076 O O . SER A 1 394 ? 10.256 7.999 18.103 1.00 94.19 394 SER A O 1
ATOM 3078 N N . LEU A 1 395 ? 9.738 5.804 18.257 1.00 95.56 395 LEU A N 1
ATOM 3079 C CA . LEU A 1 395 ? 9.054 5.630 16.971 1.00 95.56 395 LEU A CA 1
ATOM 3080 C C . LEU A 1 395 ? 9.941 5.886 15.741 1.00 95.56 395 LEU A C 1
ATOM 3082 O O . LEU A 1 395 ? 9.414 6.124 14.658 1.00 95.56 395 LEU A O 1
ATOM 3086 N N . SER A 1 396 ? 11.269 5.817 15.878 1.00 94.00 396 SER A N 1
ATOM 3087 C CA . SER A 1 396 ? 12.165 5.847 14.715 1.00 94.00 396 SER A CA 1
ATOM 3088 C C . SER A 1 396 ? 12.087 4.545 13.909 1.00 94.00 396 SER A C 1
ATOM 3090 O O . SER A 1 396 ? 12.186 4.557 12.683 1.00 94.00 396 SER A O 1
ATOM 3092 N N . LEU A 1 397 ? 11.817 3.428 14.600 1.00 96.31 397 LEU A N 1
ATOM 3093 C CA . LEU A 1 397 ? 11.619 2.095 14.028 1.00 96.31 397 LEU A CA 1
ATOM 3094 C C . LEU A 1 397 ? 12.760 1.713 13.071 1.00 96.31 397 LEU A C 1
ATOM 3096 O O . LEU A 1 397 ? 13.909 1.673 13.500 1.00 96.31 397 LEU A O 1
ATOM 3100 N N . ALA A 1 398 ? 12.454 1.401 11.809 1.00 93.31 398 ALA A N 1
ATOM 3101 C CA . ALA A 1 398 ? 13.432 0.973 10.809 1.00 93.31 398 ALA A CA 1
ATOM 3102 C C . ALA A 1 398 ? 14.331 2.113 10.290 1.00 93.31 398 ALA A C 1
ATOM 3104 O O . ALA A 1 398 ? 15.220 1.857 9.487 1.00 93.31 398 ALA A O 1
ATOM 3105 N N . LEU A 1 399 ? 14.117 3.359 10.734 1.00 90.50 399 LEU A N 1
ATOM 3106 C CA . LEU A 1 399 ? 14.906 4.522 10.334 1.00 90.50 399 LEU A CA 1
ATOM 3107 C C . LEU A 1 399 ? 15.602 5.186 11.533 1.00 90.50 399 LEU A C 1
ATOM 3109 O O . LEU A 1 399 ? 15.119 5.108 12.667 1.00 90.50 399 LEU A O 1
ATOM 3113 N N . PRO A 1 400 ? 16.698 5.930 11.303 1.00 87.75 400 PRO A N 1
ATOM 3114 C CA . PRO A 1 400 ? 17.390 6.693 12.341 1.00 87.75 400 PRO A CA 1
ATOM 3115 C C . PRO A 1 400 ? 16.706 8.042 12.661 1.00 87.75 400 PRO A C 1
ATOM 3117 O O . PRO A 1 400 ? 17.368 9.004 13.039 1.00 87.75 400 PRO A O 1
ATOM 3120 N N . LEU A 1 401 ? 15.380 8.149 12.501 1.00 89.75 401 LEU A N 1
ATOM 3121 C CA . LEU A 1 401 ? 14.628 9.409 12.603 1.00 89.75 401 LEU A CA 1
ATOM 3122 C C . LEU A 1 401 ? 13.502 9.310 13.635 1.00 89.75 401 LEU A C 1
ATOM 3124 O O . LEU A 1 401 ? 12.396 8.866 13.336 1.00 89.75 401 LEU A O 1
ATOM 3128 N N . ALA A 1 402 ? 13.779 9.722 14.870 1.00 91.19 402 ALA A N 1
ATOM 3129 C CA . ALA A 1 402 ? 12.814 9.654 15.965 1.00 91.19 402 ALA A CA 1
ATOM 3130 C C . ALA A 1 402 ? 11.601 10.584 15.775 1.00 91.19 402 ALA A C 1
ATOM 3132 O O . ALA A 1 402 ? 11.734 11.745 15.391 1.00 91.19 402 ALA A O 1
ATOM 3133 N N . GLN A 1 403 ? 10.416 10.100 16.158 1.00 93.00 403 GLN A N 1
ATOM 3134 C CA . GLN A 1 403 ? 9.162 10.858 16.181 1.00 93.00 403 GLN A CA 1
ATOM 3135 C C . GLN A 1 403 ? 8.672 11.053 17.627 1.00 93.00 403 GLN A C 1
ATOM 3137 O O . GLN A 1 403 ? 7.569 10.641 17.994 1.00 93.00 403 GLN A O 1
ATOM 3142 N N . TYR A 1 404 ? 9.484 11.699 18.472 1.00 93.12 404 TYR A N 1
ATOM 3143 C CA . TYR A 1 404 ? 9.244 11.797 19.922 1.00 93.12 404 TYR A CA 1
ATOM 3144 C C . TYR A 1 404 ? 7.867 12.347 20.303 1.00 93.12 404 TYR A C 1
ATOM 3146 O O . TYR A 1 404 ? 7.221 11.810 21.199 1.00 93.12 404 TYR A O 1
ATOM 3154 N N . VAL A 1 405 ? 7.386 13.389 19.618 1.00 93.88 405 VAL A N 1
ATOM 3155 C CA . VAL A 1 405 ? 6.061 13.978 19.886 1.00 93.88 405 VAL A CA 1
ATOM 3156 C C . VAL A 1 405 ? 4.962 12.933 19.699 1.00 93.88 405 VAL A C 1
ATOM 3158 O O . VAL A 1 405 ? 4.079 12.791 20.547 1.00 93.88 405 VAL A O 1
ATOM 3161 N N . LEU A 1 406 ? 5.045 12.156 18.618 1.00 94.94 406 LEU A N 1
ATOM 3162 C CA . LEU A 1 406 ? 4.105 11.080 18.335 1.00 94.94 406 LEU A CA 1
ATOM 3163 C C . LEU A 1 406 ? 4.259 9.924 19.335 1.00 94.94 406 LEU A C 1
ATOM 3165 O O . LEU A 1 406 ? 3.253 9.409 19.820 1.00 94.94 406 LEU A O 1
ATOM 3169 N N . GLY A 1 407 ? 5.493 9.584 19.722 1.00 96.12 407 GLY A N 1
ATOM 3170 C CA . GLY A 1 407 ? 5.782 8.599 20.768 1.00 96.12 407 GLY A CA 1
ATOM 3171 C C . GLY A 1 407 ? 5.138 8.971 22.107 1.00 96.12 407 GLY A C 1
ATOM 3172 O O . GLY A 1 407 ? 4.453 8.151 22.721 1.00 96.12 407 GLY A O 1
ATOM 3173 N N . ILE A 1 408 ? 5.236 10.241 22.518 1.00 96.69 408 ILE A N 1
ATOM 3174 C CA . ILE A 1 408 ? 4.559 10.767 23.714 1.00 96.69 408 ILE A CA 1
ATOM 3175 C C . ILE A 1 408 ? 3.037 10.633 23.574 1.00 96.69 408 ILE A C 1
ATOM 3177 O O . ILE A 1 408 ? 2.374 10.224 24.529 1.00 96.69 408 ILE A O 1
ATOM 3181 N N . MET A 1 409 ? 2.460 10.923 22.400 1.00 98.12 409 MET A N 1
ATOM 3182 C CA . MET A 1 409 ? 1.020 10.730 22.176 1.00 98.12 409 MET A CA 1
ATOM 3183 C C . MET A 1 409 ? 0.617 9.256 22.302 1.00 98.12 409 MET A C 1
ATOM 3185 O O . MET A 1 409 ? -0.400 8.957 22.927 1.00 98.12 409 MET A O 1
ATOM 3189 N N . VAL A 1 410 ? 1.410 8.318 21.782 1.00 98.50 410 VAL A N 1
ATOM 3190 C CA . VAL A 1 410 ? 1.157 6.879 21.955 1.00 98.50 410 VAL A CA 1
ATOM 3191 C C . VAL A 1 410 ? 1.198 6.492 23.438 1.00 98.50 410 VAL A C 1
ATOM 3193 O O . VAL A 1 410 ? 0.255 5.864 23.922 1.00 98.50 410 VAL A O 1
ATOM 3196 N N . LEU A 1 411 ? 2.216 6.925 24.191 1.00 98.06 411 LEU A N 1
ATOM 3197 C CA . LEU A 1 411 ? 2.341 6.644 25.629 1.00 98.06 411 LEU A CA 1
ATOM 3198 C C . LEU A 1 411 ? 1.169 7.218 26.444 1.00 98.06 411 LEU A C 1
ATOM 3200 O O . LEU A 1 411 ? 0.566 6.511 27.259 1.00 98.06 411 LEU A O 1
ATOM 3204 N N . LEU A 1 412 ? 0.787 8.474 26.191 1.00 98.12 412 LEU A N 1
ATOM 3205 C CA . LEU A 1 412 ? -0.390 9.094 26.810 1.00 98.12 412 LEU A CA 1
ATOM 3206 C C . LEU A 1 412 ? -1.677 8.342 26.452 1.00 98.12 412 LEU A C 1
ATOM 3208 O O . LEU A 1 412 ? -2.556 8.177 27.301 1.00 98.12 412 LEU A O 1
ATOM 3212 N N . GLY A 1 413 ? -1.784 7.851 25.217 1.00 98.44 413 GLY A N 1
ATOM 3213 C CA . GLY A 1 413 ? -2.894 7.029 24.751 1.00 98.44 413 GLY A CA 1
ATOM 3214 C C . GLY A 1 413 ? -2.997 5.699 25.482 1.00 98.44 413 GLY A C 1
ATOM 3215 O O . GLY A 1 413 ? -4.083 5.337 25.946 1.00 98.44 413 GLY A O 1
ATOM 3216 N N . ILE A 1 414 ? -1.869 5.004 25.648 1.00 98.50 414 ILE A N 1
ATOM 3217 C CA . ILE A 1 414 ? -1.766 3.767 26.431 1.00 98.50 414 ILE A CA 1
ATOM 3218 C C . ILE A 1 414 ? -2.250 4.021 27.862 1.00 98.50 414 ILE A C 1
ATOM 3220 O O . ILE A 1 414 ? -3.165 3.338 28.333 1.00 98.50 414 ILE A O 1
ATOM 3224 N N . LEU A 1 415 ? -1.711 5.048 28.528 1.00 98.00 415 LEU A N 1
ATOM 3225 C CA . LEU A 1 415 ? -2.090 5.402 29.896 1.00 98.00 415 LEU A CA 1
ATOM 3226 C C . LEU A 1 415 ? -3.585 5.737 29.999 1.00 98.00 415 LEU A C 1
ATOM 3228 O O . LEU A 1 415 ? -4.300 5.202 30.853 1.00 98.00 415 LEU A O 1
ATOM 3232 N N . TYR A 1 416 ? -4.089 6.580 29.097 1.00 97.62 416 TYR A N 1
ATOM 3233 C CA . TYR A 1 416 ? -5.498 6.954 29.054 1.00 97.62 416 TYR A CA 1
ATOM 3234 C C . TYR A 1 416 ? -6.408 5.737 28.869 1.00 97.62 416 TYR A C 1
ATOM 3236 O O . TYR A 1 416 ? -7.432 5.610 29.549 1.00 97.62 416 TYR A O 1
ATOM 3244 N N . ILE A 1 417 ? -6.045 4.813 27.980 1.00 97.69 417 ILE A N 1
ATOM 3245 C CA . ILE A 1 417 ? -6.832 3.611 27.719 1.00 97.69 417 ILE A CA 1
ATOM 3246 C C . ILE A 1 417 ? -6.855 2.693 28.940 1.00 97.69 417 ILE A C 1
ATOM 3248 O O . ILE A 1 417 ? -7.938 2.287 29.371 1.00 97.69 417 ILE A O 1
ATOM 3252 N N . VAL A 1 418 ? -5.699 2.407 29.535 1.00 96.19 418 VAL A N 1
ATOM 3253 C CA . VAL A 1 418 ? -5.592 1.515 30.698 1.00 96.19 418 VAL A CA 1
ATOM 3254 C C . VAL A 1 418 ? -6.364 2.072 31.901 1.00 96.19 418 VAL A C 1
ATOM 3256 O O . VAL A 1 418 ? -7.086 1.330 32.577 1.00 96.19 418 VAL A O 1
ATOM 3259 N N . VAL A 1 419 ? -6.290 3.386 32.133 1.00 95.25 419 VAL A N 1
ATOM 3260 C CA . VAL A 1 419 ? -6.913 4.035 33.296 1.00 95.25 419 VAL A CA 1
ATOM 3261 C C . VAL A 1 419 ? -8.395 4.351 33.067 1.00 95.25 419 VAL A C 1
ATOM 3263 O O . VAL A 1 419 ? -9.225 4.086 33.938 1.00 95.25 419 VAL A O 1
ATOM 3266 N N . LYS A 1 420 ? -8.762 4.926 31.914 1.00 94.12 420 LYS A N 1
ATOM 3267 C CA . LYS A 1 420 ? -10.106 5.490 31.665 1.00 94.12 420 LYS A CA 1
ATOM 3268 C C . LYS A 1 420 ? -10.944 4.707 30.656 1.00 94.12 420 LYS A C 1
ATOM 3270 O O . LYS A 1 420 ? -12.169 4.851 30.660 1.00 94.12 420 LYS A O 1
ATOM 3275 N N . LYS A 1 421 ? -10.346 3.888 29.783 1.00 92.31 421 LYS A N 1
ATOM 3276 C CA . LYS A 1 421 ? -11.058 3.163 28.710 1.00 92.31 421 LYS A CA 1
ATOM 3277 C C . LYS A 1 421 ? -10.675 1.684 28.646 1.00 92.31 421 LYS A C 1
ATOM 3279 O O . LYS A 1 421 ? -10.397 1.173 27.569 1.00 92.31 421 LYS A O 1
ATOM 3284 N N . ARG A 1 422 ? -10.814 0.951 29.758 1.00 88.56 422 ARG A N 1
ATOM 3285 C CA . ARG A 1 422 ? -10.513 -0.499 29.873 1.00 88.56 422 ARG A CA 1
ATOM 3286 C C . ARG A 1 422 ? -11.138 -1.422 28.807 1.00 88.56 422 ARG A C 1
ATOM 3288 O O . ARG A 1 422 ? -10.752 -2.579 28.685 1.00 88.56 422 ARG A O 1
ATOM 3295 N N . ARG A 1 423 ? -12.133 -0.946 28.048 1.00 91.12 423 ARG A N 1
ATOM 3296 C CA . ARG A 1 423 ? -12.692 -1.662 26.884 1.00 91.12 423 ARG A CA 1
ATOM 3297 C C . ARG A 1 423 ? -11.770 -1.688 25.664 1.00 91.12 423 ARG A C 1
ATOM 3299 O O . ARG A 1 423 ? -11.988 -2.493 24.775 1.00 91.12 423 ARG A O 1
ATOM 3306 N N . LEU A 1 424 ? -10.819 -0.761 25.596 1.00 95.44 424 LEU A N 1
ATOM 3307 C CA . LEU A 1 424 ? -9.871 -0.590 24.497 1.00 95.44 424 LEU A CA 1
ATOM 3308 C C . LEU A 1 424 ? -8.480 -1.129 24.853 1.00 95.44 424 LEU A C 1
ATOM 3310 O O . LEU A 1 424 ? -7.569 -1.006 24.051 1.00 95.44 424 LEU A O 1
ATOM 3314 N N . THR A 1 425 ? -8.294 -1.746 26.027 1.00 96.00 425 THR A N 1
ATOM 3315 C CA . THR A 1 425 ? -6.989 -2.286 26.452 1.00 96.00 425 THR A CA 1
ATOM 3316 C C . THR A 1 425 ? -6.440 -3.337 25.487 1.00 96.00 425 THR A C 1
ATOM 3318 O O . THR A 1 425 ? -5.231 -3.465 25.360 1.00 96.00 425 THR A O 1
ATOM 3321 N N . TRP A 1 426 ? -7.304 -4.040 24.750 1.00 97.00 426 TRP A N 1
ATOM 3322 C CA . TRP A 1 426 ? -6.868 -4.959 23.699 1.00 97.00 426 TRP A CA 1
ATOM 3323 C C . TRP A 1 426 ? -6.065 -4.255 22.587 1.00 97.00 426 TRP A C 1
ATOM 3325 O O . TRP A 1 426 ? -5.172 -4.875 22.025 1.00 97.00 426 TRP A O 1
ATOM 3335 N N . ILE A 1 427 ? -6.299 -2.961 22.322 1.00 98.12 427 ILE A N 1
ATOM 3336 C CA . ILE A 1 427 ? -5.508 -2.172 21.359 1.00 98.12 427 ILE A CA 1
ATOM 3337 C C . ILE A 1 427 ? -4.072 -2.007 21.857 1.00 98.12 427 ILE A C 1
ATOM 3339 O O . ILE A 1 427 ? -3.137 -2.142 21.080 1.00 98.12 427 ILE A O 1
ATOM 3343 N N . VAL A 1 428 ? -3.885 -1.775 23.161 1.00 98.56 428 VAL A N 1
ATOM 3344 C CA . VAL A 1 428 ? -2.545 -1.676 23.766 1.00 98.56 428 VAL A CA 1
ATOM 3345 C C . VAL A 1 428 ? -1.788 -2.993 23.596 1.00 98.56 428 VAL A C 1
ATOM 3347 O O . VAL A 1 428 ? -0.622 -2.982 23.224 1.00 98.56 428 VAL A O 1
ATOM 3350 N N . VAL A 1 429 ? -2.464 -4.128 23.805 1.00 98.44 429 VAL A N 1
ATOM 3351 C CA . VAL A 1 429 ? -1.872 -5.458 23.574 1.00 98.44 429 VAL A CA 1
ATOM 3352 C C . VAL A 1 429 ? -1.563 -5.674 22.089 1.00 98.44 429 VAL A C 1
ATOM 3354 O O . VAL A 1 429 ? -0.517 -6.215 21.766 1.00 98.44 429 VAL A O 1
ATOM 3357 N N . SER A 1 430 ? -2.430 -5.208 21.188 1.00 98.56 430 SER A N 1
ATOM 3358 C CA . SER A 1 430 ? -2.222 -5.311 19.734 1.00 98.56 430 SER A CA 1
ATOM 3359 C C . SER A 1 430 ? -0.985 -4.534 19.287 1.00 98.56 430 SER A C 1
ATOM 3361 O O . SER A 1 430 ? -0.164 -5.050 18.539 1.00 98.56 430 SER A O 1
ATOM 3363 N N . TYR A 1 431 ? -0.820 -3.316 19.805 1.00 98.81 431 TYR A N 1
ATOM 3364 C CA . TYR A 1 431 ? 0.365 -2.498 19.570 1.00 98.81 431 TYR A CA 1
ATOM 3365 C C . TYR A 1 431 ? 1.631 -3.133 20.157 1.00 98.81 431 TYR A C 1
ATOM 3367 O O . TYR A 1 431 ? 2.665 -3.149 19.503 1.00 98.81 431 TYR A O 1
ATOM 3375 N N . ALA A 1 432 ? 1.551 -3.714 21.358 1.00 98.69 432 ALA A N 1
ATOM 3376 C CA . ALA A 1 432 ? 2.679 -4.433 21.944 1.00 98.69 432 ALA A CA 1
ATOM 3377 C C . ALA A 1 432 ? 3.103 -5.635 21.083 1.00 98.69 432 ALA A C 1
ATOM 3379 O O . ALA A 1 432 ? 4.292 -5.815 20.849 1.00 98.69 432 ALA A O 1
ATOM 3380 N N . LEU A 1 433 ? 2.149 -6.413 20.554 1.00 98.69 433 LEU A N 1
ATOM 3381 C CA . LEU A 1 433 ? 2.442 -7.511 19.625 1.00 98.69 433 LEU A CA 1
ATOM 3382 C C . LEU A 1 433 ? 3.103 -7.008 18.336 1.00 98.69 433 LEU A C 1
ATOM 3384 O O . LEU A 1 433 ? 4.099 -7.584 17.909 1.00 98.69 433 LEU A O 1
ATOM 3388 N N . ALA A 1 434 ? 2.594 -5.918 17.755 1.00 98.75 434 ALA A N 1
ATOM 3389 C CA . ALA A 1 434 ? 3.203 -5.274 16.593 1.00 98.75 434 ALA A CA 1
ATOM 3390 C C . ALA A 1 434 ? 4.664 -4.869 16.861 1.00 98.75 434 ALA A C 1
ATOM 3392 O O . ALA A 1 434 ? 5.546 -5.184 16.066 1.00 98.75 434 ALA A O 1
ATOM 3393 N N . VAL A 1 435 ? 4.933 -4.232 18.007 1.00 98.81 435 VAL A N 1
ATOM 3394 C CA . VAL A 1 435 ? 6.291 -3.844 18.423 1.00 98.81 435 VAL A CA 1
ATOM 3395 C C . VAL A 1 435 ? 7.184 -5.071 18.631 1.00 98.81 435 VAL A C 1
ATOM 3397 O O . VAL A 1 435 ? 8.326 -5.067 18.186 1.00 98.81 435 VAL A O 1
ATOM 3400 N N . CYS A 1 436 ? 6.680 -6.146 19.245 1.00 98.69 436 CYS A N 1
ATOM 3401 C CA . CYS A 1 436 ? 7.437 -7.391 19.400 1.00 98.69 436 CYS A CA 1
ATOM 3402 C C . CYS A 1 436 ? 7.822 -8.015 18.050 1.00 98.69 436 CYS A C 1
ATOM 3404 O O . CYS A 1 436 ? 8.953 -8.472 17.899 1.00 98.69 436 CYS A O 1
ATOM 3406 N N . ILE A 1 437 ? 6.909 -8.016 17.074 1.00 98.75 437 ILE A N 1
ATOM 3407 C CA . ILE A 1 437 ? 7.181 -8.508 15.714 1.00 98.75 437 ILE A CA 1
ATOM 3408 C C . ILE A 1 437 ? 8.239 -7.636 15.033 1.00 98.75 437 ILE A C 1
ATOM 3410 O O . ILE A 1 437 ? 9.183 -8.172 14.458 1.00 98.75 437 ILE A O 1
ATOM 3414 N N . PHE A 1 438 ? 8.131 -6.308 15.146 1.00 98.69 438 PHE A N 1
ATOM 3415 C CA . PHE A 1 438 ? 9.142 -5.390 14.621 1.00 98.69 438 PHE A CA 1
ATOM 3416 C C . PHE A 1 438 ? 10.521 -5.628 15.247 1.00 98.69 438 PHE A C 1
ATOM 3418 O O . PHE A 1 438 ? 11.495 -5.775 14.515 1.00 98.69 438 PHE A O 1
ATOM 3425 N N . ILE A 1 439 ? 10.613 -5.737 16.577 1.00 98.69 439 ILE A N 1
ATOM 3426 C CA . ILE A 1 439 ? 11.883 -6.018 17.262 1.00 98.69 439 ILE A CA 1
ATOM 3427 C C . ILE A 1 439 ? 12.475 -7.337 16.755 1.00 98.69 439 ILE A C 1
ATOM 3429 O O . ILE A 1 439 ? 13.666 -7.391 16.454 1.00 98.69 439 ILE A O 1
ATOM 3433 N N . ALA A 1 440 ? 11.656 -8.382 16.601 1.00 98.56 440 ALA A N 1
ATOM 3434 C CA . ALA A 1 440 ? 12.113 -9.659 16.064 1.00 98.56 440 ALA A CA 1
ATOM 3435 C C . ALA A 1 440 ? 12.664 -9.524 14.632 1.00 98.56 440 ALA A C 1
ATOM 3437 O O . ALA A 1 440 ? 13.767 -9.996 14.358 1.00 98.56 440 ALA A O 1
ATOM 3438 N N . ALA A 1 441 ? 11.938 -8.841 13.742 1.00 98.31 441 ALA A N 1
ATOM 3439 C CA . ALA A 1 441 ? 12.351 -8.610 12.357 1.00 98.31 441 ALA A CA 1
ATOM 3440 C C . ALA A 1 441 ? 13.652 -7.793 12.262 1.00 98.31 441 ALA A C 1
ATOM 3442 O O . ALA A 1 441 ? 14.579 -8.166 11.542 1.00 98.31 441 ALA A O 1
ATOM 3443 N N . ALA A 1 442 ? 13.740 -6.709 13.036 1.00 98.25 442 ALA A N 1
ATOM 3444 C CA . ALA A 1 442 ? 14.821 -5.735 12.956 1.00 98.25 442 ALA A CA 1
ATOM 3445 C C . ALA A 1 442 ? 16.108 -6.157 13.673 1.00 98.25 442 ALA A C 1
ATOM 3447 O O . ALA A 1 442 ? 17.147 -5.570 13.380 1.00 98.25 442 ALA A O 1
ATOM 3448 N N . SER A 1 443 ? 16.057 -7.131 14.594 1.00 98.19 443 SER A N 1
ATOM 3449 C CA . SER A 1 443 ? 17.211 -7.437 15.454 1.00 98.19 443 SER A CA 1
ATOM 3450 C C . SER A 1 443 ? 17.634 -8.888 15.601 1.00 98.19 443 SER A C 1
ATOM 3452 O O . SER A 1 443 ? 18.763 -9.142 16.021 1.00 98.19 443 SER A O 1
ATOM 3454 N N . LEU A 1 444 ? 16.782 -9.852 15.253 1.00 98.25 444 LEU A N 1
ATOM 3455 C CA . LEU A 1 444 ? 17.186 -11.254 15.287 1.00 98.25 444 LEU A CA 1
ATOM 3456 C C . LEU A 1 444 ? 17.922 -11.631 13.993 1.00 98.25 444 LEU A C 1
ATOM 3458 O O . LEU A 1 444 ? 17.594 -11.141 12.908 1.00 98.25 444 LEU A O 1
ATOM 3462 N N . GLY A 1 445 ? 18.905 -12.525 14.115 1.00 97.12 445 GLY A N 1
ATOM 3463 C CA . GLY A 1 445 ? 19.526 -13.198 12.972 1.00 97.12 445 GLY A CA 1
ATOM 3464 C C . GLY A 1 445 ? 18.599 -14.246 12.344 1.00 97.12 445 GLY A C 1
ATOM 3465 O O . GLY A 1 445 ? 17.405 -14.303 12.651 1.00 97.12 445 GLY A O 1
ATOM 3466 N N . ASN A 1 446 ? 19.146 -15.097 11.475 1.00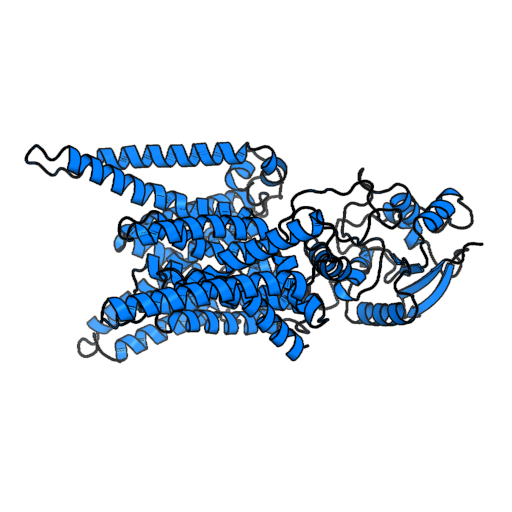 97.44 446 ASN A N 1
ATOM 3467 C CA . ASN A 1 446 ? 18.392 -16.186 10.853 1.00 97.44 446 ASN A CA 1
ATOM 3468 C C . ASN A 1 446 ? 18.078 -17.278 11.892 1.00 97.44 446 ASN A C 1
ATOM 3470 O O . ASN A 1 446 ? 18.902 -18.144 12.182 1.00 97.44 446 ASN A O 1
ATOM 3474 N N . CYS A 1 447 ? 16.908 -17.193 12.526 1.00 97.38 447 CYS A N 1
ATOM 3475 C CA . CYS A 1 447 ? 16.477 -18.142 13.543 1.00 97.38 447 CYS A CA 1
ATOM 3476 C C . CYS A 1 447 ? 14.967 -18.378 13.494 1.00 97.38 447 CYS A C 1
ATOM 3478 O O . CYS A 1 447 ? 14.189 -17.519 13.072 1.00 97.38 447 CYS A O 1
ATOM 3480 N N . TRP A 1 448 ? 14.537 -19.535 14.004 1.00 97.81 448 TRP A N 1
ATOM 3481 C CA . TRP A 1 448 ? 13.130 -19.941 13.996 1.00 97.81 448 TRP A CA 1
ATOM 3482 C C . TRP A 1 448 ? 12.190 -18.876 14.575 1.00 97.81 448 TRP A C 1
ATOM 3484 O O . TRP A 1 448 ? 11.114 -18.649 14.031 1.00 97.81 448 TRP A O 1
ATOM 3494 N N . LEU A 1 449 ? 12.601 -18.184 15.644 1.00 97.81 449 LEU A N 1
ATOM 3495 C CA . LEU A 1 449 ? 11.773 -17.163 16.286 1.00 97.81 449 LEU A CA 1
ATOM 3496 C C . LEU A 1 449 ? 11.518 -15.953 15.371 1.00 97.81 449 LEU A C 1
ATOM 3498 O O . LEU A 1 449 ? 10.403 -15.431 15.363 1.00 97.81 449 LEU A O 1
ATOM 3502 N N . LYS A 1 450 ? 12.513 -15.532 14.574 1.00 98.12 450 LYS A N 1
ATOM 3503 C CA . LYS A 1 450 ? 12.354 -14.458 13.582 1.00 98.12 450 LYS A CA 1
ATOM 3504 C C . LYS A 1 450 ? 11.329 -14.852 12.526 1.00 98.12 450 LYS A C 1
ATOM 3506 O O . LYS A 1 450 ? 10.379 -14.110 12.291 1.00 98.12 450 LYS A O 1
ATOM 3511 N N . HIS A 1 451 ? 11.480 -16.043 11.954 1.00 98.31 451 HIS A N 1
ATOM 3512 C CA . HIS A 1 451 ? 10.561 -16.566 10.944 1.00 98.31 451 HIS A CA 1
ATOM 3513 C C . HIS A 1 451 ? 9.148 -16.768 11.503 1.00 98.31 451 HIS A C 1
ATOM 3515 O O . HIS A 1 451 ? 8.168 -16.379 10.875 1.00 98.31 451 HIS A O 1
ATOM 3521 N N . PHE A 1 452 ? 9.018 -17.293 12.721 1.00 98.38 452 PHE A N 1
ATOM 3522 C CA . PHE A 1 452 ? 7.718 -17.520 13.347 1.00 98.38 452 PHE A CA 1
ATOM 3523 C C . PHE A 1 452 ? 6.952 -16.219 13.634 1.00 98.38 452 PHE A C 1
ATOM 3525 O O . PHE A 1 452 ? 5.730 -16.179 13.485 1.00 98.38 452 PHE A O 1
ATOM 3532 N N . LEU A 1 453 ? 7.652 -15.156 14.050 1.00 98.00 453 LEU A N 1
ATOM 3533 C CA . LEU A 1 453 ? 7.028 -13.873 14.385 1.00 98.00 453 LEU A CA 1
ATOM 3534 C C . LEU A 1 453 ? 6.842 -12.958 13.170 1.00 98.00 453 LEU A C 1
ATOM 3536 O O . LEU A 1 453 ? 5.794 -12.329 13.046 1.00 98.00 453 LEU A O 1
ATOM 3540 N N . ALA A 1 454 ? 7.842 -12.871 12.292 1.00 98.19 454 ALA A N 1
ATOM 3541 C CA . ALA A 1 454 ? 7.911 -11.881 11.217 1.00 98.19 454 ALA A CA 1
ATOM 3542 C C . ALA A 1 454 ? 7.890 -12.484 9.800 1.00 98.19 454 ALA A C 1
ATOM 3544 O O . ALA A 1 454 ? 7.855 -11.737 8.823 1.00 98.19 454 ALA A O 1
ATOM 3545 N N . GLY A 1 455 ? 7.874 -13.813 9.657 1.00 97.81 455 GLY A N 1
ATOM 3546 C CA . GLY A 1 455 ? 7.960 -14.493 8.360 1.00 97.81 455 GLY A CA 1
ATOM 3547 C C . GLY A 1 455 ? 6.833 -14.139 7.390 1.00 97.81 455 GLY A C 1
ATOM 3548 O O . GLY A 1 455 ? 7.078 -14.004 6.200 1.00 97.81 455 GLY A O 1
ATOM 3549 N N . PHE A 1 456 ? 5.612 -13.869 7.864 1.00 97.56 456 PHE A N 1
ATOM 3550 C CA . PHE A 1 456 ? 4.511 -13.430 6.982 1.00 97.56 456 PHE A CA 1
ATOM 3551 C C . PHE A 1 456 ? 4.742 -12.059 6.330 1.00 97.56 456 PHE A C 1
ATOM 3553 O O . PHE A 1 456 ? 3.987 -11.649 5.450 1.00 97.56 456 PHE A O 1
ATOM 3560 N N . TRP A 1 457 ? 5.796 -11.360 6.744 1.00 97.19 457 TRP A N 1
ATOM 3561 C CA . TRP A 1 457 ? 6.309 -10.148 6.127 1.00 97.19 457 TRP A CA 1
ATOM 3562 C C . TRP A 1 457 ? 7.720 -10.363 5.579 1.00 97.19 457 TRP A C 1
ATOM 3564 O O . TRP A 1 457 ? 8.503 -9.430 5.587 1.00 97.19 457 TRP A O 1
ATOM 3574 N N . TYR A 1 458 ? 8.064 -11.570 5.121 1.00 96.38 458 TYR A N 1
ATOM 3575 C CA . TYR A 1 458 ? 9.392 -11.921 4.596 1.00 96.38 458 TYR A CA 1
ATOM 3576 C C . TYR A 1 458 ? 10.525 -11.735 5.614 1.00 96.38 458 TYR A C 1
ATOM 3578 O O . TYR A 1 458 ? 11.687 -11.675 5.242 1.00 96.38 458 TYR A O 1
ATOM 3586 N N . THR A 1 459 ? 10.202 -11.608 6.907 1.00 97.75 459 THR A N 1
ATOM 3587 C CA . THR A 1 459 ? 11.105 -11.119 7.965 1.00 97.75 459 THR A CA 1
ATOM 3588 C C . THR A 1 459 ? 11.636 -9.689 7.760 1.00 97.75 459 THR A C 1
ATOM 3590 O O . THR A 1 459 ? 12.551 -9.269 8.467 1.00 97.75 459 THR A O 1
ATOM 3593 N N . ASP A 1 460 ? 11.015 -8.927 6.854 1.00 97.00 460 ASP A N 1
ATOM 3594 C CA . ASP A 1 460 ? 11.362 -7.552 6.495 1.00 97.00 460 ASP A CA 1
ATOM 3595 C C . ASP A 1 460 ? 11.001 -6.562 7.631 1.00 97.00 460 ASP A C 1
ATOM 3597 O O . ASP A 1 460 ? 9.822 -6.425 8.005 1.00 97.00 460 ASP A O 1
ATOM 3601 N N . PRO A 1 461 ? 11.989 -5.838 8.187 1.00 97.44 461 PRO A N 1
ATOM 3602 C CA . PRO A 1 461 ? 11.771 -4.858 9.246 1.00 97.44 461 PRO A CA 1
ATOM 3603 C C . PRO A 1 461 ? 10.929 -3.649 8.814 1.00 97.44 461 PRO A C 1
ATOM 3605 O O . PRO A 1 461 ? 10.233 -3.084 9.662 1.00 97.44 461 PRO A O 1
ATOM 3608 N N . TYR A 1 462 ? 10.927 -3.259 7.535 1.00 97.06 462 TYR A N 1
ATOM 3609 C CA . TYR A 1 462 ? 10.143 -2.121 7.044 1.00 97.06 462 TYR A CA 1
ATOM 3610 C C . TYR A 1 462 ? 8.648 -2.455 7.008 1.00 97.06 462 TYR A C 1
ATOM 3612 O O . TYR A 1 462 ? 7.824 -1.709 7.549 1.00 97.06 462 TYR A O 1
ATOM 3620 N N . ARG A 1 463 ? 8.288 -3.635 6.484 1.00 97.50 463 ARG A N 1
ATOM 3621 C CA . ARG A 1 463 ? 6.911 -4.161 6.538 1.00 97.50 463 ARG A CA 1
ATOM 3622 C C . ARG A 1 463 ? 6.426 -4.349 7.983 1.00 97.50 463 ARG A C 1
ATOM 3624 O O . ARG A 1 463 ? 5.280 -4.020 8.299 1.00 97.50 463 ARG A O 1
ATOM 3631 N N . ALA A 1 464 ? 7.289 -4.830 8.882 1.00 97.94 464 ALA A N 1
ATOM 3632 C CA . ALA A 1 464 ? 6.954 -4.967 10.301 1.00 97.94 464 ALA A CA 1
ATOM 3633 C C . ALA A 1 464 ? 6.773 -3.603 11.003 1.00 97.94 464 ALA A C 1
ATOM 3635 O O . ALA A 1 464 ? 5.863 -3.439 11.819 1.00 97.94 464 ALA A O 1
ATOM 3636 N N . ALA A 1 465 ? 7.580 -2.596 10.656 1.00 98.06 465 ALA A N 1
ATOM 3637 C CA . ALA A 1 465 ? 7.416 -1.230 11.150 1.00 98.06 465 ALA A CA 1
ATOM 3638 C C . ALA A 1 465 ? 6.080 -0.613 10.694 1.00 98.06 465 ALA A C 1
ATOM 3640 O O . ALA A 1 465 ? 5.412 0.058 11.484 1.00 98.06 465 ALA A O 1
ATOM 3641 N N . ALA A 1 466 ? 5.641 -0.876 9.458 1.00 98.06 466 ALA A N 1
ATOM 3642 C CA . ALA A 1 466 ? 4.349 -0.405 8.954 1.00 98.06 466 ALA A CA 1
ATOM 3643 C C . ALA A 1 466 ? 3.164 -0.926 9.794 1.00 98.06 466 ALA A C 1
ATOM 3645 O O . ALA A 1 466 ? 2.247 -0.164 10.116 1.00 98.06 466 ALA A O 1
ATOM 3646 N N . LEU A 1 467 ? 3.218 -2.188 10.242 1.00 98.19 467 LEU A N 1
ATOM 3647 C CA . LEU A 1 467 ? 2.259 -2.760 11.199 1.00 98.19 467 LEU A CA 1
ATOM 3648 C C . LEU A 1 467 ? 2.242 -1.974 12.526 1.00 98.19 467 LEU A C 1
ATOM 3650 O O . LEU A 1 467 ? 1.158 -1.671 13.034 1.00 98.19 467 LEU A O 1
ATOM 3654 N N . VAL A 1 468 ? 3.408 -1.594 13.069 1.00 98.56 468 VAL A N 1
ATOM 3655 C CA . VAL A 1 468 ? 3.495 -0.733 14.269 1.00 98.56 468 VAL A CA 1
ATOM 3656 C C . VAL A 1 468 ? 2.835 0.623 14.017 1.00 98.56 468 VAL A C 1
ATOM 3658 O O . VAL A 1 468 ? 2.058 1.087 14.855 1.00 98.56 468 VAL A O 1
ATOM 3661 N N . GLY A 1 469 ? 3.084 1.225 12.850 1.00 97.81 469 GLY A N 1
ATOM 3662 C CA . GLY A 1 469 ? 2.478 2.489 12.433 1.00 97.81 469 GLY A CA 1
ATOM 3663 C C . GLY A 1 469 ? 0.950 2.437 12.450 1.00 97.81 469 GLY A C 1
ATOM 3664 O O . GLY A 1 469 ? 0.307 3.207 13.165 1.00 97.81 469 GLY A O 1
ATOM 3665 N N . VAL A 1 470 ? 0.357 1.471 11.744 1.00 98.31 470 VAL A N 1
ATOM 3666 C CA . VAL A 1 470 ? -1.106 1.312 11.674 1.00 98.31 470 VAL A CA 1
ATOM 3667 C C . VAL A 1 470 ? -1.712 0.994 13.048 1.00 98.31 470 VAL A C 1
ATOM 3669 O O . VAL A 1 470 ? -2.730 1.578 13.431 1.00 98.31 470 VAL A O 1
ATOM 3672 N N . ALA A 1 471 ? -1.081 0.111 13.829 1.00 98.44 471 ALA A N 1
ATOM 3673 C CA . ALA A 1 471 ? -1.545 -0.243 15.172 1.00 98.44 471 ALA A CA 1
ATOM 3674 C C . ALA A 1 471 ? -1.430 0.922 16.178 1.00 98.44 471 ALA A C 1
ATOM 3676 O O . ALA A 1 471 ? -2.189 0.978 17.151 1.00 98.44 471 ALA A O 1
ATOM 3677 N N . GLY A 1 472 ? -0.502 1.856 15.951 1.00 98.44 472 GLY A N 1
ATOM 3678 C CA . GLY A 1 472 ? -0.259 3.022 16.797 1.00 98.44 472 GLY A CA 1
ATOM 3679 C C . GLY A 1 472 ? -1.293 4.140 16.642 1.00 98.44 472 GLY A C 1
ATOM 3680 O O . GLY A 1 472 ? -1.538 4.873 17.606 1.00 98.44 472 GLY A O 1
ATOM 3681 N N . ILE A 1 473 ? -1.960 4.252 15.485 1.00 98.69 473 ILE A N 1
ATOM 3682 C CA . ILE A 1 473 ? -2.907 5.344 15.180 1.00 98.69 473 ILE A CA 1
ATOM 3683 C C . ILE A 1 473 ? -3.983 5.510 16.265 1.00 98.69 473 ILE A C 1
ATOM 3685 O O . ILE A 1 473 ? -4.116 6.615 16.803 1.00 98.69 473 ILE A O 1
ATOM 3689 N N . PRO A 1 474 ? -4.730 4.466 16.684 1.00 98.62 474 PRO A N 1
ATOM 3690 C CA . PRO A 1 474 ? -5.751 4.636 17.714 1.00 98.62 474 PRO A CA 1
ATOM 3691 C C . PRO A 1 474 ? -5.178 5.044 19.078 1.00 98.62 474 PRO A C 1
ATOM 3693 O O . PRO A 1 474 ? -5.865 5.720 19.847 1.00 98.62 474 PRO A O 1
ATOM 3696 N N . LEU A 1 475 ? -3.938 4.653 19.395 1.00 98.81 475 LEU A N 1
ATOM 3697 C CA . LEU A 1 475 ? -3.268 5.050 20.634 1.00 98.81 475 LEU A CA 1
ATOM 3698 C C . LEU A 1 475 ? -2.898 6.533 20.590 1.00 98.81 475 LEU A C 1
ATOM 3700 O O . LEU A 1 475 ? -3.264 7.266 21.504 1.00 98.81 475 LEU A O 1
ATOM 3704 N N . ALA A 1 476 ? -2.279 7.004 19.507 1.00 98.75 476 ALA A N 1
ATOM 3705 C CA . ALA A 1 476 ? -1.955 8.419 19.340 1.00 98.75 476 ALA A CA 1
ATOM 3706 C C . ALA A 1 476 ? -3.215 9.308 19.350 1.00 98.75 476 ALA A C 1
ATOM 3708 O O . ALA A 1 476 ? -3.236 10.344 20.018 1.00 98.75 476 ALA A O 1
ATOM 3709 N N . VAL A 1 477 ? -4.313 8.863 18.720 1.00 98.75 477 VAL A N 1
ATOM 3710 C CA . VAL A 1 477 ? -5.620 9.543 18.801 1.00 98.75 477 VAL A CA 1
ATOM 3711 C C . VAL A 1 477 ? -6.118 9.618 20.243 1.00 98.75 477 VAL A C 1
ATOM 3713 O O . VAL A 1 477 ? -6.561 10.675 20.694 1.00 98.75 477 VAL A O 1
ATOM 3716 N N . ALA A 1 478 ? -6.037 8.515 20.991 1.00 98.69 478 ALA A N 1
ATOM 3717 C CA . ALA A 1 478 ? -6.427 8.487 22.397 1.00 98.69 478 ALA A CA 1
ATOM 3718 C C . ALA A 1 478 ? -5.548 9.401 23.268 1.00 98.69 478 ALA A C 1
ATOM 3720 O O . ALA A 1 478 ? -6.064 10.015 24.203 1.00 98.69 478 ALA A O 1
ATOM 3721 N N . GLY A 1 479 ? -4.254 9.508 22.962 1.00 98.50 479 GLY A N 1
ATOM 3722 C CA . GLY A 1 479 ? -3.303 10.357 23.674 1.00 98.50 479 GLY A CA 1
ATOM 3723 C C . GLY A 1 479 ? -3.554 11.837 23.459 1.00 98.50 479 GLY A C 1
ATOM 3724 O O . GLY A 1 479 ? -3.726 12.570 24.432 1.00 98.50 479 GLY A O 1
ATOM 3725 N N . LEU A 1 480 ? -3.687 12.269 22.203 1.00 98.56 480 LEU A N 1
ATOM 3726 C CA . LEU A 1 480 ? -4.030 13.658 21.897 1.00 98.56 480 LEU A CA 1
ATOM 3727 C C . LEU A 1 480 ? -5.432 14.006 22.419 1.00 98.56 480 LEU A C 1
ATOM 3729 O O . LEU A 1 480 ? -5.642 15.080 22.982 1.00 98.56 480 LEU A O 1
ATOM 3733 N N . TYR A 1 481 ? -6.382 13.069 22.350 1.00 98.19 481 TYR A N 1
ATOM 3734 C CA . TYR A 1 481 ? -7.683 13.240 22.994 1.00 98.19 481 TYR A CA 1
ATOM 3735 C C . TYR A 1 481 ? -7.531 13.458 24.505 1.00 98.19 481 TYR A C 1
ATOM 3737 O O . TYR A 1 481 ? -8.140 14.372 25.060 1.00 98.19 481 TYR A O 1
ATOM 3745 N N . ALA A 1 482 ? -6.721 12.647 25.188 1.00 97.88 482 ALA A N 1
ATOM 3746 C CA . ALA A 1 482 ? -6.479 12.795 26.618 1.00 97.88 482 ALA A CA 1
ATOM 3747 C C . ALA A 1 482 ? -5.839 14.148 26.948 1.00 97.88 482 ALA A C 1
ATOM 3749 O O . ALA A 1 482 ? -6.313 14.820 27.864 1.00 97.88 482 ALA A O 1
ATOM 3750 N N . LEU A 1 483 ? -4.840 14.575 26.171 1.00 97.94 483 LEU A N 1
ATOM 3751 C CA . LEU A 1 483 ? -4.174 15.865 26.330 1.00 97.94 483 LEU A CA 1
ATOM 3752 C C . LEU A 1 483 ? -5.162 17.030 26.206 1.00 97.94 483 LEU A C 1
ATOM 3754 O O . LEU A 1 483 ? -5.235 17.869 27.102 1.00 97.94 483 LEU A O 1
ATOM 3758 N N . VAL A 1 484 ? -6.001 17.033 25.164 1.00 96.94 484 VAL A N 1
ATOM 3759 C CA . VAL A 1 484 ? -7.056 18.047 24.994 1.00 96.94 484 VAL A CA 1
ATOM 3760 C C . VAL A 1 484 ? -7.983 18.082 26.212 1.00 96.94 484 VAL A C 1
ATOM 3762 O O . VAL A 1 484 ? -8.306 19.156 26.715 1.00 96.94 484 VAL A O 1
ATOM 3765 N N . ARG A 1 485 ? -8.395 16.919 26.735 1.00 94.50 485 ARG A N 1
ATOM 3766 C CA . ARG A 1 485 ? -9.278 16.852 27.914 1.00 94.50 485 ARG A CA 1
ATOM 3767 C C . ARG A 1 485 ? -8.591 17.320 29.197 1.00 94.50 485 ARG A C 1
ATOM 3769 O O . ARG A 1 485 ? -9.270 17.883 30.052 1.00 94.50 485 ARG A O 1
ATOM 3776 N N . ILE A 1 486 ? -7.284 17.101 29.341 1.00 94.44 486 ILE A N 1
ATOM 3777 C CA . ILE A 1 486 ? -6.492 17.610 30.469 1.00 94.44 486 ILE A CA 1
ATOM 3778 C C . ILE A 1 486 ? -6.442 19.138 30.416 1.00 94.44 486 ILE A C 1
ATOM 3780 O O . ILE A 1 486 ? -6.809 19.781 31.397 1.00 94.44 486 ILE A O 1
ATOM 3784 N N . VAL A 1 487 ? -6.094 19.718 29.264 1.00 93.25 487 VAL A N 1
ATOM 3785 C CA . VAL A 1 487 ? -6.037 21.179 29.079 1.00 93.25 487 VAL A CA 1
ATOM 3786 C C . VAL A 1 487 ? -7.404 21.819 29.317 1.00 93.25 487 VAL A C 1
ATOM 3788 O O . VAL A 1 487 ? -7.508 22.776 30.079 1.00 93.25 487 VAL A O 1
ATOM 3791 N N . GLN A 1 488 ? -8.476 21.251 28.755 1.00 91.31 488 GLN A N 1
ATOM 3792 C CA . GLN A 1 488 ? -9.843 21.728 28.999 1.00 91.31 488 GLN A CA 1
ATOM 3793 C C . GLN A 1 488 ? -10.220 21.687 30.485 1.00 91.31 488 GLN A C 1
ATOM 3795 O O . GLN A 1 488 ? -10.890 22.594 30.971 1.00 91.31 488 GLN A O 1
ATOM 3800 N N . LYS A 1 489 ? -9.786 20.654 31.220 1.00 90.19 489 LYS A N 1
ATOM 3801 C CA . LYS A 1 489 ? -10.046 20.549 32.659 1.00 90.19 489 LYS A CA 1
ATOM 3802 C C . LYS A 1 489 ? -9.284 21.615 33.450 1.00 90.19 489 LYS A C 1
ATOM 3804 O O . LYS A 1 489 ? -9.878 22.231 34.324 1.00 90.19 489 LYS A O 1
ATOM 3809 N N . ILE A 1 490 ? -8.012 21.853 33.126 1.00 90.50 490 ILE A N 1
ATOM 3810 C CA . ILE A 1 490 ? -7.198 22.903 33.760 1.00 90.50 490 ILE A CA 1
ATOM 3811 C C . ILE A 1 490 ? -7.825 24.280 33.509 1.00 90.50 490 ILE A C 1
ATOM 3813 O O . ILE A 1 490 ? -8.023 25.046 34.448 1.00 90.50 490 ILE A O 1
ATOM 3817 N N . LEU A 1 491 ? -8.216 24.572 32.264 1.00 87.75 491 LEU A N 1
ATOM 3818 C CA . LEU A 1 491 ? -8.885 25.827 31.912 1.00 87.75 491 LEU A CA 1
ATOM 3819 C C . LEU A 1 491 ? -10.219 26.000 32.639 1.00 87.75 491 LEU A C 1
ATOM 3821 O O . LEU A 1 491 ? -10.501 27.090 33.125 1.00 87.75 491 LEU A O 1
ATOM 3825 N N . ALA A 1 492 ? -11.013 24.934 32.765 1.00 87.06 492 ALA A N 1
ATOM 3826 C CA . ALA A 1 492 ? -12.258 24.964 33.527 1.00 87.06 492 ALA A CA 1
ATOM 3827 C C . ALA A 1 492 ? -12.026 25.248 35.022 1.00 87.06 492 ALA A C 1
ATOM 3829 O O . ALA A 1 492 ? -12.840 25.925 35.640 1.00 87.06 492 ALA A O 1
ATOM 3830 N N . THR A 1 493 ? -10.920 24.769 35.601 1.00 87.69 493 THR A N 1
ATOM 3831 C CA . THR A 1 493 ? -10.544 25.078 36.990 1.00 87.69 493 THR A CA 1
ATOM 3832 C C . THR A 1 493 ? -10.095 26.530 37.154 1.00 87.69 493 THR A C 1
ATOM 3834 O O . THR A 1 493 ? -10.477 27.172 38.125 1.00 87.69 493 THR A O 1
ATOM 3837 N N . LEU A 1 494 ? -9.321 27.065 36.206 1.00 86.94 494 LEU A N 1
ATOM 3838 C CA . LEU A 1 494 ? -8.810 28.439 36.270 1.00 86.94 494 LEU A CA 1
ATOM 3839 C C . LEU A 1 494 ? -9.862 29.493 35.893 1.00 86.94 494 LEU A C 1
ATOM 3841 O O . LEU A 1 494 ? -9.815 30.619 36.380 1.00 86.94 494 LEU A O 1
ATOM 3845 N N . ARG A 1 495 ? -10.796 29.155 34.997 1.00 83.12 495 ARG A N 1
ATOM 3846 C CA . ARG A 1 495 ? -11.843 30.056 34.490 1.00 83.12 495 ARG A CA 1
ATOM 3847 C C . ARG A 1 495 ? -13.190 29.320 34.376 1.00 83.12 495 ARG A C 1
ATOM 3849 O O . ARG A 1 495 ? -13.625 29.013 33.262 1.00 83.12 495 ARG A O 1
ATOM 3856 N N . PRO A 1 496 ? -13.895 29.088 35.501 1.00 74.62 496 PRO A N 1
ATOM 3857 C CA . PRO A 1 496 ? -15.133 28.299 35.534 1.00 74.62 496 PRO A CA 1
ATOM 3858 C C . PRO A 1 496 ? -16.236 28.828 34.612 1.00 74.62 496 PRO A C 1
ATOM 3860 O O . PRO A 1 496 ? -16.914 28.045 33.952 1.00 74.62 496 PRO A O 1
ATOM 3863 N N . ALA A 1 497 ? -16.347 30.155 34.477 1.00 68.31 497 ALA A N 1
ATOM 3864 C CA . ALA A 1 497 ? -17.324 30.820 33.606 1.00 68.31 497 ALA A CA 1
ATOM 3865 C C . ALA A 1 497 ? -17.214 30.428 32.115 1.00 68.31 497 ALA A C 1
ATOM 3867 O O . ALA A 1 497 ? -18.128 30.681 31.335 1.00 68.31 497 ALA A O 1
ATOM 3868 N N . HIS A 1 498 ? -16.109 29.798 31.707 1.00 62.75 498 HIS A N 1
ATOM 3869 C CA . HIS A 1 498 ? -15.821 29.438 30.320 1.00 62.75 498 HIS A CA 1
ATOM 3870 C C . HIS A 1 498 ? -15.714 27.919 30.088 1.00 62.75 498 HIS A C 1
ATOM 3872 O O . HIS A 1 498 ? -15.440 27.483 28.965 1.00 62.75 498 HIS A O 1
ATOM 3878 N N . ALA A 1 499 ? -15.983 27.111 31.122 1.00 59.72 499 ALA A N 1
ATOM 3879 C CA . ALA A 1 499 ? -15.797 25.658 31.149 1.00 59.72 499 ALA A CA 1
ATOM 3880 C C . ALA A 1 499 ? -16.674 24.860 30.160 1.00 59.72 499 ALA A C 1
ATOM 3882 O O . ALA A 1 499 ? -16.373 23.703 29.870 1.00 59.72 499 ALA A O 1
ATOM 3883 N N . GLU A 1 500 ? -17.722 25.452 29.587 1.00 62.28 500 GLU A N 1
ATOM 3884 C CA . GLU A 1 500 ? -18.573 24.792 28.579 1.00 62.28 500 GLU A CA 1
ATOM 3885 C C . GLU A 1 500 ? -18.805 25.659 27.324 1.00 62.28 500 GLU A C 1
ATOM 3887 O O . GLU A 1 500 ? -19.655 25.362 26.486 1.00 62.28 500 GLU A O 1
ATOM 3892 N N . GLY A 1 501 ? -18.010 26.724 27.152 1.00 74.62 501 GLY A N 1
ATOM 3893 C CA . GLY A 1 501 ? -18.197 27.724 26.096 1.00 74.62 501 GLY A CA 1
ATOM 3894 C C . GLY A 1 501 ? -17.334 27.548 24.835 1.00 74.62 501 GLY A C 1
ATOM 3895 O O . GLY A 1 501 ? -16.547 26.610 24.682 1.00 74.62 501 GLY A O 1
ATOM 3896 N N . LYS A 1 502 ? -17.436 28.530 23.923 1.00 81.12 502 LYS A N 1
ATOM 3897 C CA . LYS A 1 502 ? -16.632 28.665 22.685 1.00 81.12 502 LYS A CA 1
ATOM 3898 C C . LYS A 1 502 ? -15.120 28.558 22.943 1.00 81.12 502 LYS A C 1
ATOM 3900 O O . LYS A 1 502 ? -14.408 27.950 22.147 1.00 81.12 502 LYS A O 1
ATOM 3905 N N . GLN A 1 503 ? -14.642 29.077 24.074 1.00 80.94 503 GLN A N 1
ATOM 3906 C CA . GLN A 1 503 ? -13.226 29.056 24.457 1.00 80.94 503 GLN A CA 1
ATOM 3907 C C . GLN A 1 503 ? -12.663 27.636 24.618 1.00 80.94 503 GLN A C 1
ATOM 3909 O O . GLN A 1 503 ? -11.542 27.382 24.190 1.00 80.94 503 GLN A O 1
ATOM 3914 N N . ASN A 1 504 ? -13.446 26.676 25.118 1.00 83.81 504 ASN A N 1
ATOM 3915 C CA . ASN A 1 504 ? -12.990 25.288 25.246 1.00 83.81 504 ASN A CA 1
ATOM 3916 C C . ASN A 1 504 ? -12.823 24.573 23.902 1.00 83.81 504 ASN A C 1
ATOM 3918 O O . ASN A 1 504 ? -11.984 23.676 23.775 1.00 83.81 504 ASN A O 1
ATOM 3922 N N . LYS A 1 505 ? -13.597 24.977 22.888 1.00 88.06 505 LYS A N 1
ATOM 3923 C CA . LYS A 1 505 ? -13.409 24.516 21.506 1.00 88.06 505 LYS A CA 1
ATOM 3924 C C . LYS A 1 505 ? -12.161 25.145 20.886 1.00 88.06 505 LYS A C 1
ATOM 3926 O O . LYS A 1 505 ? -11.401 24.434 20.240 1.00 88.06 505 LYS A O 1
ATOM 3931 N N . ILE A 1 506 ? -11.923 26.436 21.135 1.00 88.44 506 ILE A N 1
ATOM 3932 C CA . ILE A 1 506 ? -10.710 27.141 20.687 1.00 88.44 506 ILE A CA 1
ATOM 3933 C C . ILE A 1 506 ? -9.463 26.499 21.305 1.00 88.44 506 ILE A C 1
ATOM 3935 O O . ILE A 1 506 ? -8.543 26.152 20.576 1.00 88.44 506 ILE A O 1
ATOM 3939 N N . ALA A 1 507 ? -9.458 26.251 22.617 1.00 89.12 507 ALA A N 1
ATOM 3940 C CA . ALA A 1 507 ? -8.345 25.594 23.299 1.00 89.12 507 ALA A CA 1
ATOM 3941 C C . ALA A 1 507 ? -8.056 24.196 22.732 1.00 89.12 507 ALA A C 1
ATOM 3943 O O . ALA A 1 507 ? -6.900 23.856 22.496 1.00 89.12 507 ALA A O 1
ATOM 3944 N N . ALA A 1 508 ? -9.096 23.399 22.455 1.00 91.75 508 ALA A N 1
ATOM 3945 C CA . ALA A 1 508 ? -8.926 22.113 21.781 1.00 91.75 508 ALA A CA 1
ATOM 3946 C C . ALA A 1 508 ? -8.295 22.274 20.390 1.00 91.75 508 ALA A C 1
ATOM 3948 O O . ALA A 1 508 ? -7.368 21.540 20.063 1.00 91.75 508 ALA A O 1
ATOM 3949 N N . GLY A 1 509 ? -8.766 23.246 19.602 1.00 93.94 509 GLY A N 1
ATOM 3950 C CA . GLY A 1 509 ? -8.201 23.568 18.292 1.00 93.94 509 GLY A CA 1
ATOM 3951 C C . GLY A 1 509 ? -6.725 23.960 18.367 1.00 93.94 509 GLY A C 1
ATOM 3952 O O . GLY A 1 509 ? -5.928 23.422 17.609 1.00 93.94 509 GLY A O 1
ATOM 3953 N N . ILE A 1 510 ? -6.346 24.814 19.324 1.00 95.31 510 ILE A N 1
ATOM 3954 C CA . ILE A 1 510 ? -4.955 25.239 19.542 1.00 95.31 510 ILE A CA 1
ATOM 3955 C C . ILE A 1 510 ? -4.071 24.047 19.918 1.00 95.31 510 ILE A C 1
ATOM 3957 O O . ILE A 1 510 ? -3.016 23.869 19.324 1.00 95.31 510 ILE A O 1
ATOM 3961 N N . VAL A 1 511 ? -4.498 23.199 20.861 1.00 96.69 511 VAL A N 1
ATOM 3962 C CA . VAL A 1 511 ? -3.717 22.015 21.265 1.00 96.69 511 VAL A CA 1
ATOM 3963 C C . VAL A 1 511 ? -3.514 21.063 20.086 1.00 96.69 511 VAL A C 1
ATOM 3965 O O . VAL A 1 511 ? -2.399 20.598 19.865 1.00 96.69 511 VAL A O 1
ATOM 3968 N N . ILE A 1 512 ? -4.570 20.796 19.311 1.00 96.75 512 ILE A N 1
ATOM 3969 C CA . ILE A 1 512 ? -4.474 19.952 18.114 1.00 96.75 512 ILE A CA 1
ATOM 3970 C C . ILE A 1 512 ? -3.513 20.583 17.103 1.00 96.75 512 ILE A C 1
ATOM 3972 O O . ILE A 1 512 ? -2.623 19.890 16.621 1.00 96.75 512 ILE A O 1
ATOM 3976 N N . ALA A 1 513 ? -3.646 21.882 16.825 1.00 95.75 513 ALA A N 1
ATOM 3977 C CA . ALA A 1 513 ? -2.793 22.593 15.879 1.00 95.75 513 ALA A CA 1
ATOM 3978 C C . ALA A 1 513 ? -1.319 22.574 16.302 1.00 95.75 513 ALA A C 1
ATOM 3980 O O . ALA A 1 513 ? -0.472 22.232 15.487 1.00 95.75 513 ALA A O 1
ATOM 3981 N N . LEU A 1 514 ? -1.007 22.857 17.570 1.00 95.38 514 LEU A N 1
ATOM 3982 C CA . LEU A 1 514 ? 0.366 22.832 18.086 1.00 95.38 514 LEU A CA 1
ATOM 3983 C C . LEU A 1 514 ? 0.995 21.441 17.984 1.00 95.38 514 LEU A C 1
ATOM 3985 O O . LEU A 1 514 ? 2.144 21.319 17.570 1.00 95.38 514 LEU A O 1
ATOM 3989 N N . VAL A 1 515 ? 0.242 20.386 18.314 1.00 95.31 515 VAL A N 1
ATOM 3990 C CA . VAL A 1 515 ? 0.733 19.008 18.174 1.00 95.31 515 VAL A CA 1
ATOM 3991 C C . VAL A 1 515 ? 0.918 18.639 16.703 1.00 95.31 515 VAL A C 1
ATOM 3993 O O . VAL A 1 515 ? 1.919 18.020 16.363 1.00 95.31 515 VAL A O 1
ATOM 3996 N N . CYS A 1 516 ? 0.009 19.054 15.815 1.00 94.12 516 CYS A N 1
ATOM 3997 C CA . CYS A 1 516 ? 0.163 18.831 14.377 1.00 94.12 516 CYS A CA 1
ATOM 3998 C C . CYS A 1 516 ? 1.383 19.575 13.822 1.00 94.12 516 CYS A C 1
ATOM 4000 O O . CYS A 1 516 ? 2.167 18.971 13.104 1.00 94.12 516 CYS A O 1
ATOM 4002 N N . ILE A 1 517 ? 1.593 20.839 14.196 1.00 92.75 517 ILE A N 1
ATOM 4003 C CA . ILE A 1 517 ? 2.791 21.600 13.820 1.00 92.75 517 ILE A CA 1
ATOM 4004 C C . ILE A 1 517 ? 4.040 20.869 14.314 1.00 92.75 517 ILE A C 1
ATOM 4006 O O . ILE A 1 517 ? 4.957 20.651 13.540 1.00 92.75 517 ILE A O 1
ATOM 4010 N N . ALA A 1 518 ? 4.064 20.409 15.564 1.00 91.44 518 ALA A N 1
ATOM 4011 C CA . ALA A 1 518 ? 5.214 19.692 16.107 1.00 91.44 518 ALA A CA 1
ATOM 4012 C C . ALA A 1 518 ? 5.485 18.332 15.423 1.00 91.44 518 ALA A C 1
ATOM 4014 O O . ALA A 1 518 ? 6.630 17.893 15.388 1.00 91.44 518 ALA A 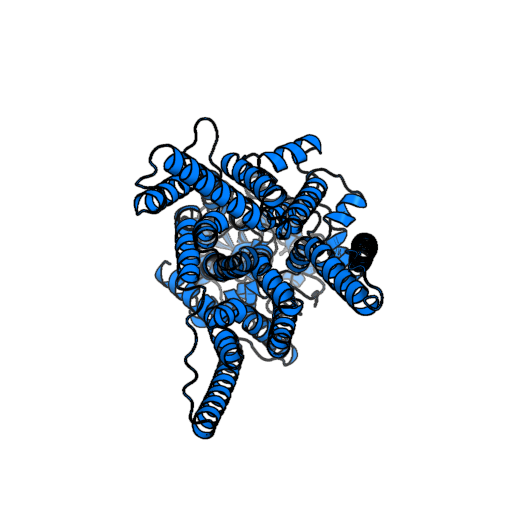O 1
ATOM 4015 N N . ILE A 1 519 ? 4.459 17.668 14.879 1.00 91.94 519 ILE A N 1
ATOM 4016 C CA . ILE A 1 519 ? 4.590 16.405 14.130 1.00 91.94 519 ILE A CA 1
ATOM 4017 C C . ILE A 1 519 ? 5.035 16.650 12.683 1.00 91.94 519 ILE A C 1
ATOM 4019 O O . ILE A 1 519 ? 5.920 15.956 12.192 1.00 91.94 519 ILE A O 1
ATOM 4023 N N . TYR A 1 520 ? 4.402 17.606 12.001 1.00 91.12 520 TYR A N 1
ATOM 4024 C CA . TYR A 1 520 ? 4.553 17.839 10.562 1.00 91.12 520 TYR A CA 1
ATOM 4025 C C . TYR A 1 520 ? 5.561 18.947 10.224 1.00 91.12 520 TYR A C 1
ATOM 4027 O O . TYR A 1 520 ? 5.810 19.194 9.047 1.00 91.12 520 TYR A O 1
ATOM 4035 N N . SER A 1 521 ? 6.139 19.638 11.213 1.00 82.44 521 SER A N 1
ATOM 4036 C CA . SER A 1 521 ? 7.095 20.717 10.950 1.00 82.44 521 SER A CA 1
ATOM 4037 C C . SER A 1 521 ? 8.297 20.190 10.157 1.00 82.44 521 SER A C 1
ATOM 4039 O O . SER A 1 521 ? 8.964 19.256 10.610 1.00 82.44 521 SER A O 1
ATOM 4041 N N . PRO A 1 522 ? 8.635 20.814 9.015 1.00 65.25 522 PRO A N 1
ATOM 4042 C CA . PRO A 1 522 ? 9.843 20.487 8.266 1.00 65.25 522 PRO A CA 1
ATOM 4043 C C . PRO A 1 522 ? 11.115 21.051 8.921 1.00 65.25 522 PRO A C 1
ATOM 4045 O O . PRO A 1 522 ? 12.209 20.801 8.420 1.00 65.25 522 PRO A O 1
ATOM 4048 N N . VAL A 1 523 ? 10.990 21.795 10.031 1.00 61.16 523 VAL A N 1
ATOM 4049 C CA . VAL A 1 523 ? 12.099 22.393 10.791 1.00 61.16 523 VAL A CA 1
ATOM 4050 C C . VAL A 1 523 ? 12.048 21.915 12.247 1.00 61.16 523 VAL A C 1
ATOM 4052 O O . VAL A 1 523 ? 11.041 22.119 12.930 1.00 61.16 523 VAL A O 1
ATOM 4055 N N . ALA A 1 524 ? 13.131 21.302 12.734 1.00 57.53 524 ALA A N 1
ATOM 4056 C CA . ALA A 1 524 ? 13.331 20.986 14.148 1.00 57.53 524 ALA A CA 1
ATOM 4057 C C . ALA A 1 524 ? 14.770 21.334 14.571 1.00 57.53 524 ALA A C 1
ATOM 4059 O O . ALA A 1 524 ? 15.687 21.199 13.758 1.00 57.53 524 ALA A O 1
ATOM 4060 N N . PRO A 1 525 ? 15.001 21.768 15.823 1.00 48.19 525 PRO A N 1
ATOM 4061 C CA . PRO A 1 525 ? 16.349 22.031 16.311 1.00 48.19 525 PRO A CA 1
ATOM 4062 C C . PRO A 1 525 ? 17.154 20.726 16.424 1.00 48.19 525 PRO A C 1
ATOM 4064 O O . PRO A 1 525 ? 16.750 19.811 17.139 1.00 48.19 525 PRO A O 1
ATOM 4067 N N . GLY A 1 526 ? 18.304 20.654 15.749 1.00 52.12 526 GLY A N 1
ATOM 4068 C CA . GLY A 1 526 ? 19.347 19.648 15.990 1.00 52.12 526 GLY A CA 1
ATOM 4069 C C . GLY A 1 526 ? 19.222 18.295 15.274 1.00 52.12 526 GLY A C 1
ATOM 4070 O O . GLY A 1 526 ? 20.173 17.532 15.345 1.00 52.12 526 GLY A O 1
ATOM 4071 N N . ASN A 1 527 ? 18.121 17.992 14.572 1.00 60.97 527 ASN A N 1
ATOM 4072 C CA . ASN A 1 527 ? 17.959 16.768 13.765 1.00 60.97 527 ASN A CA 1
ATOM 4073 C C . ASN A 1 527 ? 17.074 17.019 12.534 1.00 60.97 527 ASN A C 1
ATOM 4075 O O . ASN A 1 527 ? 16.185 17.871 12.580 1.00 60.97 527 ASN A O 1
ATOM 4079 N N . LEU A 1 528 ? 17.273 16.239 11.462 1.00 72.88 528 LEU A N 1
ATOM 4080 C CA . LEU A 1 528 ? 16.410 16.266 10.275 1.00 72.88 528 LEU A CA 1
ATOM 4081 C C . LEU A 1 528 ? 14.994 15.776 10.640 1.00 72.88 528 LEU A C 1
ATOM 4083 O O . LEU A 1 528 ? 14.845 14.638 11.093 1.00 72.88 528 LEU A O 1
ATOM 4087 N N . PRO A 1 529 ? 13.937 16.581 10.435 1.00 85.31 529 PRO A N 1
ATOM 4088 C CA . PRO A 1 529 ? 12.572 16.138 10.703 1.00 85.31 529 PRO A CA 1
ATOM 4089 C C . PRO A 1 529 ? 12.143 15.012 9.765 1.00 85.31 529 PRO A C 1
ATOM 4091 O O . PRO A 1 529 ? 12.468 15.029 8.578 1.00 85.31 529 PRO A O 1
ATOM 4094 N N . PHE A 1 530 ? 11.342 14.071 10.273 1.00 90.12 530 PHE A N 1
ATOM 4095 C CA . PHE A 1 530 ? 10.892 12.906 9.504 1.00 90.12 530 PHE A CA 1
ATOM 4096 C C . PHE A 1 530 ? 10.251 13.294 8.161 1.00 90.12 530 PHE A C 1
ATOM 4098 O O . PHE A 1 530 ? 10.627 12.781 7.114 1.00 90.12 530 PHE A O 1
ATOM 4105 N N . PHE A 1 531 ? 9.319 14.246 8.161 1.00 90.75 531 PHE A N 1
ATOM 4106 C CA . PHE A 1 531 ? 8.630 14.646 6.933 1.00 90.75 531 PHE A CA 1
ATOM 4107 C C . PHE A 1 531 ? 9.528 15.401 5.944 1.00 90.75 531 PHE A C 1
ATOM 4109 O O . PHE A 1 531 ? 9.287 15.354 4.740 1.00 90.75 531 PHE A O 1
ATOM 4116 N N . LYS A 1 532 ? 10.607 16.033 6.426 1.00 89.69 532 LYS A N 1
ATOM 4117 C CA . LYS A 1 532 ? 11.641 16.581 5.544 1.00 89.69 532 LYS A CA 1
ATOM 4118 C C . LYS A 1 532 ? 12.479 15.465 4.918 1.00 89.69 532 LYS A C 1
ATOM 4120 O O . LYS A 1 532 ? 12.818 15.555 3.745 1.00 89.69 532 LYS A O 1
ATOM 4125 N N . HIS A 1 533 ? 12.759 14.394 5.663 1.00 89.50 533 HIS A N 1
ATOM 4126 C CA . HIS A 1 533 ? 13.380 13.195 5.103 1.00 89.50 533 HIS A CA 1
ATOM 4127 C C . HIS A 1 533 ? 12.503 12.537 4.031 1.00 89.50 533 HIS A C 1
ATOM 4129 O O . HIS A 1 533 ? 13.034 12.183 2.988 1.00 89.50 533 HIS A O 1
ATOM 4135 N N . VAL A 1 534 ? 11.180 12.447 4.232 1.00 90.56 534 VAL A N 1
ATOM 4136 C CA . VAL A 1 534 ? 10.246 11.955 3.197 1.00 90.56 534 VAL A CA 1
ATOM 4137 C C . VAL A 1 534 ? 10.378 12.766 1.910 1.00 90.56 534 VAL A C 1
ATOM 4139 O O . VAL A 1 534 ? 10.517 12.178 0.843 1.00 90.56 534 VAL A O 1
ATOM 4142 N N . GLN A 1 535 ? 10.403 14.099 1.999 1.00 90.94 535 GLN A N 1
ATOM 4143 C CA . GLN A 1 535 ? 10.632 14.946 0.825 1.00 90.94 535 GLN A CA 1
ATOM 4144 C C . GLN A 1 535 ? 11.998 14.668 0.184 1.00 90.94 535 GLN A C 1
ATOM 4146 O O . GLN A 1 535 ? 12.079 14.495 -1.025 1.00 90.94 535 GLN A O 1
ATOM 4151 N N . ASN A 1 536 ? 13.069 14.600 0.980 1.00 89.06 536 ASN A N 1
ATOM 4152 C CA . ASN A 1 536 ? 14.417 14.390 0.455 1.00 89.06 536 ASN A CA 1
ATOM 4153 C C . ASN A 1 536 ? 14.550 13.035 -0.257 1.00 89.06 536 ASN A C 1
ATOM 4155 O O . ASN A 1 536 ? 15.009 13.009 -1.390 1.00 89.06 536 ASN A O 1
ATOM 4159 N N . ILE A 1 537 ? 14.106 11.936 0.365 1.00 87.69 537 ILE A N 1
ATOM 4160 C CA . ILE A 1 537 ? 14.211 10.597 -0.235 1.00 87.69 537 ILE A CA 1
ATOM 4161 C C . ILE A 1 537 ? 13.300 10.450 -1.455 1.00 87.69 537 ILE A C 1
ATOM 4163 O O . ILE A 1 537 ? 13.687 9.818 -2.428 1.00 87.69 537 ILE A O 1
ATOM 4167 N N . THR A 1 538 ? 12.123 11.090 -1.443 1.00 88.56 538 THR A N 1
ATOM 4168 C CA . THR A 1 538 ? 11.249 11.135 -2.624 1.00 88.56 538 THR A CA 1
ATOM 4169 C C . THR A 1 538 ? 11.940 11.867 -3.768 1.00 88.56 538 THR A C 1
ATOM 4171 O O . THR A 1 538 ? 11.928 11.369 -4.883 1.00 88.56 538 THR A O 1
ATOM 4174 N N . ALA A 1 539 ? 12.581 13.008 -3.502 1.00 85.25 539 ALA A N 1
ATOM 4175 C CA . ALA A 1 539 ? 13.315 13.753 -4.522 1.00 85.25 539 ALA A CA 1
ATOM 4176 C C . ALA A 1 539 ? 14.529 12.979 -5.066 1.00 85.25 539 ALA A C 1
ATOM 4178 O O . ALA A 1 539 ? 14.840 13.112 -6.244 1.00 85.25 539 ALA A O 1
ATOM 4179 N N . THR A 1 540 ? 15.204 12.182 -4.229 1.00 81.31 540 THR A N 1
ATOM 4180 C CA . THR A 1 540 ? 16.302 11.302 -4.659 1.00 81.31 540 THR A CA 1
ATOM 4181 C C . THR A 1 540 ? 15.780 10.174 -5.546 1.00 81.31 540 THR A C 1
ATOM 4183 O O . THR A 1 540 ? 16.178 10.079 -6.701 1.00 81.31 540 THR A O 1
ATOM 4186 N N . HIS A 1 541 ? 14.832 9.370 -5.051 1.00 78.06 541 HIS A N 1
ATOM 4187 C CA . HIS A 1 541 ? 14.306 8.223 -5.795 1.00 78.06 541 HIS A CA 1
ATOM 4188 C C . HIS A 1 541 ? 13.515 8.617 -7.045 1.00 78.06 541 HIS A C 1
ATOM 4190 O O . HIS A 1 541 ? 13.468 7.837 -7.982 1.00 78.06 541 HIS A O 1
ATOM 4196 N N . ALA A 1 542 ? 12.897 9.800 -7.077 1.00 70.62 542 ALA A N 1
ATOM 4197 C CA . ALA A 1 542 ? 12.166 10.305 -8.237 1.00 70.62 542 ALA A CA 1
ATOM 4198 C C . ALA A 1 542 ? 13.057 11.093 -9.223 1.00 70.62 542 ALA A C 1
ATOM 4200 O O . ALA A 1 542 ? 12.531 11.923 -9.962 1.00 70.62 542 ALA A O 1
ATOM 4201 N N . GLY A 1 543 ? 14.376 10.866 -9.251 1.00 57.28 543 GLY A N 1
ATOM 4202 C CA . GLY A 1 543 ? 15.216 11.314 -10.369 1.00 57.28 543 GLY A CA 1
ATOM 4203 C C . GLY A 1 543 ? 16.128 12.516 -10.131 1.00 57.28 543 GLY A C 1
ATOM 4204 O O . GLY A 1 543 ? 16.347 13.292 -11.057 1.00 57.28 543 GLY A O 1
ATOM 4205 N N . ARG A 1 544 ? 16.707 12.700 -8.937 1.00 51.94 544 ARG A N 1
ATOM 4206 C CA . ARG A 1 544 ? 17.891 13.577 -8.823 1.00 51.94 544 ARG A CA 1
ATOM 4207 C C . ARG A 1 544 ? 19.158 12.795 -9.170 1.00 51.94 544 ARG A C 1
ATOM 4209 O O . ARG A 1 544 ? 19.765 12.253 -8.259 1.00 51.94 544 ARG A O 1
ATOM 4216 N N . GLU A 1 545 ? 19.471 12.773 -10.470 1.00 47.94 545 GLU A N 1
ATOM 4217 C CA . GLU A 1 545 ? 20.721 12.538 -11.250 1.00 47.94 545 GLU A CA 1
ATOM 4218 C C . GLU A 1 545 ? 21.939 11.770 -10.682 1.00 47.94 545 GLU A C 1
ATOM 4220 O O . GLU A 1 545 ? 22.790 11.386 -11.471 1.00 47.94 545 GLU A O 1
ATOM 4225 N N . ILE A 1 546 ? 22.086 11.534 -9.379 1.00 51.00 546 ILE A N 1
ATOM 4226 C CA . ILE A 1 546 ? 23.301 10.939 -8.797 1.00 51.00 546 ILE A CA 1
ATOM 4227 C C . ILE A 1 546 ? 23.147 9.426 -8.565 1.00 51.00 546 ILE A C 1
ATOM 4229 O O . ILE A 1 546 ? 24.143 8.718 -8.623 1.00 51.00 546 ILE A O 1
ATOM 4233 N N . ASP A 1 547 ? 21.921 8.922 -8.366 1.00 57.22 547 ASP A N 1
ATOM 4234 C CA . ASP A 1 547 ? 21.697 7.540 -7.895 1.00 57.22 547 ASP A CA 1
ATOM 4235 C C . ASP A 1 547 ? 20.724 6.703 -8.756 1.00 57.22 547 ASP A C 1
ATOM 4237 O O . ASP A 1 547 ? 20.406 5.575 -8.376 1.00 57.22 547 ASP A O 1
ATOM 4241 N N . VAL A 1 548 ? 20.200 7.227 -9.875 1.00 72.81 548 VAL A N 1
ATOM 4242 C CA . VAL A 1 548 ? 19.285 6.471 -10.758 1.00 72.81 548 VAL A CA 1
ATOM 4243 C C . VAL A 1 548 ? 19.801 6.415 -12.197 1.00 72.81 548 VAL A C 1
ATOM 4245 O O . VAL A 1 548 ? 20.204 7.455 -12.720 1.00 72.81 548 VAL A O 1
ATOM 4248 N N . PRO A 1 549 ? 19.783 5.236 -12.844 1.00 80.88 549 PRO A N 1
ATOM 4249 C CA . PRO A 1 549 ? 20.349 5.077 -14.178 1.00 80.88 549 PRO A CA 1
ATOM 4250 C C . PRO A 1 549 ? 19.422 5.562 -15.308 1.00 80.88 549 PRO A C 1
ATOM 4252 O O . PRO A 1 549 ? 19.919 5.882 -16.379 1.00 80.88 549 PRO A O 1
ATOM 4255 N N . TYR A 1 550 ? 18.096 5.664 -15.108 1.00 88.00 550 TYR A N 1
ATOM 4256 C CA . TYR A 1 550 ? 17.147 6.026 -16.174 1.00 88.00 550 TYR A CA 1
ATOM 4257 C C . TYR A 1 550 ? 16.616 7.472 -16.080 1.00 88.00 550 TYR A C 1
ATOM 4259 O O . TYR A 1 550 ? 15.432 7.736 -15.824 1.00 88.00 550 TYR A O 1
ATOM 4267 N N . THR A 1 551 ? 17.502 8.452 -16.302 1.00 86.62 551 THR A N 1
ATOM 4268 C CA . THR A 1 551 ? 17.168 9.880 -16.158 1.00 86.62 551 THR A CA 1
ATOM 4269 C C . THR A 1 551 ? 16.339 10.432 -17.327 1.00 86.62 551 THR A C 1
ATOM 4271 O O . THR A 1 551 ? 16.029 9.752 -18.306 1.00 86.62 551 THR A O 1
ATOM 4274 N N . ASP A 1 552 ? 15.963 11.714 -17.249 1.00 86.81 552 ASP A N 1
ATOM 4275 C CA . ASP A 1 552 ? 15.273 12.400 -18.349 1.00 86.81 552 ASP A CA 1
ATOM 4276 C C . ASP A 1 552 ? 16.143 12.509 -19.619 1.00 86.81 552 ASP A C 1
ATOM 4278 O O . ASP A 1 552 ? 15.603 12.697 -20.709 1.00 86.81 552 ASP A O 1
ATOM 4282 N N . THR A 1 553 ? 17.470 12.386 -19.502 1.00 88.88 553 THR A N 1
ATOM 4283 C CA . THR A 1 553 ? 18.378 12.322 -20.658 1.00 88.88 553 THR A CA 1
ATOM 4284 C C . THR A 1 553 ? 18.301 10.956 -21.338 1.00 88.88 553 THR A C 1
ATOM 4286 O O . THR A 1 553 ? 18.165 10.895 -22.558 1.00 88.88 553 THR A O 1
ATOM 4289 N N . GLU A 1 554 ? 18.315 9.863 -20.570 1.00 90.81 554 GLU A N 1
ATOM 4290 C CA . GLU A 1 554 ? 18.164 8.498 -21.093 1.00 90.81 554 GLU A CA 1
ATOM 4291 C C . GLU A 1 554 ? 16.786 8.305 -21.729 1.00 90.81 554 GLU A C 1
ATOM 4293 O O . GLU A 1 554 ? 16.699 7.768 -22.830 1.00 90.81 554 GLU A O 1
ATOM 4298 N N . LYS A 1 555 ? 15.716 8.832 -21.116 1.00 91.50 555 LYS A N 1
ATOM 4299 C CA . LYS A 1 555 ? 14.365 8.806 -21.708 1.00 91.50 555 LYS A CA 1
ATOM 4300 C C . LYS A 1 555 ? 14.310 9.484 -23.069 1.00 91.50 555 LYS A C 1
ATOM 4302 O O . LYS A 1 555 ? 13.800 8.891 -24.005 1.00 91.50 555 LYS A O 1
ATOM 4307 N N . LYS A 1 556 ? 14.884 10.685 -23.209 1.00 93.25 556 LYS A N 1
ATOM 4308 C CA . LYS A 1 556 ? 14.922 11.392 -24.502 1.00 93.25 556 LYS A CA 1
ATOM 4309 C C . LYS A 1 556 ? 15.710 10.631 -25.560 1.00 93.25 556 LYS A C 1
ATOM 4311 O O . LYS A 1 556 ? 15.357 10.688 -26.733 1.00 93.25 556 LYS A O 1
ATOM 4316 N N . PHE A 1 557 ? 16.788 9.954 -25.166 1.00 95.62 557 PHE A N 1
ATOM 4317 C CA . PHE A 1 557 ? 17.528 9.104 -26.090 1.00 95.62 557 PHE A CA 1
ATOM 4318 C C . PHE A 1 557 ? 16.680 7.910 -26.532 1.00 95.62 557 PHE A C 1
ATOM 4320 O O . PHE A 1 557 ? 16.588 7.657 -27.726 1.00 95.62 557 PHE A O 1
ATOM 4327 N N . VAL A 1 558 ? 16.003 7.237 -25.597 1.00 96.06 558 VAL A N 1
ATOM 4328 C CA . VAL A 1 558 ? 15.065 6.147 -25.904 1.00 96.06 558 VAL A CA 1
ATOM 4329 C C . VAL A 1 558 ? 13.910 6.617 -26.791 1.00 96.06 558 VAL A C 1
ATOM 4331 O O . VAL A 1 558 ? 13.572 5.922 -27.741 1.00 96.06 558 VAL A O 1
ATOM 4334 N N . ASP A 1 559 ? 13.361 7.812 -26.565 1.00 95.38 559 ASP A N 1
ATOM 4335 C CA . ASP A 1 559 ? 12.319 8.382 -27.428 1.00 95.38 559 ASP A CA 1
ATOM 4336 C C . ASP A 1 559 ? 12.819 8.518 -28.880 1.00 95.38 559 ASP A C 1
ATOM 4338 O O . ASP A 1 559 ? 12.094 8.195 -29.814 1.00 95.38 559 ASP A O 1
ATOM 4342 N N . ARG A 1 560 ? 14.085 8.917 -29.082 1.00 96.75 560 ARG A N 1
ATOM 4343 C CA . ARG A 1 560 ? 14.719 8.956 -30.414 1.00 96.75 560 ARG A CA 1
ATOM 4344 C C . ARG A 1 560 ? 15.012 7.566 -30.979 1.00 96.75 560 ARG A C 1
ATOM 4346 O O . ARG A 1 560 ? 15.014 7.412 -32.193 1.00 96.75 560 ARG A O 1
ATOM 4353 N N . VAL A 1 561 ? 15.289 6.571 -30.134 1.00 96.94 561 VAL A N 1
ATOM 4354 C CA . VAL A 1 561 ? 15.429 5.169 -30.565 1.00 96.94 561 VAL A CA 1
ATOM 4355 C C . VAL A 1 561 ? 14.089 4.648 -31.090 1.00 96.94 561 VAL A C 1
ATOM 4357 O O . VAL A 1 561 ? 14.069 4.073 -32.170 1.00 96.94 561 VAL A O 1
ATOM 4360 N N . ASN A 1 562 ? 12.978 4.924 -30.399 1.00 95.50 562 ASN A N 1
ATOM 4361 C CA . ASN A 1 562 ? 11.627 4.547 -30.837 1.00 95.50 562 ASN A CA 1
ATOM 4362 C C . ASN A 1 562 ? 11.227 5.167 -32.189 1.00 95.50 562 ASN A C 1
ATOM 4364 O O . ASN A 1 562 ? 10.377 4.624 -32.880 1.00 95.50 562 ASN A O 1
ATOM 4368 N N . GLU A 1 563 ? 11.822 6.295 -32.590 1.00 95.62 563 GLU A N 1
ATOM 4369 C CA . GLU A 1 563 ? 11.606 6.886 -33.922 1.00 95.62 563 GLU A CA 1
ATOM 4370 C C . GLU A 1 563 ? 12.333 6.127 -35.053 1.00 95.62 563 GLU A C 1
ATOM 4372 O O . GLU A 1 563 ? 12.082 6.402 -36.228 1.00 95.62 563 GLU A O 1
ATOM 4377 N N . LEU A 1 564 ? 13.263 5.223 -34.718 1.00 95.56 564 LEU A N 1
ATOM 4378 C CA . LEU A 1 564 ? 14.158 4.538 -35.661 1.00 95.56 564 LEU A CA 1
ATOM 4379 C C . LEU A 1 564 ? 13.903 3.033 -35.798 1.00 95.56 564 LEU A C 1
ATOM 4381 O O . LEU A 1 564 ? 14.429 2.436 -36.740 1.00 95.56 564 LEU A O 1
ATOM 4385 N N . ILE A 1 565 ? 13.167 2.440 -34.861 1.00 93.81 565 ILE A N 1
ATOM 4386 C CA . ILE A 1 565 ? 12.849 1.009 -34.826 1.00 93.81 565 ILE A CA 1
ATOM 4387 C C . ILE A 1 565 ? 11.364 0.788 -35.136 1.00 93.81 565 ILE A C 1
ATOM 4389 O O . ILE A 1 565 ? 10.542 1.678 -34.913 1.00 93.81 565 ILE A O 1
ATOM 4393 N N . ASP A 1 566 ? 11.032 -0.394 -35.637 1.00 89.75 566 ASP A N 1
ATOM 4394 C CA . ASP A 1 566 ? 9.660 -0.854 -35.830 1.00 89.75 566 ASP A CA 1
ATOM 4395 C C . ASP A 1 566 ? 9.102 -1.484 -34.532 1.00 89.75 566 ASP A C 1
ATOM 4397 O O . ASP A 1 566 ? 9.850 -1.860 -33.629 1.00 89.75 566 ASP A O 1
ATOM 4401 N N . GLU A 1 567 ? 7.771 -1.600 -34.410 1.00 78.25 567 GLU A N 1
ATOM 4402 C CA . GLU A 1 567 ? 7.112 -2.138 -33.196 1.00 78.25 567 GLU A CA 1
ATOM 4403 C C . GLU A 1 567 ? 7.490 -3.602 -32.896 1.00 78.25 567 GLU A C 1
ATOM 4405 O O . GLU A 1 567 ? 7.481 -4.013 -31.735 1.00 78.25 567 GLU A O 1
ATOM 4410 N N . ASP A 1 568 ? 7.830 -4.371 -33.934 1.00 83.31 568 ASP A N 1
ATOM 4411 C CA . ASP A 1 568 ? 8.190 -5.789 -33.835 1.00 83.31 568 ASP A CA 1
ATOM 4412 C C . ASP A 1 568 ? 9.694 -6.013 -33.572 1.00 83.31 568 ASP A C 1
ATOM 4414 O O . ASP A 1 568 ? 10.102 -7.155 -33.346 1.00 83.31 568 ASP A O 1
ATOM 4418 N N . ASP A 1 569 ? 10.510 -4.949 -33.582 1.00 90.62 569 ASP A N 1
ATOM 4419 C CA . ASP A 1 569 ? 11.961 -5.058 -33.420 1.00 90.62 569 ASP A CA 1
ATOM 4420 C C . ASP A 1 569 ? 12.337 -5.488 -31.992 1.00 90.62 569 ASP A C 1
ATOM 4422 O O . ASP A 1 569 ? 11.816 -4.977 -30.994 1.00 90.62 569 ASP A O 1
ATOM 4426 N N . VAL A 1 570 ? 13.324 -6.378 -31.864 1.00 91.38 570 VAL A N 1
ATOM 4427 C CA . VAL A 1 570 ? 13.861 -6.789 -30.557 1.00 91.38 570 VAL A CA 1
ATOM 4428 C C . VAL A 1 570 ? 15.154 -6.042 -30.251 1.00 91.38 570 VAL A C 1
ATOM 4430 O O . VAL A 1 570 ? 16.160 -6.145 -30.959 1.00 91.38 570 VAL A O 1
ATOM 4433 N N . VAL A 1 571 ? 15.156 -5.321 -29.127 1.00 95.19 571 VAL A N 1
ATOM 4434 C CA . VAL A 1 571 ? 16.306 -4.521 -28.689 1.00 95.19 571 VAL A CA 1
ATOM 4435 C C . VAL A 1 571 ? 17.036 -5.226 -27.546 1.00 95.19 571 VAL A C 1
ATOM 4437 O O . VAL A 1 571 ? 16.607 -5.193 -26.393 1.00 95.19 571 VAL A O 1
ATOM 4440 N N . LEU A 1 572 ? 18.179 -5.848 -27.824 1.00 95.88 572 LEU A N 1
ATOM 4441 C CA . LEU A 1 572 ? 19.073 -6.337 -26.774 1.00 95.88 572 LEU A CA 1
ATOM 4442 C C . LEU A 1 572 ? 19.649 -5.152 -25.994 1.00 95.88 572 LEU A C 1
ATOM 4444 O O . LEU A 1 572 ? 19.921 -4.094 -26.554 1.00 95.88 572 LEU A O 1
ATOM 4448 N N . ASN A 1 573 ? 19.835 -5.314 -24.690 1.00 95.19 573 ASN A N 1
ATOM 4449 C CA . ASN A 1 573 ? 20.244 -4.215 -23.821 1.00 95.19 573 ASN A CA 1
ATOM 4450 C C . ASN A 1 573 ? 21.095 -4.689 -22.640 1.00 95.19 573 ASN A C 1
ATOM 4452 O O . ASN A 1 573 ? 21.046 -5.854 -22.248 1.00 95.19 573 ASN A O 1
ATOM 4456 N N . LEU A 1 574 ? 21.833 -3.759 -22.037 1.00 92.06 574 LEU A N 1
ATOM 4457 C CA . LEU A 1 574 ? 22.477 -3.952 -20.742 1.00 92.06 574 LEU A CA 1
ATOM 4458 C C . LEU A 1 574 ? 21.545 -3.416 -19.642 1.00 92.06 574 LEU A C 1
ATOM 4460 O O . LEU A 1 574 ? 21.534 -2.217 -19.404 1.00 92.06 574 LEU A O 1
ATOM 4464 N N . PRO A 1 575 ? 20.764 -4.240 -18.921 1.00 90.25 575 PRO A N 1
ATOM 4465 C CA . PRO A 1 575 ? 19.681 -3.754 -18.055 1.00 90.25 575 PRO A CA 1
ATOM 4466 C C . PRO A 1 575 ? 20.133 -2.732 -17.000 1.00 90.25 575 PRO A C 1
ATOM 4468 O O . PRO A 1 575 ? 19.367 -1.839 -16.636 1.00 90.25 575 PRO A O 1
ATOM 4471 N N . TYR A 1 576 ? 21.375 -2.851 -16.527 1.00 89.50 576 TYR A N 1
ATOM 4472 C CA . TYR A 1 576 ? 21.966 -2.032 -15.468 1.00 89.50 576 TYR A CA 1
ATOM 4473 C C . TYR A 1 576 ? 22.392 -0.626 -15.914 1.00 89.50 576 TYR A C 1
ATOM 4475 O O . TYR A 1 576 ? 22.713 0.201 -15.070 1.00 89.50 576 TYR A O 1
ATOM 4483 N N . ASP A 1 577 ? 22.332 -0.306 -17.204 1.00 89.56 577 ASP A N 1
ATOM 4484 C CA . ASP A 1 577 ? 22.506 1.071 -17.688 1.00 89.56 577 ASP A CA 1
ATOM 4485 C C . ASP A 1 577 ? 21.206 1.901 -17.618 1.00 89.56 577 ASP A C 1
ATOM 4487 O O . ASP A 1 577 ? 21.149 3.030 -18.098 1.00 89.56 577 ASP A O 1
ATOM 4491 N N . GLY A 1 578 ? 20.144 1.331 -17.031 1.00 89.25 578 GLY A N 1
ATOM 4492 C CA . GLY A 1 578 ? 18.812 1.930 -16.916 1.00 89.25 578 GLY A CA 1
ATOM 4493 C C . GLY A 1 578 ? 17.826 1.441 -17.974 1.00 89.25 578 GLY A C 1
ATOM 4494 O O . GLY A 1 578 ? 16.617 1.595 -17.798 1.00 89.25 578 GLY A O 1
ATOM 4495 N N . SER A 1 579 ? 18.297 0.780 -19.033 1.00 93.06 579 SER A N 1
ATOM 4496 C CA . SER A 1 579 ? 17.467 0.326 -20.158 1.00 93.06 579 SER A CA 1
ATOM 4497 C C . SER A 1 579 ? 16.379 -0.670 -19.757 1.00 93.06 579 SER A C 1
ATOM 4499 O O . SER A 1 579 ? 15.345 -0.715 -20.416 1.00 93.06 579 SER A O 1
ATOM 4501 N N . MET A 1 580 ? 16.511 -1.394 -18.638 1.00 91.31 580 MET A N 1
ATOM 4502 C CA . MET A 1 580 ? 15.441 -2.279 -18.139 1.00 91.31 580 MET A CA 1
ATOM 4503 C C . MET A 1 580 ? 14.126 -1.552 -17.809 1.00 91.31 580 MET A C 1
ATOM 4505 O O . MET A 1 580 ? 13.075 -2.190 -17.720 1.00 91.31 580 MET A O 1
ATOM 4509 N N . MET A 1 581 ? 14.174 -0.230 -17.612 1.00 91.12 581 MET A N 1
ATOM 4510 C CA . MET A 1 581 ? 12.996 0.615 -17.402 1.00 91.12 581 MET A CA 1
ATOM 4511 C C . MET A 1 581 ? 12.341 1.078 -18.704 1.00 91.12 581 MET A C 1
ATOM 4513 O O . MET A 1 581 ? 11.197 1.539 -18.674 1.00 91.12 581 MET A O 1
ATOM 4517 N N . ALA A 1 582 ? 13.053 0.975 -19.828 1.00 94.44 582 ALA A N 1
ATOM 4518 C CA . ALA A 1 582 ? 12.645 1.562 -21.095 1.00 94.44 582 ALA A CA 1
ATOM 4519 C C . ALA A 1 582 ? 11.347 0.944 -21.625 1.00 94.44 582 ALA A C 1
ATOM 4521 O O . ALA A 1 582 ? 10.497 1.677 -22.116 1.00 94.44 582 ALA A O 1
ATOM 4522 N N . TYR A 1 583 ? 11.130 -0.357 -21.415 1.00 93.88 583 TYR A N 1
ATOM 4523 C CA . TYR A 1 583 ? 9.861 -1.004 -21.752 1.00 93.88 583 TYR A CA 1
ATOM 4524 C C . TYR A 1 583 ? 8.685 -0.412 -20.966 1.00 93.88 583 TYR A C 1
ATOM 4526 O O . TYR A 1 583 ? 7.758 0.170 -21.526 1.00 93.88 583 TYR A O 1
ATOM 4534 N N . GLY A 1 584 ? 8.736 -0.476 -19.635 1.00 93.62 584 GLY A N 1
ATOM 4535 C CA . GLY A 1 584 ? 7.644 -0.008 -18.789 1.00 93.62 584 GLY A CA 1
ATOM 4536 C C . GLY A 1 584 ? 7.360 1.485 -18.945 1.00 93.62 584 GLY A C 1
ATOM 4537 O O . GLY A 1 584 ? 6.199 1.897 -19.019 1.00 93.62 584 GLY A O 1
ATOM 4538 N N . LEU A 1 585 ? 8.407 2.311 -18.983 1.00 93.94 585 LEU A N 1
ATOM 4539 C CA . LEU A 1 585 ? 8.280 3.765 -18.892 1.00 93.94 585 LEU A CA 1
ATOM 4540 C C . LEU A 1 585 ? 8.276 4.486 -20.243 1.00 93.94 585 LEU A C 1
ATOM 4542 O O . LEU A 1 585 ? 7.658 5.550 -20.313 1.00 93.94 585 LEU A O 1
ATOM 4546 N N . SER A 1 586 ? 8.891 3.908 -21.274 1.00 94.12 586 SER A N 1
ATOM 4547 C CA . SER A 1 586 ? 9.102 4.542 -22.582 1.00 94.12 586 SER A CA 1
ATOM 4548 C C . SER A 1 586 ? 8.749 3.652 -23.776 1.00 94.12 586 SER A C 1
ATOM 4550 O O . SER A 1 586 ? 9.072 4.023 -24.894 1.00 94.12 586 SER A O 1
ATOM 4552 N N . ASP A 1 587 ? 8.052 2.529 -23.570 1.00 92.25 587 ASP A N 1
ATOM 4553 C CA . ASP A 1 587 ? 7.511 1.703 -24.665 1.00 92.25 587 ASP A CA 1
ATOM 4554 C C . ASP A 1 587 ? 8.571 1.043 -25.564 1.00 92.25 587 ASP A C 1
ATOM 4556 O O . ASP A 1 587 ? 8.260 0.597 -26.659 1.00 92.25 587 ASP A O 1
ATOM 4560 N N . LEU A 1 588 ? 9.830 0.970 -25.118 1.00 93.69 588 LEU A N 1
ATOM 4561 C CA . LEU A 1 588 ? 10.904 0.361 -25.906 1.00 93.69 588 LEU A CA 1
ATOM 4562 C C . LEU A 1 588 ? 10.935 -1.166 -25.682 1.00 93.69 588 LEU A C 1
ATOM 4564 O O . LEU A 1 588 ? 11.097 -1.585 -24.527 1.00 93.69 588 LEU A O 1
ATOM 4568 N N . PRO A 1 589 ? 10.861 -2.015 -26.726 1.00 90.44 589 PRO A N 1
ATOM 4569 C CA . PRO A 1 589 ? 10.795 -3.475 -26.609 1.00 90.44 589 PRO A CA 1
ATOM 4570 C C . PRO A 1 589 ? 12.155 -4.120 -26.271 1.00 90.44 589 PRO A C 1
ATOM 4572 O O . PRO A 1 589 ? 12.642 -5.023 -26.946 1.00 90.44 589 PRO A O 1
ATOM 4575 N N . VAL A 1 590 ? 12.775 -3.701 -25.166 1.00 92.88 590 VAL A N 1
ATOM 4576 C CA . VAL A 1 590 ? 14.080 -4.226 -24.731 1.00 92.88 590 VAL A CA 1
ATOM 4577 C C . VAL A 1 590 ? 13.997 -5.690 -24.298 1.00 92.88 590 VAL A C 1
ATOM 4579 O O . VAL A 1 590 ? 12.992 -6.095 -23.735 1.00 92.88 590 VAL A O 1
ATOM 4582 N N . TYR A 1 591 ? 15.023 -6.507 -24.498 1.00 92.25 591 TYR A N 1
ATOM 4583 C CA . TYR A 1 591 ? 14.959 -7.943 -24.191 1.00 92.25 591 TYR A CA 1
ATOM 4584 C C . TYR A 1 591 ? 15.175 -8.250 -22.699 1.00 92.25 591 TYR A C 1
ATOM 4586 O O . TYR A 1 591 ? 14.431 -9.016 -22.091 1.00 92.25 591 TYR A O 1
ATOM 4594 N N . TYR A 1 592 ? 16.151 -7.612 -22.056 1.00 92.19 592 TYR A N 1
ATOM 4595 C CA . TYR A 1 592 ? 16.474 -7.816 -20.643 1.00 92.19 592 TYR A CA 1
ATOM 4596 C C . TYR A 1 592 ? 15.750 -6.777 -19.775 1.00 92.19 592 TYR A C 1
ATOM 4598 O O . TYR A 1 592 ? 16.243 -5.673 -19.531 1.00 92.19 592 TYR A O 1
ATOM 4606 N N . ARG A 1 593 ? 14.547 -7.135 -19.299 1.00 90.25 593 ARG A N 1
ATOM 4607 C CA . ARG A 1 593 ? 13.615 -6.236 -18.574 1.00 90.25 593 ARG A CA 1
ATOM 4608 C C . ARG A 1 593 ? 13.604 -6.405 -17.050 1.00 90.25 593 ARG A C 1
ATOM 4610 O O . ARG A 1 593 ? 12.834 -5.742 -16.354 1.00 90.25 593 ARG A O 1
ATOM 4617 N N . SER A 1 594 ? 14.396 -7.325 -16.511 1.00 87.44 594 SER A N 1
ATOM 4618 C CA . SER A 1 594 ? 14.447 -7.626 -15.074 1.00 87.44 594 SER A CA 1
ATOM 4619 C C . SER A 1 594 ? 15.715 -7.079 -14.434 1.00 87.44 594 SER A C 1
ATOM 4621 O O . SER A 1 594 ? 16.771 -7.071 -15.058 1.00 87.44 594 SER A O 1
ATOM 4623 N N . ILE A 1 595 ? 15.642 -6.720 -13.151 1.00 85.25 595 ILE A N 1
ATOM 4624 C CA . ILE A 1 595 ? 16.821 -6.296 -12.378 1.00 85.25 595 ILE A CA 1
ATOM 4625 C C . ILE A 1 595 ? 17.731 -7.466 -11.965 1.00 85.25 595 ILE A C 1
ATOM 4627 O O . ILE A 1 595 ? 18.904 -7.281 -11.652 1.00 85.25 595 ILE A O 1
ATOM 4631 N N . ALA A 1 596 ? 17.185 -8.680 -11.906 1.00 83.94 596 ALA A N 1
ATOM 4632 C CA . ALA A 1 596 ? 17.891 -9.873 -11.462 1.00 83.94 596 ALA A CA 1
ATOM 4633 C C . ALA A 1 596 ? 17.285 -11.130 -12.092 1.00 83.94 596 ALA A C 1
ATOM 4635 O O . ALA A 1 596 ? 16.216 -11.090 -12.701 1.00 83.94 596 ALA A O 1
ATOM 4636 N N . GLY A 1 597 ? 17.953 -12.264 -11.881 1.00 81.00 597 GLY A N 1
ATOM 4637 C CA . GLY A 1 597 ? 17.522 -13.573 -12.378 1.00 81.00 597 GLY A CA 1
ATOM 4638 C C . GLY A 1 597 ? 18.408 -14.134 -13.488 1.00 81.00 597 GLY A C 1
ATOM 4639 O O . GLY A 1 597 ? 18.282 -15.312 -13.790 1.00 81.00 597 GLY A O 1
ATOM 4640 N N . TYR A 1 598 ? 19.321 -13.331 -14.031 1.00 86.88 598 TYR A N 1
ATOM 4641 C CA . TYR A 1 598 ? 20.325 -13.764 -15.006 1.00 86.88 598 TYR A CA 1
ATOM 4642 C C . TYR A 1 598 ? 21.417 -14.612 -14.339 1.00 86.88 598 TYR A C 1
ATOM 4644 O O . TYR A 1 598 ? 21.684 -14.459 -13.143 1.00 86.88 598 TYR A O 1
ATOM 4652 N N . GLY A 1 599 ? 21.995 -15.552 -15.085 1.00 82.50 599 GLY A N 1
ATOM 4653 C CA . GLY A 1 599 ? 22.975 -16.524 -14.591 1.00 82.50 599 GLY A CA 1
ATOM 4654 C C . GLY A 1 599 ? 22.385 -17.611 -13.683 1.00 82.50 599 GLY A C 1
ATOM 4655 O O . GLY A 1 599 ? 23.122 -18.354 -13.033 1.00 82.50 599 GLY A O 1
ATOM 4656 N N . ARG A 1 600 ? 21.051 -17.705 -13.585 1.00 80.62 600 ARG A N 1
ATOM 4657 C CA . ARG A 1 600 ? 20.349 -18.724 -12.787 1.00 80.62 600 ARG A CA 1
ATOM 4658 C C . ARG A 1 600 ? 19.781 -19.822 -13.679 1.00 80.62 600 ARG A C 1
ATOM 4660 O O . ARG A 1 600 ? 19.608 -19.648 -14.875 1.00 80.62 600 ARG A O 1
ATOM 4667 N N . THR A 1 601 ? 19.421 -20.952 -13.072 1.00 67.38 601 THR A N 1
ATOM 4668 C CA . THR A 1 601 ? 18.927 -22.157 -13.772 1.00 67.38 601 THR A CA 1
ATOM 4669 C C . THR A 1 601 ? 17.634 -21.964 -14.564 1.00 67.38 601 THR A C 1
ATOM 4671 O O . THR A 1 601 ? 17.209 -22.878 -15.257 1.00 67.38 601 THR A O 1
ATOM 4674 N N . ASN A 1 602 ? 16.955 -20.834 -14.389 1.00 74.81 602 ASN A N 1
ATOM 4675 C CA . ASN A 1 602 ? 15.731 -20.491 -15.093 1.00 74.81 602 ASN A CA 1
ATOM 4676 C C . ASN A 1 602 ? 15.960 -19.479 -16.225 1.00 74.81 602 ASN A C 1
ATOM 4678 O O . ASN A 1 602 ? 14.974 -19.045 -16.800 1.00 74.81 602 ASN A O 1
ATOM 4682 N N . GLU A 1 603 ? 17.194 -19.069 -16.522 1.00 84.62 603 GLU A N 1
ATOM 4683 C CA . GLU A 1 603 ? 17.524 -18.295 -17.725 1.00 84.62 603 GLU A CA 1
ATOM 4684 C C . GLU A 1 603 ? 17.550 -19.218 -18.958 1.00 84.62 603 GLU A C 1
ATOM 4686 O O . GLU A 1 603 ? 17.908 -20.390 -18.847 1.00 84.62 603 GLU A O 1
ATOM 4691 N N . SER A 1 604 ? 17.138 -18.703 -20.117 1.00 85.75 604 SER A N 1
ATOM 4692 C CA . SER A 1 604 ? 17.260 -19.400 -21.405 1.00 85.75 604 SER A CA 1
ATOM 4693 C C . SER A 1 604 ? 18.729 -19.520 -21.830 1.00 85.75 604 SER A C 1
ATOM 4695 O O . SER A 1 604 ? 19.540 -18.637 -21.543 1.00 85.75 604 SER A O 1
ATOM 4697 N N . GLU A 1 605 ? 19.077 -20.590 -22.551 1.00 87.81 605 GLU A N 1
ATOM 4698 C CA . GLU A 1 605 ? 20.440 -20.770 -23.074 1.00 87.81 605 GLU A CA 1
ATOM 4699 C C . GLU A 1 605 ? 20.798 -19.669 -24.082 1.00 87.81 605 GLU A C 1
ATOM 4701 O O . GLU A 1 605 ? 21.895 -19.121 -24.027 1.00 87.81 605 GLU A O 1
ATOM 4706 N N . GLN A 1 606 ? 19.849 -19.284 -24.940 1.00 88.75 606 GLN A N 1
ATOM 4707 C CA . GLN A 1 606 ? 19.995 -18.205 -25.917 1.00 88.75 606 GLN A CA 1
ATOM 4708 C C . GLN A 1 606 ? 20.228 -16.856 -25.234 1.00 88.75 606 GLN A C 1
ATOM 4710 O O . GLN A 1 606 ? 21.154 -16.135 -25.598 1.00 88.75 606 GLN A O 1
ATOM 4715 N N . GLY A 1 607 ? 19.424 -16.524 -24.215 1.00 89.62 607 GLY A N 1
ATOM 4716 C CA . GLY A 1 607 ? 19.600 -15.303 -23.430 1.00 89.62 607 GLY A CA 1
ATOM 4717 C C . GLY A 1 607 ? 20.971 -15.260 -22.759 1.00 89.62 607 GLY A C 1
ATOM 4718 O O . GLY A 1 607 ? 21.710 -14.294 -22.932 1.00 89.62 607 GLY A O 1
ATOM 4719 N N . ALA A 1 608 ? 21.367 -16.338 -22.075 1.00 91.31 608 ALA A N 1
ATOM 4720 C CA . ALA A 1 608 ? 22.688 -16.426 -21.455 1.00 91.31 608 ALA A CA 1
ATOM 4721 C C . ALA A 1 608 ? 23.819 -16.254 -22.487 1.00 91.31 608 ALA A C 1
ATOM 4723 O O . ALA A 1 608 ? 24.742 -15.466 -22.277 1.00 91.31 608 ALA A O 1
ATOM 4724 N N . LEU A 1 609 ? 23.715 -16.933 -23.633 1.00 92.94 609 LEU A N 1
ATOM 4725 C CA . LEU A 1 609 ? 24.711 -16.871 -24.696 1.00 92.94 609 LEU A CA 1
ATOM 4726 C C . LEU A 1 609 ? 24.832 -15.466 -25.300 1.00 92.94 609 LEU A C 1
ATOM 4728 O O . LEU A 1 609 ? 25.947 -14.989 -25.510 1.00 92.94 609 LEU A O 1
ATOM 4732 N N . MET A 1 610 ? 23.710 -14.782 -25.543 1.00 93.25 610 MET A N 1
ATOM 4733 C CA . MET A 1 610 ? 23.717 -13.407 -26.040 1.00 93.25 610 MET A CA 1
ATOM 4734 C C . MET A 1 610 ? 24.371 -12.461 -25.024 1.00 93.25 610 MET A C 1
ATOM 4736 O O . MET A 1 610 ? 25.325 -11.770 -25.375 1.00 93.25 610 MET A O 1
ATOM 4740 N N . ARG A 1 611 ? 23.962 -12.444 -23.747 1.00 93.56 611 ARG A N 1
ATOM 4741 C CA . ARG A 1 611 ? 24.595 -11.520 -22.779 1.00 93.56 611 ARG A CA 1
ATOM 4742 C C . ARG A 1 611 ? 26.099 -11.778 -22.588 1.00 93.56 611 ARG A C 1
ATOM 4744 O O . ARG A 1 611 ? 26.865 -10.829 -22.424 1.00 93.56 611 ARG A O 1
ATOM 4751 N N . GLU A 1 612 ? 26.546 -13.034 -22.675 1.00 94.56 612 GLU A N 1
ATOM 4752 C CA . GLU A 1 612 ? 27.948 -13.414 -22.439 1.00 94.56 612 GLU A CA 1
ATOM 4753 C C . GLU A 1 612 ? 28.844 -13.279 -23.675 1.00 94.56 612 GLU A C 1
ATOM 4755 O O . GLU A 1 612 ? 30.035 -13.001 -23.527 1.00 94.56 612 GLU A O 1
ATOM 4760 N N . GLN A 1 613 ? 28.310 -13.480 -24.886 1.00 95.44 613 GLN A N 1
ATOM 4761 C CA . GLN A 1 613 ? 29.130 -13.675 -26.090 1.00 95.44 613 GLN A CA 1
ATOM 4762 C C . GLN A 1 613 ? 28.663 -12.907 -27.339 1.00 95.44 613 GLN A C 1
ATOM 4764 O O . GLN A 1 613 ? 29.237 -13.120 -28.407 1.00 95.44 613 GLN A O 1
ATOM 4769 N N . LEU A 1 614 ? 27.690 -11.989 -27.249 1.00 96.38 614 LEU A N 1
ATOM 4770 C CA . LEU A 1 614 ? 27.157 -11.264 -28.418 1.00 96.38 614 LEU A CA 1
ATOM 4771 C C . LEU A 1 614 ? 28.227 -10.558 -29.275 1.00 96.38 614 LEU A C 1
ATOM 4773 O O . LEU A 1 614 ? 28.135 -10.575 -30.498 1.00 96.38 614 LEU A O 1
ATOM 4777 N N . SER A 1 615 ? 29.296 -10.021 -28.681 1.00 95.75 615 SER A N 1
ATOM 4778 C CA . SER A 1 615 ? 30.425 -9.417 -29.413 1.00 95.75 615 SER A CA 1
ATOM 4779 C C . SER A 1 615 ? 31.174 -10.378 -30.353 1.00 95.75 615 SER A C 1
ATOM 4781 O O . SER A 1 615 ? 31.912 -9.928 -31.229 1.00 95.75 615 SER A O 1
ATOM 4783 N N . SER A 1 616 ? 30.966 -11.692 -30.217 1.00 95.44 616 SER A N 1
ATOM 4784 C CA . SER A 1 616 ? 31.498 -12.735 -31.106 1.00 95.44 616 SER A CA 1
ATOM 4785 C C . SER A 1 616 ? 30.542 -13.133 -32.242 1.00 95.44 616 SER A C 1
ATOM 4787 O O . SER A 1 616 ? 30.753 -14.155 -32.890 1.00 95.44 616 SER A O 1
ATOM 4789 N N . LEU A 1 617 ? 29.512 -12.324 -32.527 1.00 95.62 617 LEU A N 1
ATOM 4790 C CA . LEU A 1 617 ? 28.467 -12.603 -33.524 1.00 95.62 617 LEU A CA 1
ATOM 4791 C C . LEU A 1 617 ? 28.994 -13.093 -34.884 1.00 95.62 617 LEU A C 1
ATOM 4793 O O . LEU A 1 617 ? 28.406 -13.972 -35.502 1.00 95.62 617 LEU A O 1
ATOM 4797 N N . THR A 1 618 ? 30.109 -12.555 -35.377 1.00 94.44 618 THR A N 1
ATOM 4798 C CA . THR A 1 618 ? 30.658 -12.946 -36.692 1.00 94.44 618 THR A CA 1
ATOM 4799 C C . THR A 1 618 ? 31.519 -14.210 -36.665 1.00 94.44 618 THR A C 1
ATOM 4801 O O . THR A 1 618 ? 31.853 -14.737 -37.723 1.00 94.44 618 THR A O 1
ATOM 4804 N N . THR A 1 619 ? 31.886 -14.709 -35.483 1.00 94.19 619 THR A N 1
ATOM 4805 C CA . THR A 1 619 ? 32.814 -15.839 -35.313 1.00 94.19 619 THR A CA 1
ATOM 4806 C C . THR A 1 619 ? 32.21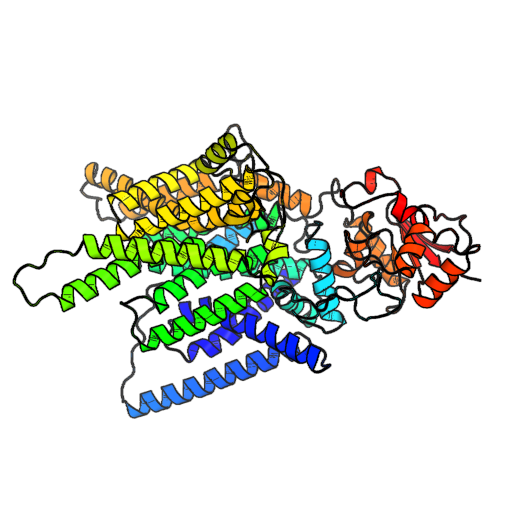8 -17.022 -34.553 1.00 94.19 619 THR A C 1
ATOM 4808 O O . THR A 1 619 ? 32.822 -18.095 -34.556 1.00 94.19 619 THR A O 1
ATOM 4811 N N . ASN A 1 620 ? 31.050 -16.861 -33.926 1.00 95.12 620 ASN A N 1
ATOM 4812 C CA . ASN A 1 620 ? 30.380 -17.897 -33.149 1.00 95.12 620 ASN A CA 1
ATOM 4813 C C . ASN A 1 620 ? 29.003 -18.247 -33.742 1.00 95.12 620 ASN A C 1
ATOM 4815 O O . ASN A 1 620 ? 28.040 -17.496 -33.592 1.00 95.12 620 ASN A O 1
ATOM 4819 N N . GLU A 1 621 ? 28.898 -19.424 -34.367 1.00 95.12 621 GLU A N 1
ATOM 4820 C CA . GLU A 1 621 ? 27.656 -19.924 -34.981 1.00 95.12 621 GLU A CA 1
ATOM 4821 C C . GLU A 1 621 ? 26.498 -20.056 -33.978 1.00 95.12 621 GLU A C 1
ATOM 4823 O O . GLU A 1 621 ? 25.346 -19.831 -34.345 1.00 95.12 621 GLU A O 1
ATOM 4828 N N . GLN A 1 622 ? 26.781 -20.368 -32.707 1.00 94.94 622 GLN A N 1
ATOM 4829 C CA . GLN A 1 622 ? 25.739 -20.472 -31.680 1.00 94.94 622 GLN A CA 1
ATOM 4830 C C . GLN A 1 622 ? 25.140 -19.099 -31.355 1.00 94.94 622 GLN A C 1
ATOM 4832 O O . GLN A 1 622 ? 23.935 -18.988 -31.152 1.00 94.94 622 GLN A O 1
ATOM 4837 N N . VAL A 1 623 ? 25.963 -18.043 -31.339 1.00 94.75 623 VAL A N 1
ATOM 4838 C CA . VAL A 1 623 ? 25.494 -16.662 -31.124 1.00 94.75 623 VAL A CA 1
ATOM 4839 C C . VAL A 1 623 ? 24.658 -16.199 -32.316 1.00 94.75 623 VAL A C 1
ATOM 4841 O O . VAL A 1 623 ? 23.625 -15.567 -32.122 1.00 94.75 623 VAL A O 1
ATOM 4844 N N . GLN A 1 624 ? 25.060 -16.551 -33.541 1.00 95.00 624 GLN A N 1
ATOM 4845 C CA . GLN A 1 624 ? 24.272 -16.258 -34.743 1.00 95.00 624 GLN A CA 1
ATOM 4846 C C . GLN A 1 624 ? 22.908 -16.943 -34.715 1.00 95.00 624 GLN A C 1
ATOM 4848 O O . GLN A 1 624 ? 21.912 -16.326 -35.082 1.00 95.00 624 GLN A O 1
ATOM 4853 N N . GLU A 1 625 ? 22.858 -18.206 -34.285 1.00 93.00 625 GLU A N 1
ATOM 4854 C CA . GLU A 1 625 ? 21.593 -18.921 -34.138 1.00 93.00 625 GLU A CA 1
ATOM 4855 C C . GLU A 1 625 ? 20.726 -18.295 -33.050 1.00 93.00 625 GLU A C 1
ATOM 4857 O O . GLU A 1 625 ? 19.562 -18.022 -33.308 1.00 93.00 625 GLU A O 1
ATOM 4862 N N . ALA A 1 626 ? 21.296 -17.957 -31.890 1.00 92.19 626 ALA A N 1
ATOM 4863 C CA . ALA A 1 626 ? 20.555 -17.278 -30.832 1.00 92.19 626 ALA A CA 1
ATOM 4864 C C . ALA A 1 626 ? 19.964 -15.941 -31.314 1.00 92.19 626 ALA A C 1
ATOM 4866 O O . ALA A 1 626 ? 18.788 -15.676 -31.077 1.00 92.19 626 ALA A O 1
ATOM 4867 N N . VAL A 1 627 ? 20.729 -15.127 -32.050 1.00 92.88 627 VAL A N 1
ATOM 4868 C CA . VAL A 1 627 ? 20.243 -13.861 -32.634 1.00 92.88 627 VAL A CA 1
ATOM 4869 C C . VAL A 1 627 ? 19.122 -14.096 -33.651 1.00 92.88 627 VAL A C 1
ATOM 4871 O O . VAL A 1 627 ? 18.127 -13.379 -33.619 1.00 92.88 627 VAL A O 1
ATOM 4874 N N . ARG A 1 628 ? 19.237 -15.116 -34.516 1.00 90.88 628 ARG A N 1
ATOM 4875 C CA . ARG A 1 628 ? 18.176 -15.482 -35.473 1.00 90.88 628 ARG A CA 1
ATOM 4876 C C . ARG A 1 628 ? 16.911 -15.981 -34.783 1.00 90.88 628 ARG A C 1
ATOM 4878 O O . ARG A 1 628 ? 15.822 -15.571 -35.164 1.00 90.88 628 ARG A O 1
ATOM 4885 N N . GLU A 1 629 ? 17.047 -16.865 -33.797 1.00 88.31 629 GLU A N 1
ATOM 4886 C CA . GLU A 1 629 ? 15.915 -17.417 -33.052 1.00 88.31 629 GLU A CA 1
ATOM 4887 C C . GLU A 1 629 ? 15.170 -16.296 -32.326 1.00 88.31 629 GLU A C 1
ATOM 4889 O O . GLU A 1 629 ? 13.962 -16.159 -32.489 1.00 88.31 629 GLU A O 1
ATOM 4894 N N . THR A 1 630 ? 15.901 -15.464 -31.578 1.00 87.00 630 THR A N 1
ATOM 4895 C CA . THR A 1 630 ? 15.366 -14.336 -30.788 1.00 87.00 630 THR A CA 1
ATOM 4896 C C . THR A 1 630 ? 14.987 -13.113 -31.620 1.00 87.00 630 THR A C 1
ATOM 4898 O O . THR A 1 630 ? 14.583 -12.102 -31.054 1.00 87.00 630 THR A O 1
ATOM 4901 N N . SER A 1 631 ? 15.149 -13.187 -32.947 1.00 89.25 631 SER A N 1
ATOM 4902 C CA . SER A 1 631 ? 14.912 -12.078 -33.878 1.00 89.25 631 SER A CA 1
ATOM 4903 C C . SER A 1 631 ? 15.512 -10.759 -33.376 1.00 89.25 631 SER A C 1
ATOM 4905 O O . SER A 1 631 ? 14.851 -9.736 -33.394 1.00 89.25 631 SER A O 1
ATOM 4907 N N . ALA A 1 632 ? 16.736 -10.798 -32.839 1.00 91.81 632 ALA A N 1
ATOM 4908 C CA . ALA A 1 632 ? 17.378 -9.621 -32.267 1.00 91.81 632 ALA A CA 1
ATOM 4909 C C . ALA A 1 632 ? 17.852 -8.662 -33.370 1.00 91.81 632 ALA A C 1
ATOM 4911 O O . ALA A 1 632 ? 18.755 -8.998 -34.140 1.00 91.81 632 ALA A O 1
ATOM 4912 N N . ASP A 1 633 ? 17.293 -7.450 -33.395 1.00 94.25 633 ASP A N 1
ATOM 4913 C CA . ASP A 1 633 ? 17.536 -6.453 -34.447 1.00 94.25 633 ASP A CA 1
ATOM 4914 C C . ASP A 1 633 ? 18.528 -5.367 -34.022 1.00 94.25 633 ASP A C 1
ATOM 4916 O O . ASP A 1 633 ? 19.322 -4.874 -34.831 1.00 94.25 633 ASP A O 1
ATOM 4920 N N . TYR A 1 634 ? 18.515 -4.995 -32.738 1.00 96.94 634 TYR A N 1
ATOM 4921 C CA . TYR A 1 634 ? 19.339 -3.906 -32.213 1.00 96.94 634 TYR A CA 1
ATOM 4922 C C . TYR A 1 634 ? 20.023 -4.252 -30.894 1.00 96.94 634 TYR A C 1
ATOM 4924 O O . TYR A 1 634 ? 19.578 -5.108 -30.132 1.00 96.94 634 TYR A O 1
ATOM 4932 N N . VAL A 1 635 ? 21.092 -3.513 -30.596 1.00 97.12 635 VAL A N 1
ATOM 4933 C CA . VAL A 1 635 ? 21.731 -3.462 -29.279 1.00 97.12 635 VAL A CA 1
ATOM 4934 C C . VAL A 1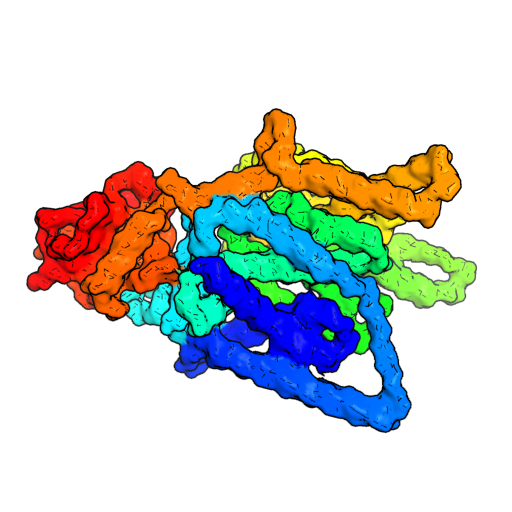 635 ? 21.735 -2.022 -28.774 1.00 97.12 635 VAL A C 1
ATOM 4936 O O . VAL A 1 635 ? 22.317 -1.134 -29.403 1.00 97.12 635 VAL A O 1
ATOM 4939 N N . LEU A 1 636 ? 21.107 -1.798 -27.624 1.00 96.69 636 LEU A N 1
ATOM 4940 C CA . LEU A 1 636 ? 21.103 -0.537 -26.895 1.00 96.69 636 LEU A CA 1
ATOM 4941 C C . LEU A 1 636 ? 22.133 -0.577 -25.761 1.00 96.69 636 LEU A C 1
ATOM 4943 O O . LEU A 1 636 ? 22.081 -1.454 -24.898 1.00 96.69 636 LEU A O 1
ATOM 4947 N N . ILE A 1 637 ? 23.026 0.412 -25.743 1.00 94.00 637 ILE A N 1
ATOM 4948 C CA . ILE A 1 637 ? 24.007 0.625 -24.673 1.00 94.00 637 ILE A CA 1
ATOM 4949 C C . ILE A 1 637 ? 23.923 2.090 -24.258 1.00 94.00 637 ILE A C 1
ATOM 4951 O O . ILE A 1 637 ? 24.224 2.973 -25.058 1.00 94.00 637 ILE A O 1
ATOM 4955 N N . MET A 1 638 ? 23.488 2.371 -23.032 1.00 89.75 638 MET A N 1
ATOM 4956 C CA . MET A 1 638 ? 23.286 3.742 -22.548 1.00 89.75 638 MET A CA 1
ATOM 4957 C C . MET A 1 638 ? 24.402 4.254 -21.638 1.00 89.75 638 MET A C 1
ATOM 4959 O O . MET A 1 638 ? 24.579 5.467 -21.514 1.00 89.75 638 MET A O 1
ATOM 4963 N N . ALA A 1 639 ? 25.162 3.351 -21.025 1.00 81.44 639 ALA A N 1
ATOM 4964 C CA . ALA A 1 639 ? 26.250 3.680 -20.117 1.00 81.44 639 ALA A CA 1
ATOM 4965 C C . ALA A 1 639 ? 27.363 2.634 -20.242 1.00 81.44 639 ALA A C 1
ATOM 4967 O O . ALA A 1 639 ? 27.079 1.452 -20.422 1.00 81.44 639 ALA A O 1
ATOM 4968 N N . ASN A 1 640 ? 28.621 3.067 -20.127 1.00 60.22 640 ASN A N 1
ATOM 4969 C CA . ASN A 1 640 ? 29.793 2.194 -20.173 1.00 60.22 640 ASN A CA 1
ATOM 4970 C C . ASN A 1 640 ? 30.696 2.474 -18.965 1.00 60.22 640 ASN A C 1
ATOM 4972 O O . ASN A 1 640 ? 31.192 3.589 -18.801 1.00 60.22 640 ASN A O 1
ATOM 4976 N N . GLY A 1 641 ? 30.943 1.449 -18.143 1.00 61.62 641 GLY A N 1
ATOM 4977 C CA . GLY A 1 641 ? 31.879 1.500 -17.014 1.00 61.62 641 GLY A CA 1
ATOM 4978 C C . GLY A 1 641 ? 31.274 1.050 -15.682 1.00 61.62 641 GLY A C 1
ATOM 4979 O O . GLY A 1 641 ? 30.162 1.432 -15.322 1.00 61.62 641 GLY A O 1
ATOM 4980 N N . GLU A 1 642 ? 32.041 0.263 -14.920 1.00 61.31 642 GLU A N 1
ATOM 4981 C CA . GLU A 1 642 ? 31.592 -0.380 -13.674 1.00 61.31 642 GLU A CA 1
ATOM 4982 C C . GLU A 1 642 ? 31.007 0.601 -12.645 1.00 61.31 642 GLU A C 1
ATOM 4984 O O . GLU A 1 642 ? 30.015 0.279 -11.995 1.00 61.31 642 GLU A O 1
ATOM 4989 N N . ASP A 1 643 ? 31.563 1.809 -12.516 1.00 61.72 643 ASP A N 1
ATOM 4990 C CA . ASP A 1 643 ? 31.087 2.809 -11.549 1.00 61.72 643 ASP A CA 1
ATOM 4991 C C . ASP A 1 643 ? 29.656 3.296 -11.843 1.00 61.72 643 ASP A C 1
ATOM 4993 O O . ASP A 1 643 ? 28.926 3.644 -10.916 1.00 61.72 643 ASP A O 1
ATOM 4997 N N . GLN A 1 644 ? 29.236 3.294 -13.114 1.00 61.25 644 GLN A N 1
ATOM 4998 C CA . GLN A 1 644 ? 27.885 3.698 -13.526 1.00 61.25 644 GLN A CA 1
ATOM 4999 C C . GLN A 1 644 ? 26.875 2.542 -13.412 1.00 61.25 644 GLN A C 1
ATOM 5001 O O . GLN A 1 644 ? 25.690 2.779 -13.187 1.00 61.25 644 GLN A O 1
ATOM 5006 N N . LEU A 1 645 ? 27.343 1.294 -13.516 1.00 71.12 645 LEU A N 1
ATOM 5007 C CA . LEU A 1 645 ? 26.512 0.081 -13.526 1.00 71.12 645 LEU A CA 1
ATOM 5008 C C . LEU A 1 645 ? 26.334 -0.542 -12.125 1.00 71.12 645 LEU A C 1
ATOM 5010 O O . LEU A 1 645 ? 25.358 -1.249 -11.867 1.00 71.12 645 LEU A O 1
ATOM 5014 N N . ASN A 1 646 ? 27.223 -0.228 -11.176 1.00 65.88 646 ASN A N 1
ATOM 5015 C CA . ASN A 1 646 ? 27.225 -0.748 -9.800 1.00 65.88 646 ASN A CA 1
ATOM 5016 C C . ASN A 1 646 ? 26.180 -0.115 -8.851 1.00 65.88 646 ASN A C 1
ATOM 5018 O O . ASN A 1 646 ? 26.296 -0.229 -7.628 1.00 65.88 646 ASN A O 1
ATOM 5022 N N . PHE A 1 647 ? 25.124 0.522 -9.366 1.00 72.62 647 PHE A N 1
ATOM 5023 C CA . PHE A 1 647 ? 24.049 1.076 -8.524 1.00 72.62 647 PHE A CA 1
ATOM 5024 C C . PHE A 1 647 ? 23.186 -0.017 -7.850 1.00 72.62 647 PHE A C 1
ATOM 5026 O O . PHE A 1 647 ? 22.451 0.258 -6.898 1.00 72.62 647 PHE A O 1
ATOM 5033 N N . THR A 1 648 ? 23.280 -1.272 -8.309 1.00 74.19 648 THR A N 1
ATOM 5034 C CA . THR A 1 648 ? 22.611 -2.439 -7.719 1.00 74.19 648 THR A CA 1
ATOM 5035 C C . THR A 1 648 ? 23.584 -3.592 -7.493 1.00 74.19 648 THR A C 1
ATOM 5037 O O . THR A 1 648 ? 24.417 -3.898 -8.337 1.00 74.19 648 THR A O 1
ATOM 5040 N N . SER A 1 649 ? 23.424 -4.315 -6.380 1.00 77.31 649 SER A N 1
ATOM 5041 C CA . SER A 1 649 ? 24.226 -5.512 -6.079 1.00 77.31 649 SER A CA 1
ATOM 5042 C C . SER A 1 649 ? 23.875 -6.728 -6.948 1.00 77.31 649 SER A C 1
ATOM 5044 O O . SER A 1 649 ? 24.387 -7.816 -6.702 1.00 77.31 649 SER A O 1
ATOM 5046 N N . ALA A 1 650 ? 22.910 -6.591 -7.861 1.00 83.25 650 ALA A N 1
ATOM 5047 C CA . ALA A 1 650 ? 22.502 -7.645 -8.784 1.00 83.25 650 ALA A CA 1
ATOM 5048 C C . ALA A 1 650 ? 23.341 -7.678 -10.071 1.00 83.25 650 ALA A C 1
ATOM 5050 O O . ALA A 1 650 ? 23.237 -8.653 -10.810 1.00 83.25 650 ALA A O 1
ATOM 5051 N N . TYR A 1 651 ? 24.120 -6.628 -10.339 1.00 86.69 651 TYR A N 1
ATOM 5052 C CA . TYR A 1 651 ? 25.018 -6.559 -11.483 1.00 86.69 651 TYR A CA 1
ATOM 5053 C C . TYR A 1 651 ? 26.280 -7.394 -11.229 1.00 86.69 651 TYR A C 1
ATOM 5055 O O . TYR A 1 651 ? 26.873 -7.329 -10.152 1.00 86.69 651 TYR A O 1
ATOM 5063 N N . ASP A 1 652 ? 26.664 -8.184 -12.228 1.00 88.12 652 ASP A N 1
ATOM 5064 C CA . ASP A 1 652 ? 27.902 -8.961 -12.265 1.00 88.12 652 ASP A CA 1
ATOM 5065 C C . ASP A 1 652 ? 28.530 -8.773 -13.657 1.00 88.12 652 ASP A C 1
ATOM 5067 O O . ASP A 1 652 ? 28.003 -9.344 -14.615 1.00 88.12 652 ASP A O 1
ATOM 5071 N N . PRO A 1 653 ? 29.611 -7.982 -13.797 1.00 86.50 653 PRO A N 1
ATOM 5072 C CA . PRO A 1 653 ? 30.226 -7.670 -15.092 1.00 86.50 653 PRO A CA 1
ATOM 5073 C C . PRO A 1 653 ? 30.584 -8.906 -15.925 1.00 86.50 653 PRO A C 1
ATOM 5075 O O . PRO A 1 653 ? 30.508 -8.895 -17.154 1.00 86.50 653 PRO A O 1
ATOM 5078 N N . GLU A 1 654 ? 30.940 -10.016 -15.270 1.00 87.62 654 GLU A N 1
ATOM 5079 C CA . GLU A 1 654 ? 31.321 -11.255 -15.954 1.00 87.62 654 GLU A CA 1
ATOM 5080 C C . GLU A 1 654 ? 30.174 -11.829 -16.792 1.00 87.62 654 GLU A C 1
ATOM 5082 O O . GLU A 1 654 ? 30.414 -12.461 -17.821 1.00 87.62 654 GLU A O 1
ATOM 5087 N N . LEU A 1 655 ? 28.930 -11.563 -16.386 1.00 90.00 655 LEU A N 1
ATOM 5088 C CA . LEU A 1 655 ? 27.723 -12.036 -17.053 1.00 90.00 655 LEU A CA 1
ATOM 5089 C C . LEU A 1 655 ? 27.340 -11.206 -18.291 1.00 90.00 655 LEU A C 1
ATOM 5091 O O . LEU A 1 655 ? 26.471 -11.647 -19.044 1.00 90.00 655 LEU A O 1
ATOM 5095 N N . TRP A 1 656 ? 27.962 -10.044 -18.518 1.00 92.56 656 TRP A N 1
ATOM 5096 C CA . TRP A 1 656 ? 27.538 -9.066 -19.538 1.00 92.56 656 TRP A CA 1
ATOM 5097 C C . TRP A 1 656 ? 28.617 -8.695 -20.554 1.00 92.56 656 TRP A C 1
ATOM 5099 O O . TRP A 1 656 ? 28.386 -7.866 -21.438 1.00 92.56 656 TRP A O 1
ATOM 5109 N N . ARG A 1 657 ? 29.782 -9.354 -20.492 1.00 92.00 657 ARG A N 1
ATOM 5110 C CA . ARG A 1 657 ? 30.927 -9.099 -21.383 1.00 92.00 657 ARG A CA 1
ATOM 5111 C C . ARG A 1 657 ? 30.574 -9.131 -22.868 1.00 92.00 657 ARG A C 1
ATOM 5113 O O . ARG A 1 657 ? 31.193 -8.407 -23.648 1.00 92.00 657 ARG A O 1
ATOM 5120 N N . GLY A 1 658 ? 29.606 -9.952 -23.270 1.00 93.81 658 GLY A N 1
ATOM 5121 C CA . GLY A 1 658 ? 29.160 -10.059 -24.656 1.00 93.81 658 GLY A CA 1
ATOM 5122 C C . GLY A 1 658 ? 28.599 -8.747 -25.183 1.00 93.81 658 GLY A C 1
ATOM 5123 O O . GLY A 1 658 ? 28.950 -8.351 -26.291 1.00 93.81 658 GLY A O 1
ATOM 5124 N N . ILE A 1 659 ? 27.789 -8.064 -24.375 1.00 94.62 659 ILE A N 1
ATOM 5125 C CA . ILE A 1 659 ? 27.170 -6.779 -24.717 1.00 94.62 659 ILE A CA 1
ATOM 5126 C C . ILE A 1 659 ? 28.144 -5.624 -24.451 1.00 94.62 659 ILE A C 1
ATOM 5128 O O . ILE A 1 659 ? 28.356 -4.792 -25.328 1.00 94.62 659 ILE A O 1
ATOM 5132 N N . GLU A 1 660 ? 28.806 -5.606 -23.292 1.00 92.31 660 GLU A N 1
ATOM 5133 C CA . GLU A 1 660 ? 29.718 -4.518 -22.894 1.00 92.31 660 GLU A CA 1
ATOM 5134 C C . GLU A 1 660 ? 30.953 -4.376 -23.796 1.00 92.31 660 GLU A C 1
ATOM 5136 O O . GLU A 1 660 ? 31.538 -3.300 -23.897 1.00 92.31 660 GLU A O 1
ATOM 5141 N N . SER A 1 661 ? 31.354 -5.446 -24.489 1.00 92.56 661 SER A N 1
ATOM 5142 C CA . SER A 1 661 ? 32.493 -5.400 -25.417 1.00 92.56 661 SER A CA 1
ATOM 5143 C C . SER A 1 661 ? 32.149 -4.800 -26.789 1.00 92.56 661 SER A C 1
ATOM 5145 O O . SER A 1 661 ? 33.043 -4.639 -27.628 1.00 92.56 661 SER A O 1
ATOM 5147 N N . ILE A 1 662 ? 30.876 -4.492 -27.065 1.00 94.00 662 ILE A N 1
ATOM 5148 C CA . ILE A 1 662 ? 30.438 -3.963 -28.363 1.00 94.00 662 ILE A CA 1
ATOM 5149 C C . ILE A 1 662 ? 30.843 -2.493 -28.500 1.00 94.00 662 ILE A C 1
ATOM 5151 O O . ILE A 1 662 ? 30.513 -1.634 -27.686 1.00 94.00 662 ILE A O 1
ATOM 5155 N N . ASN A 1 663 ? 31.560 -2.192 -29.579 1.00 92.44 663 ASN A N 1
ATOM 5156 C CA . ASN A 1 663 ? 31.962 -0.848 -29.963 1.00 92.44 663 ASN A CA 1
ATOM 5157 C C . ASN A 1 663 ? 31.891 -0.690 -31.491 1.00 92.44 663 ASN A C 1
ATOM 5159 O O . ASN A 1 663 ? 31.575 -1.631 -32.211 1.00 92.44 663 ASN A O 1
ATOM 5163 N N . GLU A 1 664 ? 32.222 0.498 -31.997 1.00 91.38 664 GLU A N 1
ATOM 5164 C CA . GLU A 1 664 ? 32.157 0.835 -33.432 1.00 91.38 664 GLU A CA 1
ATOM 5165 C C . GLU A 1 664 ? 33.041 -0.044 -34.331 1.00 91.38 664 GLU A C 1
ATOM 5167 O O . GLU A 1 664 ? 32.810 -0.106 -35.535 1.00 91.38 664 GLU A O 1
ATOM 5172 N N . ASN A 1 665 ? 34.042 -0.730 -33.768 1.00 93.50 665 ASN A N 1
ATOM 5173 C CA . ASN A 1 665 ? 34.907 -1.647 -34.510 1.00 93.50 665 ASN A CA 1
ATOM 5174 C C . ASN A 1 665 ? 34.486 -3.118 -34.368 1.00 93.50 665 ASN A C 1
ATOM 5176 O O . ASN A 1 665 ? 35.140 -3.983 -34.951 1.00 93.50 665 ASN A O 1
ATOM 5180 N N . THR A 1 666 ? 33.451 -3.428 -33.579 1.00 94.94 666 THR A N 1
ATOM 5181 C CA . THR A 1 666 ? 32.976 -4.802 -33.385 1.00 94.94 666 THR A CA 1
ATOM 5182 C C . THR A 1 666 ? 32.235 -5.267 -34.646 1.00 94.94 666 THR A C 1
ATOM 5184 O O . THR A 1 666 ? 31.201 -4.690 -34.986 1.00 94.94 666 THR A O 1
ATOM 5187 N N . PRO A 1 667 ? 32.718 -6.300 -35.363 1.00 94.25 667 PRO A N 1
ATOM 5188 C CA . PRO A 1 667 ? 32.071 -6.754 -36.592 1.00 94.25 667 PRO A CA 1
ATOM 5189 C C . PRO A 1 667 ? 30.661 -7.303 -36.336 1.00 94.25 667 PRO A C 1
ATOM 5191 O O . PRO A 1 667 ? 30.437 -7.989 -35.340 1.00 94.25 667 PRO A O 1
ATOM 5194 N N . GLY A 1 668 ? 29.735 -7.060 -37.269 1.00 94.50 668 GLY A N 1
ATOM 5195 C CA . GLY A 1 668 ? 28.331 -7.486 -37.167 1.00 94.50 668 GLY A CA 1
ATOM 5196 C C . GLY A 1 668 ? 27.386 -6.442 -36.561 1.00 94.50 668 GLY A C 1
ATOM 5197 O O . GLY A 1 668 ? 26.192 -6.711 -36.453 1.00 94.50 668 GLY A O 1
ATOM 5198 N N . PHE A 1 669 ? 27.894 -5.253 -36.216 1.00 96.81 669 PHE A N 1
ATOM 5199 C CA . PHE A 1 669 ? 27.122 -4.157 -35.628 1.00 96.81 669 PHE A CA 1
ATOM 5200 C C . PHE A 1 669 ? 27.353 -2.850 -36.397 1.00 96.81 669 PHE A C 1
ATOM 5202 O O . PHE A 1 669 ? 28.492 -2.450 -36.628 1.00 96.81 669 PHE A O 1
ATOM 5209 N N . GLU A 1 670 ? 26.273 -2.169 -36.775 1.00 96.62 670 GLU A N 1
ATOM 5210 C CA . GLU A 1 670 ? 26.298 -0.855 -37.426 1.00 96.62 670 GLU A CA 1
ATOM 5211 C C . GLU A 1 670 ? 25.782 0.211 -36.454 1.00 96.62 670 GLU A C 1
ATOM 5213 O O . GLU A 1 670 ? 24.685 0.083 -35.919 1.00 96.62 670 GLU A O 1
ATOM 5218 N N . LEU A 1 671 ? 26.551 1.276 -36.211 1.00 96.88 671 LEU A N 1
ATOM 5219 C CA . LEU A 1 671 ? 26.104 2.374 -35.351 1.00 96.88 671 LEU A CA 1
ATOM 5220 C C . LEU A 1 671 ? 25.012 3.196 -36.055 1.00 96.88 671 LEU A C 1
ATOM 5222 O O . LEU A 1 671 ? 25.282 3.843 -37.065 1.00 96.88 671 LEU A O 1
ATOM 5226 N N . VAL A 1 672 ? 23.806 3.225 -35.482 1.00 96.75 672 VAL A N 1
ATOM 5227 C CA . VAL A 1 672 ? 22.646 3.943 -36.046 1.00 96.75 672 VAL A CA 1
ATOM 5228 C C . VAL A 1 672 ? 22.393 5.267 -35.331 1.00 96.75 672 VAL A C 1
ATOM 5230 O O . VAL A 1 672 ? 22.062 6.271 -35.961 1.00 96.75 672 VAL A O 1
ATOM 5233 N N . LEU A 1 673 ? 22.564 5.290 -34.008 1.00 97.19 673 LEU A N 1
ATOM 5234 C CA . LEU A 1 673 ? 22.335 6.475 -33.186 1.00 97.19 673 LEU A CA 1
ATOM 5235 C C . LEU A 1 673 ? 23.403 6.581 -32.101 1.00 97.19 673 LEU A C 1
ATOM 5237 O O . LEU A 1 673 ? 23.745 5.587 -31.464 1.00 97.19 673 LEU A O 1
ATOM 5241 N N . SER A 1 674 ? 23.902 7.792 -31.854 1.00 95.19 674 SER A N 1
ATOM 5242 C CA . SER A 1 674 ? 24.829 8.063 -30.756 1.00 95.19 674 SER A CA 1
ATOM 5243 C C . SER A 1 674 ? 24.602 9.449 -30.155 1.00 95.19 674 SER A C 1
ATOM 5245 O O . SER A 1 674 ? 24.390 10.424 -30.879 1.00 95.19 674 SER A O 1
ATOM 5247 N N . GLU A 1 675 ? 24.648 9.533 -28.825 1.00 92.81 675 GLU A N 1
ATOM 5248 C CA . GLU A 1 675 ? 24.602 10.779 -28.059 1.00 92.81 675 GLU A CA 1
ATOM 5249 C C . GLU A 1 675 ? 25.449 10.641 -26.782 1.00 92.81 675 GLU A C 1
ATOM 5251 O O . GLU A 1 675 ? 25.004 10.098 -25.768 1.00 92.81 675 GLU A O 1
ATOM 5256 N N . GLY A 1 676 ? 26.693 11.127 -26.832 1.00 88.31 676 GLY A N 1
ATOM 5257 C CA . GLY A 1 676 ? 27.659 10.907 -25.752 1.00 88.31 676 GLY A CA 1
ATOM 5258 C C . GLY A 1 676 ? 27.998 9.420 -25.620 1.00 88.31 676 GLY A C 1
ATOM 5259 O O . GLY A 1 676 ? 28.374 8.789 -26.606 1.00 88.31 676 GLY A O 1
ATOM 5260 N N . ASP A 1 677 ? 27.828 8.865 -24.420 1.00 86.00 677 ASP A N 1
ATOM 5261 C CA . ASP A 1 677 ? 28.086 7.444 -24.136 1.00 86.00 677 ASP A CA 1
ATOM 5262 C C . ASP A 1 677 ? 26.944 6.515 -24.588 1.00 86.00 677 ASP A C 1
ATOM 5264 O O . ASP A 1 677 ? 27.136 5.303 -24.676 1.00 86.00 677 ASP A O 1
ATOM 5268 N N . LYS A 1 678 ? 25.774 7.079 -24.926 1.00 92.69 678 LYS A N 1
ATOM 5269 C CA . LYS A 1 678 ? 24.592 6.333 -25.371 1.00 92.69 678 LYS A CA 1
ATOM 5270 C C . LYS A 1 678 ? 24.692 5.988 -26.851 1.00 92.69 678 LYS A C 1
ATOM 5272 O O . LYS A 1 678 ? 24.957 6.868 -27.679 1.00 92.69 678 LYS A O 1
ATOM 5277 N N . LYS A 1 679 ? 24.462 4.722 -27.194 1.00 95.75 679 LYS A N 1
ATOM 5278 C CA . LYS A 1 679 ? 24.585 4.180 -28.548 1.00 95.75 679 LYS A CA 1
ATOM 5279 C C . LYS A 1 679 ? 23.494 3.151 -28.839 1.00 95.75 679 LYS A C 1
ATOM 5281 O O . LYS A 1 679 ? 23.161 2.325 -27.993 1.00 95.75 679 LYS A O 1
ATOM 5286 N N . LEU A 1 680 ? 22.980 3.199 -30.063 1.00 97.31 680 LEU A N 1
ATOM 5287 C CA . LEU A 1 680 ? 22.136 2.169 -30.658 1.00 97.31 680 LEU A CA 1
ATOM 5288 C C . LEU A 1 680 ? 22.885 1.570 -31.845 1.00 97.31 680 LEU A C 1
ATOM 5290 O O . LEU A 1 680 ? 23.238 2.292 -32.784 1.00 97.31 680 LEU A O 1
ATOM 5294 N N . TYR A 1 681 ? 23.088 0.261 -31.811 1.00 97.50 681 TYR A N 1
ATOM 5295 C CA . TYR A 1 681 ? 23.660 -0.493 -32.915 1.00 97.50 681 TYR A CA 1
ATOM 5296 C C . TYR A 1 681 ? 22.581 -1.343 -33.576 1.00 97.50 681 TYR A C 1
ATOM 5298 O O . TYR A 1 681 ? 21.822 -2.006 -32.877 1.00 97.50 681 TYR A O 1
ATOM 5306 N N . ARG A 1 682 ? 22.537 -1.358 -34.907 1.00 97.12 682 ARG A N 1
ATOM 5307 C CA . ARG A 1 682 ? 21.783 -2.340 -35.688 1.00 97.12 682 ARG A CA 1
ATOM 5308 C C . ARG A 1 682 ? 22.625 -3.593 -35.864 1.00 97.12 682 ARG A C 1
ATOM 5310 O O . ARG A 1 682 ? 23.815 -3.507 -36.172 1.00 97.12 682 ARG A O 1
ATOM 5317 N N . ILE A 1 683 ? 22.005 -4.748 -35.687 1.00 96.19 683 ILE A N 1
ATOM 5318 C CA . ILE A 1 683 ? 22.624 -6.047 -35.906 1.00 96.19 683 ILE A CA 1
ATOM 5319 C C . ILE A 1 683 ? 22.578 -6.340 -37.409 1.00 96.19 683 ILE A C 1
ATOM 5321 O O . ILE A 1 683 ? 21.518 -6.495 -38.006 1.00 96.19 683 ILE A O 1
ATOM 5325 N N . VAL A 1 684 ? 23.748 -6.383 -38.043 1.00 91.12 684 VAL A N 1
ATOM 5326 C CA . VAL A 1 684 ? 23.915 -6.537 -39.499 1.00 91.12 684 VAL A CA 1
ATOM 5327 C C . VAL A 1 684 ? 24.588 -7.870 -39.805 1.00 91.12 684 VAL A C 1
ATOM 5329 O O . VAL A 1 684 ? 25.664 -7.933 -40.401 1.00 91.12 684 VAL A O 1
ATOM 5332 N N . SER A 1 685 ? 23.997 -8.959 -39.308 1.00 66.69 685 SER A N 1
ATOM 5333 C CA . SER A 1 685 ? 24.525 -10.301 -39.574 1.00 66.69 685 SER A CA 1
ATOM 5334 C C . SER A 1 685 ? 24.619 -10.552 -41.090 1.00 66.69 685 SER A C 1
ATOM 5336 O O . SER A 1 685 ? 23.731 -10.148 -41.843 1.00 66.69 685 SER A O 1
ATOM 5338 N N . SER A 1 686 ? 25.738 -11.141 -41.527 1.00 47.62 686 SER A N 1
ATOM 5339 C CA . SER A 1 686 ? 26.039 -11.471 -42.933 1.00 47.62 686 SER A CA 1
ATOM 5340 C C . SER A 1 686 ? 25.734 -12.925 -43.242 1.00 47.62 686 SER A C 1
ATOM 5342 O O . SER A 1 686 ? 25.918 -13.759 -42.327 1.00 47.62 686 SER A O 1
#

Sequence (686 aa):
MIPEFILSCIVVAFVLYLPGFFILKATRLSQWEAFAFAPFVSIPAYCILGIIYEKAGLTASALSIGLPVLIVSLVVLGVSAGRKRKQRQNTGGAQKSEPSSLGLYPLLYIGVGLAVYSFFYLSAMPTLGHVAETYDNVFHYNLIRSFVESGAWSSLDGSVYLDEGANYPYAILSHEFYPAAWHTISSFAVSLFNVPVGVAANATNCVFITCVFSLSSCLFLNRLFKENRLALLIGAFITFAFGAYPWVILAHWPLYPNLVSTAFVPLLCFAFMQAVGVSTPKKQRAVYVVLFVLGVMAIAFCQPNAVFVVMVILAPYVVYEGSKAIAQYFARKNATANKQKRPRRARVISGIILALLIIAFWFVLFKLPFLQSTVNYYWPPLMNITQAIASSISLSLALPLAQYVLGIMVLLGILYIVVKKRRLTWIVVSYALAVCIFIAAASLGNCWLKHFLAGFWYTDPYRAAALVGVAGIPLAVAGLYALVRIVQKILATLRPAHAEGKQNKIAAGIVIALVCIAIYSPVAPGNLPFFKHVQNITATHAGREIDVPYTDTEKKFVDRVNELIDEDDVVLNLPYDGSMMAYGLSDLPVYYRSIAGYGRTNESEQGALMREQLSSLTTNEQVQEAVRETSADYVLIMANGEDQLNFTSAYDPELWRGIESINENTPGFELVLSEGDKKLYRIVSS